Protein 4HQ1 (pdb70)

Nearest PDB structures (foldseek):
  4hq1-assembly1_A  TM=1.002E+00  e=1.030E-74  Arabidopsis thaliana
  7brc-assembly1_A  TM=9.918E-01  e=3.367E-45  Arabidopsis thaliana
  5xjo-assembly2_B  TM=4.000E-01  e=1.508E-17  Arabidopsis thaliana
  5xjx-assembly1_A  TM=3.908E-01  e=1.729E-17  Arabidopsis thaliana
  5xkn-assembly1_B  TM=4.326E-01  e=3.144E-15  Arabidopsis thaliana

Secondary structure (DSSP, 8-state):
-HHHHHHHHHHHHHHH---TTSS--SSSGGGSTTEEE-TT--EEEEE-TTS---SB--GGGGG-TT--EEE--SS--EEEPPP-TT-TT--EEE--SSEEEE--TTTTTT-TT--EEE--S--PPSBPPPGGGGG-TT--EEE-TTS-BEEE--GGGSTTT-TT--EEE-TTSEEEEEPPGGGTT---SEEE--SSEEEE--GGGGG-TT-SEEE--SSEEEEE----TT-TT--EEE--SSEEEEPPPHHHHT-TT--EEE--SSEE-SSPP---TTSEEE--TTSS--SSSSSSPPPHHHHHHHHHHHHTT--HHHHHHS-SS-TTSS-TTEEEETTEEEEEE-TTS---S---GGGGG-TT--EEE--SS---S---GGGGG-TT--EEE--SS--EEPPP---TT-EEE-TT-TEET---

Radius of gyration: 29.3 Å; Cα contacts (8 Å, |Δi|>4): 1156; chains: 1; bounding box: 50×78×82 Å

Organism: Arabidopsis thaliana (NCBI:txid3702)

Solvent-accessible surface area: 18082 Å² total; per-residue (Å²): 112,43,104,29,2,66,64,3,0,87,34,1,74,176,26,1,117,19,73,123,105,24,21,7,92,53,116,26,5,31,138,8,56,93,15,60,30,54,82,104,102,27,1,10,99,0,64,1,18,129,29,52,2,115,15,59,10,5,89,46,2,110,78,1,56,68,0,66,81,0,23,0,17,140,18,66,0,35,12,77,2,13,26,1,5,46,0,50,43,0,73,18,0,33,1,8,31,14,65,0,72,21,9,46,88,56,0,2,94,27,0,71,37,0,56,16,0,57,0,15,67,7,76,3,139,69,22,114,10,10,107,22,0,102,86,2,64,50,0,80,40,2,12,0,22,44,0,56,0,19,15,63,3,24,25,30,1,2,37,133,38,0,82,32,2,22,57,1,19,0,2,128,7,79,0,101,26,113,13,25,113,60,1,33,37,1,93,0,65,16,1,57,0,5,22,19,126,0,53,12,66,0,51,2,0,72,76,2,65,5,0,67,46,0,71,0,40,47,9,106,0,44,18,52,16,7,74,1,58,30,0,151,84,0,60,20,0,6,0,64,46,12,38,0,4,0,53,14,26,78,25,0,46,73,14,139,28,5,119,56,0,27,0,1,64,5,40,0,2,3,66,23,14,101,22,73,125,92,15,70,66,35,38,68,160,142,19,10,3,25,4,66,111,62,76,34,127,7,28,102,68,2,97,13,0,23,97,0,0,42,29,2,79,31,10,94,141,1,0,93,24,4,106,28,48,59,0,41,75,149,16,54,22,20,45,3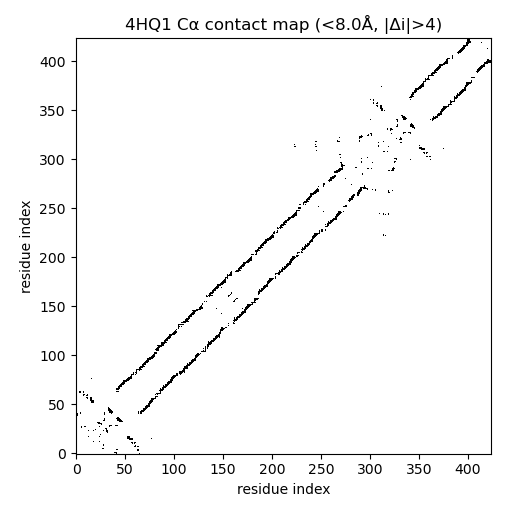8,61,154,31,79,2,14,28,0,43,1,81,138,30,147,2,62,18,57,5,10,72,43,0,5,57,13,98,30,0,84,104,0,12,0,0,82,12,78,0,60,13,86,5,19,105,78,1,26,74,1,80,80,5,118,20,0,29,0,12,44,4,119,0,32,0,133,52,6,67,34,88,130,101,18,75,53,62,30,102,45,7,89,38,47,53,113,124,165

Foldseek 3Di:
DQVLQLVQVVQQCVQQVADPPQFCPDSQNCRGPQWHADPVRQTAERACAPPQTAGEGDLSQLSSQNHAEYHHHHYAHEEADHANANNCRHAYEAQDDYAYAAYDQNNLANNQNYAEYAHEDYNYDEDENHPNVLNPQNHAYDAYEHPQYEEEDDLSCACVRHVRHAYDAHEQHAHEEEDDLSNQQHLHAAYHHAHYEYEEEDQSVCRHQNYAEAHHAHYAYEFEDYQCLSNLNHAYEEHEHYAYEEADDVNVQPRPNYQEYEHFAYLYEFFDHDHPPNHHYHYDFPRYQYQDRHGDGADPVRVLVSLQCVQQRNQSVQSVQNHYRQCCPRGPQFHDDPSQTATRACEPSQTEGEGDLSVLVRLNYAYYHHAHYAYEEEDDLSVQNNPNHAEDEHEQYQYAAEHHDHDPRHHYHHHNHVHHNHDD

InterPro domains:
  IPR000719 Protein kinase domain [PS50011] (588-869)
  IPR000719 Protein kinase domain [SM00220] (588-869)
  IPR001245 Serine-threonine/tyrosine-protein kinase, catalytic domain [PF07714] (591-817)
  IPR001611 Leucine-rich repeat [PF00560] (257-278)
  IPR001611 Leucine-rich repeat [PF13855] (107-146)
  IPR001611 Leucine-rich repeat [PS51450] (112-133)
  IPR003591 Leucine-rich repeat, typical subtype [SM00369] (87-109)
  IPR003591 Leucine-rich repeat, typical subtype [SM00369] (110-133)
  IPR003591 Leucine-rich repeat, typical subtype [SM00369] (134-158)
  IPR003591 Leucine-rich repeat, typical subtype [SM00369] (254-278)
  IPR003591 Leucine-rich re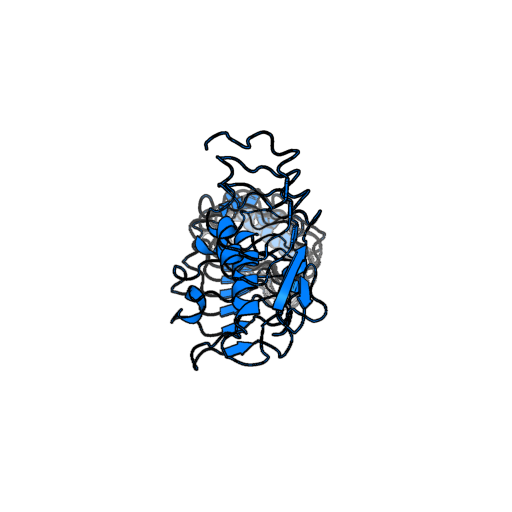peat, typical subtype [SM00369] (409-431)
  IPR008271 Serine/threonine-protein kinase, active site [PS00108] (713-725)
  IPR011009 Protein kinase-like domain superfamily [SSF56112] (576-878)
  IPR013210 Leucine-rich repeat-containing N-terminal, plant-type [PF08263] (26-61)
  IPR013210 Leucine-rich repeat-containing N-terminal, plant-type [PF08263] (325-360)
  IPR017441 Protein kinase, ATP binding site [PS00107] (594-626)
  IPR032675 Leucine-rich repeat domain superfamily [G3DSA:3.80.10.10] (24-321)
  IPR032675 Leucine-rich repeat domain superfamily [G3DSA:3.80.10.10] (323-447)
  IPR052422 Auxin Signal Transduction Ser/Thr Kinase [PTHR47986] (5-942)

B-factor: mean 20.67, std 10.14, range [7.05, 71.08]

Sequence (424 aa):
DSDGDLSAMLSLKKSLNPPSSFGWSDPDPCKWTHIVCTGTKRVTRIQIGHSGLQGTLSPDLRNLSELERLELQWNNISGPVPSLSGLASLQVLMLSNNNFDSIPSDVFQGLTSLQSVEIDNNPFKSWEIPESLRNASALQNFSANSANVSGSLPGFLGPDEFPGLSILHLAFNNLEGELPMSLAGSQVQSLWLNGQKLTGDITVLQNMTGLKEVWLHSNKFSGPLPDFSGLKELESLSLRDNSFTGPVPASLLSLESLKVVNLTNNHLQGPVPVFKSSVSVDLDKDSNSFCLSSPGECDPRVKSLLLIASSFDYPPRLAESWKGNDPCTNWIGIACSNGNITVISLEKMELTGTISPEFGAIKSLQRIILGINNLTGMIPQELTTLPNLKTLDVSSNKLFGKVPGFRSNVVVNTNGNPDIGKDK

GO terms:
  GO:0005886 plasma membrane (C, EXP)
  GO:0106310 protein serine kinase activity (F, EXP)
  GO:0010928 regulation of auxin mediated signaling pathway (P, IMP)
  GO:0007165 signal transduction (P, IMP)
  GO:0004674 protein serine/threonine kinase activity (F, IDA)
  GO:0004675 transmembrane receptor protein serine/threonine kinase activity (F, IDA)
  GO:0005886 plasma membrane (C, IDA)
  GO:0007165 signal transduction (P, IDA)
  GO:0005634 nucleus (C, HDA)
  GO:0005886 plasma membrane (C, HDA)
  GO:0009734 auxin-activated signaling pathway (P, IMP)
  GO:0005515 protein binding (F, IPI)

CATH classification: 3.80.10.10 (+1 more: 3.80.10.10)

Structure (mmCIF, N/CA/C/O backbone):
data_4HQ1
#
_entry.id   4HQ1
#
_cell.length_a   43.192
_cell.length_b   50.511
_cell.length_c   61.842
_cell.angle_alpha   98.85
_cell.angle_beta   108.74
_cell.angle_gamma   108.10
#
_symmetry.space_group_name_H-M   'P 1'
#
loop_
_entity.id
_entity.type
_entity.pdbx_description
1 polymer 'Probable receptor protein kinase TMK1'
2 branched alpha-D-mannopyranose-(1-3)-beta-D-mannopyranose-(1-4)-2-acetamido-2-deoxy-beta-D-glucopyranose-(1-4)-[alpha-L-fucopyranose-(1-6)]2-acetamido-2-deoxy-beta-D-glucopyranose
3 branched 2-acetamido-2-deoxy-beta-D-glucopyranose-(1-4)-2-acetamido-2-deoxy-beta-D-glucopyranose
4 water water
#
loop_
_atom_site.group_PDB
_atom_site.id
_atom_site.type_symbol
_atom_site.label_atom_id
_atom_site.label_alt_id
_atom_site.label_comp_id
_atom_site.label_asym_id
_atom_site.label_entity_id
_atom_site.label_seq_id
_atom_site.pdbx_PDB_ins_code
_atom_site.Cartn_x
_atom_site.Cartn_y
_atom_site.Cartn_z
_atom_site.occupancy
_atom_site.B_iso_or_equiv
_atom_site.auth_seq_id
_atom_site.auth_comp_id
_atom_site.auth_asym_id
_atom_site.auth_atom_id
_atom_site.pdbx_PDB_model_num
ATOM 1 N N . ASP A 1 24 ? 15.829 -10.484 21.009 1.00 20.80 24 ASP A N 1
ATOM 2 C CA . ASP A 1 24 ? 16.999 -10.880 21.782 1.00 20.60 24 ASP A CA 1
ATOM 3 C C . ASP A 1 24 ? 17.667 -12.115 21.182 1.00 17.60 24 ASP A C 1
ATOM 4 O O . ASP A 1 24 ? 17.263 -12.596 20.120 1.00 16.62 24 ASP A O 1
ATOM 9 N N . SER A 1 25 ? 18.697 -12.623 21.851 1.00 18.19 25 SER A N 1
ATOM 10 C CA . SER A 1 25 ? 19.454 -13.745 21.304 1.00 17.39 25 SER A CA 1
ATOM 11 C C . SER A 1 25 ? 18.618 -15.022 21.146 1.00 15.57 25 SER A C 1
ATOM 12 O O . SER A 1 25 ? 18.797 -15.777 20.194 1.00 16.14 25 SER A O 1
ATOM 15 N N . ASP A 1 26 ? 17.706 -15.266 22.079 1.00 17.67 26 ASP A N 1
ATOM 16 C CA . ASP A 1 26 ? 16.803 -16.403 21.954 1.00 18.59 26 ASP A CA 1
ATOM 17 C C . ASP A 1 26 ? 15.887 -16.250 20.740 1.00 17.72 26 ASP A C 1
ATOM 18 O O . ASP A 1 26 ? 15.605 -17.217 20.034 1.00 16.84 26 ASP A O 1
ATOM 23 N N . GLY A 1 27 ? 15.416 -15.029 20.511 1.00 17.52 27 GLY A N 1
ATOM 24 C CA . GLY A 1 27 ? 14.578 -14.734 19.367 1.00 15.49 27 GLY A CA 1
ATOM 25 C C . GLY A 1 27 ? 15.317 -14.939 18.060 1.00 14.82 27 GLY A C 1
ATOM 26 O O . GLY A 1 27 ? 14.760 -15.471 17.104 1.00 16.90 27 GLY A O 1
ATOM 27 N N . ASP A 1 28 ? 16.578 -14.522 18.022 1.00 15.92 28 ASP A N 1
ATOM 28 C CA . ASP A 1 28 ? 17.413 -14.725 16.838 1.00 15.29 28 ASP A CA 1
ATOM 29 C C . ASP A 1 28 ? 17.659 -16.215 16.592 1.00 15.16 28 ASP A C 1
ATOM 30 O O . ASP A 1 28 ? 17.609 -16.690 15.450 1.00 13.53 28 ASP A O 1
ATOM 35 N N . LEU A 1 29 ? 17.938 -16.953 17.663 1.00 12.91 29 LEU A N 1
ATOM 36 C CA . LEU A 1 29 ? 18.122 -18.393 17.551 1.00 16.04 29 LEU A CA 1
ATOM 37 C C . LEU A 1 29 ? 16.904 -19.037 16.890 1.00 14.06 29 LEU A C 1
ATOM 38 O O . LEU A 1 29 ? 17.034 -19.799 15.935 1.00 14.19 29 LEU A O 1
ATOM 43 N N . SER A 1 30 ? 15.717 -18.715 17.393 1.00 13.28 30 SER A N 1
ATOM 44 C CA . SER A 1 30 ? 14.492 -19.283 16.855 1.00 13.28 30 SER A CA 1
ATOM 45 C C . SER A 1 30 ? 14.308 -18.914 15.387 1.00 15.04 30 SER A C 1
ATOM 46 O O . SER A 1 30 ? 13.944 -19.758 14.567 1.00 13.95 30 SER A O 1
ATOM 49 N N . ALA A 1 31 ? 14.574 -17.654 15.054 1.00 14.29 31 ALA A N 1
ATOM 50 C CA . ALA A 1 31 ? 14.412 -17.204 13.674 1.00 13.00 31 ALA A CA 1
ATOM 51 C C . ALA A 1 31 ? 15.389 -17.898 12.728 1.00 12.03 31 ALA A C 1
ATOM 52 O O . ALA A 1 31 ? 15.015 -18.279 11.618 1.00 13.44 31 ALA A O 1
ATOM 54 N N . MET A 1 32 ? 16.630 -18.085 13.174 1.00 12.39 32 MET A N 1
ATOM 55 C CA . MET A 1 32 ? 17.610 -18.781 12.351 1.00 12.57 32 MET A CA 1
ATOM 56 C C . MET A 1 32 ? 17.220 -20.241 12.109 1.00 10.93 32 MET A C 1
ATOM 57 O O . MET A 1 32 ? 17.414 -20.761 11.016 1.00 11.12 32 MET A O 1
ATOM 62 N N . LEU A 1 33 ? 16.670 -20.896 13.128 1.00 12.82 33 LEU A N 1
ATOM 63 C CA . LEU A 1 33 ? 16.192 -22.265 12.957 1.00 15.35 33 LEU A CA 1
ATOM 64 C C . LEU A 1 33 ? 15.052 -22.321 11.949 1.00 14.15 33 LEU A C 1
ATOM 65 O O . LEU A 1 33 ? 14.960 -23.256 11.161 1.00 15.32 33 LEU A O 1
ATOM 70 N N . SER A 1 34 ? 14.183 -21.314 11.970 1.00 13.59 34 SER A N 1
ATOM 71 C CA . SER A 1 34 ? 13.082 -21.256 11.024 1.00 15.51 34 SER A CA 1
ATOM 72 C C . SER A 1 34 ? 13.600 -21.038 9.604 1.00 14.96 34 SER A C 1
ATOM 73 O O . SER A 1 34 ? 13.095 -21.623 8.647 1.00 14.01 34 SER A O 1
ATOM 76 N N . LEU A 1 35 ? 14.622 -20.201 9.475 1.00 13.47 35 LEU A N 1
ATOM 77 C CA . LEU A 1 35 ? 15.227 -19.953 8.170 1.00 13.96 35 LEU A CA 1
ATOM 78 C C . LEU A 1 35 ? 15.943 -21.197 7.641 1.00 14.34 35 LEU A C 1
ATOM 79 O O . LEU A 1 35 ? 15.902 -21.489 6.447 1.00 14.08 35 LEU A O 1
ATOM 84 N N . LYS A 1 36 ? 16.610 -21.933 8.523 1.00 13.72 36 LYS A N 1
ATOM 85 C CA . LYS A 1 36 ? 17.247 -23.171 8.094 1.00 12.77 36 LYS A CA 1
ATOM 86 C C . LYS A 1 36 ? 16.189 -24.136 7.564 1.00 13.03 36 LYS A C 1
ATOM 87 O O . LYS A 1 36 ? 16.367 -24.765 6.523 1.00 14.57 36 LYS A O 1
ATOM 93 N N . LYS A 1 37 ? 15.069 -24.236 8.272 1.00 13.11 37 LYS A N 1
ATOM 94 C CA . LYS A 1 37 ? 14.007 -25.141 7.853 1.00 13.92 37 LYS A CA 1
ATOM 95 C C . LYS A 1 37 ? 13.417 -24.747 6.496 1.00 16.44 37 LYS A C 1
ATOM 96 O O . LYS A 1 37 ? 13.195 -25.601 5.634 1.00 17.23 37 LYS A O 1
ATOM 102 N N . SER A 1 38 ? 13.179 -23.455 6.299 1.00 14.57 38 SER A N 1
ATOM 103 C CA . SER A 1 38 ? 12.556 -22.995 5.058 1.00 15.11 38 SER A CA 1
ATOM 104 C C . SER A 1 38 ? 13.501 -23.101 3.857 1.00 13.90 38 SER A C 1
ATOM 105 O O . SER A 1 38 ? 13.102 -23.542 2.785 1.00 15.65 38 SER A O 1
ATOM 108 N N . LEU A 1 39 ? 14.753 -22.701 4.044 1.00 13.86 39 LEU A N 1
ATOM 109 C CA . LEU A 1 39 ? 15.739 -22.763 2.965 1.00 18.22 39 LEU A CA 1
ATOM 110 C C . LEU A 1 39 ? 16.202 -24.193 2.685 1.00 20.78 39 LEU A C 1
ATOM 111 O O . LEU A 1 39 ? 16.514 -24.539 1.545 1.00 20.31 39 LEU A O 1
ATOM 116 N N . ASN A 1 40 ? 16.243 -25.015 3.731 1.00 17.10 40 ASN A N 1
ATOM 117 C CA . ASN A 1 40 ? 16.650 -26.415 3.617 1.00 21.23 40 ASN A CA 1
ATOM 118 C C . ASN A 1 40 ? 18.002 -26.592 2.926 1.00 22.50 40 ASN A C 1
ATOM 119 O O . ASN A 1 40 ? 18.098 -27.272 1.904 1.00 22.31 40 ASN A O 1
ATOM 124 N N . PRO A 1 41 ? 19.053 -25.978 3.484 1.00 19.50 41 PRO A N 1
ATOM 125 C CA . PRO A 1 41 ? 20.379 -26.046 2.857 1.00 19.91 41 PRO A CA 1
ATOM 126 C C . PRO A 1 41 ? 20.945 -27.459 2.890 1.00 23.38 41 PRO A C 1
ATOM 127 O O . PRO A 1 41 ? 20.533 -28.254 3.731 1.00 23.76 41 PRO A O 1
ATOM 131 N N . PRO A 1 42 ? 21.885 -27.759 1.982 1.00 20.77 42 PRO A N 1
ATOM 132 C CA . PRO A 1 42 ? 22.579 -29.049 1.921 1.00 25.83 42 PRO A CA 1
ATOM 133 C C . PRO A 1 42 ? 23.192 -29.417 3.270 1.00 27.11 42 PRO A C 1
ATOM 134 O O . PRO A 1 42 ? 23.499 -28.538 4.075 1.00 23.65 42 PRO A O 1
ATOM 138 N N . SER A 1 43 ? 23.376 -30.711 3.509 1.00 31.22 43 SER A N 1
ATOM 139 C CA . SER A 1 43 ? 23.921 -31.182 4.778 1.00 27.73 43 SER A CA 1
ATOM 140 C C . SER A 1 43 ? 25.334 -30.663 5.045 1.00 28.60 43 SER A C 1
ATOM 141 O O . SER A 1 43 ? 25.752 -30.557 6.194 1.00 36.03 43 SER A O 1
ATOM 144 N N . SER A 1 44 ? 26.067 -30.340 3.985 1.00 25.09 44 SER A N 1
ATOM 145 C CA . SER A 1 44 ? 27.439 -29.865 4.131 1.00 24.64 44 SER A CA 1
ATOM 146 C C . SER A 1 44 ? 27.527 -28.347 4.118 1.00 23.45 44 SER A C 1
ATOM 147 O O . SER A 1 44 ? 28.626 -27.784 4.088 1.00 19.50 44 SER A O 1
ATOM 150 N N . PHE A 1 45 ? 26.377 -27.679 4.134 1.00 19.83 45 PHE A N 1
ATOM 151 C CA . PHE A 1 45 ? 26.373 -26.226 4.038 1.00 19.38 45 PHE A CA 1
ATOM 152 C C . PHE A 1 45 ? 26.976 -25.577 5.278 1.00 14.15 45 PHE A C 1
ATOM 153 O O . PHE A 1 45 ? 27.617 -24.530 5.182 1.00 17.79 45 PHE A O 1
ATOM 161 N N . GLY A 1 46 ? 26.770 -26.198 6.437 1.00 15.71 46 GLY A N 1
ATOM 162 C CA . GLY A 1 46 ? 27.348 -25.692 7.669 1.00 12.20 46 GLY A CA 1
ATOM 163 C C . GLY A 1 46 ? 26.393 -25.068 8.676 1.00 14.10 46 GLY A C 1
ATOM 164 O O . GLY A 1 46 ? 26.829 -24.331 9.560 1.00 13.60 46 GLY A O 1
ATOM 165 N N . TRP A 1 47 ? 25.099 -25.354 8.550 1.00 14.36 47 TRP A N 1
ATOM 166 C CA . TRP A 1 47 ? 24.122 -24.841 9.507 1.00 13.60 47 TRP A CA 1
ATOM 167 C C . TRP A 1 47 ? 23.712 -25.935 10.482 1.00 15.57 47 TRP A C 1
ATOM 168 O O . TRP A 1 47 ? 22.530 -26.199 10.687 1.00 18.16 47 TRP A O 1
ATOM 179 N N . SER A 1 48 ? 24.708 -26.572 11.089 1.00 15.75 48 SER A N 1
ATOM 180 C CA . SER A 1 48 ? 24.453 -27.740 11.924 1.00 15.96 48 SER A CA 1
ATOM 181 C C . SER A 1 48 ? 24.580 -27.529 13.437 1.00 14.35 48 SER A C 1
ATOM 182 O O . SER A 1 48 ? 23.944 -28.242 14.207 1.00 17.49 48 SER A O 1
ATOM 185 N N . ASP A 1 49 ? 25.400 -26.573 13.868 1.00 13.17 49 ASP A N 1
ATOM 186 C CA . ASP A 1 49 ? 25.586 -26.322 15.303 1.00 11.33 49 ASP A CA 1
ATOM 187 C C . ASP A 1 49 ? 24.287 -25.884 15.987 1.00 12.38 49 ASP A C 1
ATOM 188 O O . ASP A 1 49 ? 23.428 -25.277 15.349 1.00 15.10 49 ASP A O 1
ATOM 193 N N . PRO A 1 50 ? 24.130 -26.191 17.287 1.00 13.20 50 PRO A N 1
ATOM 194 C CA . PRO A 1 50 ? 22.924 -25.745 17.999 1.00 18.29 50 PRO A CA 1
ATOM 195 C C . PRO A 1 50 ? 22.874 -24.222 18.135 1.00 17.12 50 PRO A C 1
ATOM 196 O O . PRO A 1 50 ? 21.806 -23.659 18.377 1.00 19.04 50 PRO A O 1
ATOM 200 N N . ASP A 1 51 ? 24.022 -23.574 17.984 1.00 14.82 51 ASP A N 1
ATOM 201 C CA . ASP A 1 51 ? 24.130 -22.118 18.074 1.00 15.28 51 ASP A CA 1
ATOM 202 C C . ASP A 1 51 ? 24.345 -21.550 16.677 1.00 14.52 51 ASP A C 1
ATOM 203 O O . ASP A 1 51 ? 25.421 -21.692 16.109 1.00 14.17 51 ASP A O 1
ATOM 208 N N . PRO A 1 52 ? 23.313 -20.903 16.110 1.00 12.01 52 PRO A N 1
ATOM 209 C CA . PRO A 1 52 ? 23.423 -20.412 14.735 1.00 13.23 52 PRO A CA 1
ATOM 210 C C . PRO A 1 52 ? 24.508 -19.357 14.560 1.00 10.90 52 PRO A C 1
ATOM 211 O O . PRO A 1 52 ? 24.915 -19.097 13.427 1.00 13.83 52 PRO A O 1
ATOM 215 N N . CYS A 1 53 ? 24.971 -18.754 15.649 1.00 12.62 53 CYS A N 1
ATOM 216 C CA . CYS A 1 53 ? 26.077 -17.808 15.552 1.00 13.98 53 CYS A CA 1
ATOM 217 C C . CYS A 1 53 ? 27.389 -18.510 15.219 1.00 17.64 53 CYS A C 1
ATOM 218 O O . CYS A 1 53 ? 28.382 -17.858 14.897 1.00 21.29 53 CYS A O 1
ATOM 221 N N . LYS A 1 54 ? 27.378 -19.840 15.287 1.00 14.16 54 LYS A N 1
ATOM 222 C CA . LYS A 1 54 ? 28.540 -20.633 14.908 1.00 14.82 54 LYS A CA 1
ATOM 223 C C . LYS A 1 54 ? 28.413 -21.198 13.488 1.00 12.42 54 LYS A C 1
ATOM 224 O O . LYS A 1 54 ? 29.331 -21.859 13.001 1.00 12.51 54 LYS A O 1
ATOM 230 N N . TRP A 1 55 ? 27.284 -20.935 12.829 1.00 10.05 55 TRP A N 1
ATOM 231 C CA . TRP A 1 55 ? 27.026 -21.445 11.475 1.00 9.39 55 TRP A CA 1
ATOM 232 C C . TRP A 1 55 ? 27.891 -20.756 10.433 1.00 9.66 55 TRP A C 1
ATOM 233 O O . TRP A 1 55 ? 28.308 -19.616 10.610 1.00 13.06 55 TRP A O 1
ATOM 244 N N . THR A 1 56 ? 28.145 -21.455 9.336 1.00 11.16 56 THR A N 1
ATOM 245 C CA . THR A 1 56 ? 28.822 -20.844 8.208 1.00 9.54 56 THR A CA 1
ATOM 246 C C . THR A 1 56 ? 28.040 -19.628 7.702 1.00 11.79 56 THR A C 1
ATOM 247 O O . THR A 1 56 ? 26.816 -19.632 7.698 1.00 12.93 56 THR A O 1
ATOM 251 N N . HIS A 1 57 ? 28.777 -18.596 7.299 1.00 10.77 57 HIS A N 1
ATOM 252 C CA . HIS A 1 57 ? 28.230 -17.444 6.580 1.00 11.33 57 HIS A CA 1
ATOM 253 C C . HIS A 1 57 ? 27.330 -16.550 7.426 1.00 12.84 57 HIS A C 1
ATOM 254 O O . HIS A 1 57 ? 26.633 -15.687 6.899 1.00 12.95 57 HIS A O 1
ATOM 261 N N . ILE A 1 58 ? 27.364 -16.754 8.737 1.00 10.49 58 ILE A N 1
ATOM 262 C CA . ILE A 1 58 ? 26.619 -15.929 9.684 1.00 11.48 58 ILE A CA 1
ATOM 263 C C . ILE A 1 58 ? 27.590 -15.115 10.526 1.00 15.53 58 ILE A C 1
ATOM 264 O O . ILE A 1 58 ? 28.627 -15.626 10.966 1.00 13.81 58 ILE A O 1
ATOM 269 N N . VAL A 1 59 ? 27.264 -13.846 10.747 1.00 12.16 59 VAL A N 1
ATOM 270 C CA . VAL A 1 59 ? 28.035 -13.025 11.669 1.00 11.68 59 VAL A CA 1
ATOM 271 C C . VAL A 1 59 ? 27.115 -12.590 12.791 1.00 15.42 59 VAL A C 1
ATOM 272 O O . VAL A 1 59 ? 25.996 -12.135 12.534 1.00 12.55 59 VAL A O 1
ATOM 276 N N . CYS A 1 60 ? 27.582 -12.766 14.025 1.00 13.99 60 CYS A N 1
ATOM 277 C CA . CYS A 1 60 ? 26.860 -12.310 15.210 1.00 11.62 60 CYS A CA 1
ATOM 278 C C . CYS A 1 60 ? 27.732 -11.394 16.051 1.00 11.22 60 CYS A C 1
ATOM 279 O O . CYS A 1 60 ? 28.959 -11.430 15.959 1.00 13.76 60 CYS A O 1
ATOM 282 N N . THR A 1 61 ? 27.090 -10.590 16.893 1.00 11.60 61 THR A N 1
ATOM 283 C CA . THR A 1 61 ? 27.798 -9.828 17.906 1.00 10.80 61 THR A CA 1
ATOM 284 C C . THR A 1 61 ? 28.217 -10.769 19.027 1.00 13.87 61 THR A C 1
ATOM 285 O O . THR A 1 61 ? 27.836 -11.945 19.042 1.00 15.30 61 THR A O 1
ATOM 289 N N . GLY A 1 62 ? 28.978 -10.238 19.976 1.00 14.40 62 GLY A N 1
ATOM 290 C CA . GLY A 1 62 ? 29.456 -11.024 21.099 1.00 16.97 62 GLY A CA 1
ATOM 291 C C . GLY A 1 62 ? 28.343 -11.422 22.048 1.00 22.62 62 GLY A C 1
ATOM 292 O O . GLY A 1 62 ? 28.536 -12.280 22.908 1.00 24.52 62 GLY A O 1
ATOM 293 N N . THR A 1 63 ? 27.178 -10.803 21.895 1.00 16.61 63 THR A N 1
ATOM 294 C CA . THR A 1 63 ? 26.015 -11.160 22.703 1.00 21.35 63 THR A CA 1
ATOM 295 C C . THR A 1 63 ? 25.005 -11.958 21.887 1.00 14.69 63 THR A C 1
ATOM 296 O O . THR A 1 63 ? 23.826 -12.034 22.232 1.00 18.58 63 THR A O 1
ATOM 300 N N . LYS A 1 64 ? 25.497 -12.543 20.799 1.00 14.02 64 LYS A N 1
ATOM 301 C CA . LYS A 1 64 ? 24.751 -13.517 20.008 1.00 14.95 64 LYS A CA 1
ATOM 302 C C . LYS A 1 64 ? 23.539 -12.939 19.283 1.00 14.01 64 LYS A C 1
ATOM 303 O O . LYS A 1 64 ? 22.505 -13.587 19.160 1.00 15.90 64 LYS A O 1
ATOM 309 N N . ARG A 1 65 ? 23.686 -11.716 18.786 1.00 13.32 65 ARG A N 1
ATOM 310 C CA . ARG A 1 65 ? 22.689 -11.148 17.889 1.00 11.36 65 ARG A CA 1
ATOM 311 C C . ARG A 1 65 ? 23.186 -11.246 16.454 1.00 11.76 65 ARG A C 1
ATOM 312 O O . ARG A 1 65 ? 24.328 -10.896 16.159 1.00 12.09 65 ARG A O 1
ATOM 320 N N . VAL A 1 66 ? 22.329 -11.725 15.563 1.00 10.33 66 VAL A N 1
ATOM 321 C CA . VAL A 1 66 ? 22.715 -11.894 14.166 1.00 8.96 66 VAL A CA 1
ATOM 322 C C . VAL A 1 66 ? 22.803 -10.549 13.442 1.00 12.54 66 VAL A C 1
ATOM 323 O O . VAL A 1 66 ? 21.844 -9.780 13.428 1.00 13.46 66 VAL A O 1
ATOM 327 N N . THR A 1 67 ? 23.951 -10.271 12.833 1.00 9.47 67 THR A N 1
ATOM 328 C CA . THR A 1 67 ? 24.110 -9.008 12.112 1.00 9.84 67 THR A CA 1
ATOM 329 C C . THR A 1 67 ? 24.301 -9.192 10.605 1.00 10.13 67 THR A C 1
ATOM 330 O O . THR A 1 67 ? 24.016 -8.279 9.832 1.00 11.46 67 THR A O 1
ATOM 334 N N . ARG A 1 68 ? 24.801 -10.348 10.174 1.00 9.65 68 ARG A N 1
ATOM 335 C CA . ARG A 1 68 ? 24.937 -10.600 8.743 1.00 10.03 68 ARG A CA 1
ATOM 336 C C . ARG A 1 68 ? 24.578 -12.033 8.378 1.00 10.45 68 ARG A C 1
ATOM 337 O O . ARG A 1 68 ? 24.929 -12.981 9.087 1.00 11.03 68 ARG A O 1
ATOM 345 N N . ILE A 1 69 ? 23.881 -12.178 7.261 1.00 9.90 69 ILE A N 1
ATOM 346 C CA . ILE A 1 69 ? 23.628 -13.473 6.649 1.00 9.05 69 ILE A CA 1
ATOM 347 C C . ILE A 1 69 ? 24.068 -13.336 5.202 1.00 11.76 69 ILE A C 1
ATOM 348 O O . ILE A 1 69 ? 23.476 -12.568 4.452 1.00 11.82 69 ILE A O 1
ATOM 353 N N . GLN A 1 70 ? 25.135 -14.036 4.826 1.00 11.36 70 GLN A N 1
ATOM 354 C CA . GLN A 1 70 ? 25.756 -13.830 3.520 1.00 11.70 70 GLN A CA 1
ATOM 355 C C . GLN A 1 70 ? 25.909 -15.151 2.780 1.00 12.05 70 GLN A C 1
ATOM 356 O O . GLN A 1 70 ? 26.957 -15.804 2.838 1.00 14.11 70 GLN A O 1
ATOM 362 N N . ILE A 1 71 ? 24.832 -15.536 2.104 1.00 12.49 71 ILE A N 1
ATOM 363 C CA . ILE A 1 71 ? 24.734 -16.828 1.439 1.00 10.70 71 ILE A CA 1
ATOM 364 C C . ILE A 1 71 ? 24.330 -16.698 -0.030 1.00 12.98 71 ILE A C 1
ATOM 365 O O . ILE A 1 71 ? 23.618 -17.542 -0.566 1.00 14.90 71 ILE A O 1
ATOM 370 N N . GLY A 1 72 ? 24.805 -15.643 -0.678 1.00 14.04 72 GLY A N 1
ATOM 371 C CA . GLY A 1 72 ? 24.667 -15.543 -2.120 1.00 14.69 72 GLY A CA 1
ATOM 372 C C . GLY A 1 72 ? 25.413 -16.675 -2.812 1.00 20.50 72 GLY A C 1
ATOM 373 O O . GLY A 1 72 ? 26.355 -17.243 -2.245 1.00 17.46 72 GLY A O 1
ATOM 374 N N . HIS A 1 73 ? 24.992 -17.011 -4.030 1.00 16.57 73 HIS A N 1
ATOM 375 C CA . HIS A 1 73 ? 25.712 -17.990 -4.848 1.00 18.64 73 HIS A CA 1
ATOM 376 C C . HIS A 1 73 ? 25.927 -19.313 -4.118 1.00 23.77 73 HIS A C 1
ATOM 377 O O . HIS A 1 73 ? 27.018 -19.893 -4.173 1.00 24.85 73 HIS A O 1
ATOM 384 N N . SER A 1 74 ? 24.887 -19.800 -3.451 1.00 14.97 74 SER A N 1
ATOM 385 C CA . SER A 1 74 ? 25.025 -20.978 -2.594 1.00 17.51 74 SER A CA 1
ATOM 386 C C . SER A 1 74 ? 24.146 -22.158 -3.021 1.00 20.65 74 SER A C 1
ATOM 387 O O . SER A 1 74 ? 24.065 -23.163 -2.314 1.00 24.79 74 SER A O 1
ATOM 390 N N . GLY A 1 75 ? 23.493 -22.037 -4.173 1.00 21.29 75 GLY A N 1
ATOM 391 C CA . GLY A 1 75 ? 22.660 -23.107 -4.698 1.00 23.40 75 GLY A CA 1
ATOM 392 C C . GLY A 1 75 ? 21.435 -23.455 -3.868 1.00 23.04 75 GLY A C 1
ATOM 393 O O . GLY A 1 75 ? 20.967 -24.589 -3.893 1.00 24.45 75 GLY A O 1
ATOM 394 N N . LEU A 1 76 ? 20.902 -22.476 -3.143 1.00 19.14 76 LEU A N 1
ATOM 395 C CA . LEU A 1 76 ? 19.765 -22.712 -2.254 1.00 18.25 76 LEU A CA 1
ATOM 396 C C . LEU A 1 76 ? 18.427 -22.796 -2.988 1.00 21.59 76 LEU A C 1
ATOM 397 O O . LEU A 1 76 ? 18.196 -22.054 -3.946 1.00 22.62 76 LEU A O 1
ATOM 402 N N . GLN A 1 77 ? 17.540 -23.672 -2.511 1.00 21.98 77 GLN A N 1
ATOM 403 C CA . GLN A 1 77 ? 16.332 -24.052 -3.257 1.00 25.23 77 GLN A CA 1
ATOM 404 C C . GLN A 1 77 ? 14.993 -23.928 -2.521 1.00 30.29 77 GLN A C 1
ATOM 405 O O . GLN A 1 77 ? 13.944 -24.207 -3.099 1.00 37.30 77 GLN A O 1
ATOM 411 N N . GLY A 1 78 ? 15.016 -23.545 -1.254 1.00 26.05 78 GLY A N 1
ATOM 412 C CA . GLY A 1 78 ? 13.799 -23.564 -0.460 1.00 19.55 78 GLY A CA 1
ATOM 413 C C . GLY A 1 78 ? 12.976 -22.297 -0.588 1.00 20.33 78 GLY A C 1
ATOM 414 O O . GLY A 1 78 ? 12.828 -21.749 -1.680 1.00 21.32 78 GLY A O 1
ATOM 415 N N . THR A 1 79 ? 12.426 -21.849 0.537 1.00 17.19 79 THR A N 1
ATOM 416 C CA . THR A 1 79 ? 11.707 -20.580 0.614 1.00 15.84 79 THR A CA 1
ATOM 417 C C . THR A 1 79 ? 12.263 -19.773 1.783 1.00 15.07 79 THR A C 1
ATOM 418 O O . THR A 1 79 ? 13.119 -20.263 2.517 1.00 13.85 79 THR A O 1
ATOM 422 N N . LEU A 1 80 ? 11.769 -18.548 1.962 1.00 16.57 80 LEU A N 1
ATOM 423 C CA . LEU A 1 80 ? 12.230 -17.665 3.039 1.00 14.95 80 LEU A CA 1
ATOM 424 C C . LEU A 1 80 ? 11.215 -17.532 4.169 1.00 19.61 80 LEU A C 1
ATOM 425 O O . LEU A 1 80 ? 10.104 -17.049 3.961 1.00 26.67 80 LEU A O 1
ATOM 430 N N . SER A 1 81 ? 11.617 -17.918 5.373 1.00 15.58 81 SER A N 1
ATOM 431 C CA . SER A 1 81 ? 10.739 -17.815 6.536 1.00 15.84 81 SER A CA 1
ATOM 432 C C . SER A 1 81 ? 10.377 -16.368 6.865 1.00 13.62 81 SER A C 1
ATOM 433 O O . SER A 1 81 ? 11.225 -15.479 6.812 1.00 15.70 81 SER A O 1
ATOM 436 N N . PRO A 1 82 ? 9.109 -16.127 7.222 1.00 15.32 82 PRO A N 1
ATOM 437 C CA . PRO A 1 82 ? 8.709 -14.783 7.647 1.00 16.71 82 PRO A CA 1
ATOM 438 C C . PRO A 1 82 ? 9.401 -14.346 8.940 1.00 16.67 82 PRO A C 1
ATOM 439 O O . PRO A 1 82 ? 9.396 -13.155 9.254 1.00 16.87 82 PRO A O 1
ATOM 443 N N . ASP A 1 83 ? 9.996 -15.285 9.674 1.00 15.61 83 ASP A N 1
ATOM 444 C CA . ASP A 1 83 ? 10.658 -14.956 10.938 1.00 18.64 83 ASP A CA 1
ATOM 445 C C . ASP A 1 83 ? 11.925 -14.124 10.742 1.00 13.91 83 ASP A C 1
ATOM 446 O O . ASP A 1 83 ? 12.511 -13.637 11.704 1.00 13.59 83 ASP A O 1
ATOM 451 N N . LEU A 1 84 ? 12.348 -13.973 9.491 1.00 15.39 84 LEU A N 1
ATOM 452 C CA . LEU A 1 84 ? 13.462 -13.099 9.155 1.00 17.83 84 LEU A CA 1
ATOM 453 C C . LEU A 1 84 ? 13.318 -11.715 9.809 1.00 14.77 84 LEU A C 1
ATOM 454 O O . LEU A 1 84 ? 14.293 -11.128 10.277 1.00 14.14 84 LEU A O 1
ATOM 459 N N . ARG A 1 85 ? 12.093 -11.197 9.851 1.00 13.55 85 ARG A N 1
ATOM 460 C CA . ARG A 1 85 ? 11.863 -9.850 10.379 1.00 11.64 85 ARG A CA 1
ATOM 461 C C . ARG A 1 85 ? 12.091 -9.731 11.893 1.00 12.30 85 ARG A C 1
ATOM 462 O O . ARG A 1 85 ? 12.076 -8.626 12.441 1.00 14.74 85 ARG A O 1
ATOM 470 N N . ASN A 1 86 ? 12.336 -10.861 12.558 1.00 13.63 86 ASN A N 1
ATOM 471 C CA . ASN A 1 86 ? 12.606 -10.859 13.996 1.00 14.29 86 ASN A CA 1
ATOM 472 C C . ASN A 1 86 ? 14.075 -10.602 14.345 1.00 12.88 86 ASN A C 1
ATOM 473 O O . ASN A 1 86 ? 14.416 -10.410 15.514 1.00 16.16 86 ASN A O 1
ATOM 478 N N . LEU A 1 87 ? 14.946 -10.614 13.339 1.00 14.63 87 LEU A N 1
ATOM 479 C CA . LEU A 1 87 ? 16.376 -10.408 13.572 1.00 12.46 87 LEU A CA 1
ATOM 480 C C . LEU A 1 87 ? 16.676 -8.910 13.675 1.00 13.30 87 LEU A C 1
ATOM 481 O O . LEU A 1 87 ? 17.180 -8.299 12.732 1.00 13.33 87 LEU A O 1
ATOM 486 N N . SER A 1 88 ? 16.385 -8.322 14.832 1.00 12.21 88 SER A N 1
ATOM 487 C CA . SER A 1 88 ? 16.333 -6.867 14.937 1.00 13.03 88 SER A CA 1
ATOM 488 C C . SER A 1 88 ? 17.656 -6.149 14.669 1.00 12.58 88 SER A C 1
ATOM 489 O O . SER A 1 88 ? 17.655 -4.968 14.320 1.00 15.50 88 SER A O 1
ATOM 492 N N . GLU A 1 89 ? 18.775 -6.855 14.820 1.00 11.47 89 GLU A N 1
ATOM 493 C CA . GLU A 1 89 ? 20.086 -6.235 14.618 1.00 12.01 89 GLU A CA 1
ATOM 494 C C . GLU A 1 89 ? 20.690 -6.592 13.259 1.00 10.84 89 GLU A C 1
ATOM 495 O O . GLU A 1 89 ? 21.851 -6.281 12.985 1.00 12.73 89 GLU A O 1
ATOM 501 N N . LEU A 1 90 ? 19.909 -7.240 12.405 1.00 8.92 90 LEU A N 1
ATOM 502 C CA . LEU A 1 90 ? 20.420 -7.640 11.093 1.00 8.65 90 LEU A CA 1
ATOM 503 C C . LEU A 1 90 ? 20.794 -6.419 10.266 1.00 12.88 90 LEU A C 1
ATOM 504 O O . LEU A 1 90 ? 19.984 -5.505 10.111 1.00 13.58 90 LEU A O 1
ATOM 509 N N . GLU A 1 91 ? 22.013 -6.420 9.728 1.00 11.74 91 GLU A N 1
ATOM 510 C CA . GLU A 1 91 ? 22.541 -5.282 8.968 1.00 11.91 91 GLU A CA 1
ATOM 511 C C . GLU A 1 91 ? 22.655 -5.590 7.489 1.00 9.84 91 GLU A C 1
ATOM 512 O O . GLU A 1 91 ? 22.458 -4.720 6.648 1.00 10.21 91 GLU A O 1
ATOM 518 N N . ARG A 1 92 ? 23.029 -6.822 7.173 1.00 8.80 92 ARG A N 1
ATOM 519 C CA . ARG A 1 92 ? 23.313 -7.186 5.796 1.00 9.90 92 ARG A CA 1
ATOM 520 C C . ARG A 1 92 ? 22.728 -8.551 5.482 1.00 11.46 92 ARG A C 1
ATOM 521 O O . ARG A 1 92 ? 23.021 -9.534 6.160 1.00 11.10 92 ARG A O 1
ATOM 529 N N . LEU A 1 93 ? 21.890 -8.601 4.451 1.00 10.37 93 LEU A N 1
ATOM 530 C CA . LEU A 1 93 ? 21.230 -9.826 4.053 1.00 9.23 93 LEU A CA 1
ATOM 531 C C . LEU A 1 93 ? 21.545 -10.075 2.590 1.00 11.33 93 LEU A C 1
ATOM 532 O O . LEU A 1 93 ? 21.109 -9.324 1.725 1.00 13.98 93 LEU A O 1
ATOM 537 N N . GLU A 1 94 ? 22.339 -11.105 2.326 1.00 10.64 94 GLU A N 1
ATOM 538 C CA . GLU A 1 94 ? 22.703 -11.452 0.957 1.00 12.05 94 GLU A CA 1
ATOM 539 C C . GLU A 1 94 ? 22.172 -12.832 0.610 1.00 12.73 94 GLU A C 1
ATOM 540 O O . GLU A 1 94 ? 22.640 -13.827 1.153 1.00 12.00 94 GLU A O 1
ATOM 546 N N . LEU A 1 95 ? 21.204 -12.879 -0.299 1.00 12.34 95 LEU A N 1
ATOM 547 C CA . LEU A 1 95 ? 20.613 -14.129 -0.759 1.00 12.24 95 LEU A CA 1
ATOM 548 C C . LEU A 1 95 ? 20.660 -14.235 -2.280 1.00 11.92 95 LEU A C 1
ATOM 549 O O . LEU A 1 95 ? 20.034 -15.119 -2.862 1.00 13.50 95 LEU A O 1
ATOM 554 N N . GLN A 1 96 ? 21.393 -13.321 -2.913 1.00 12.52 96 GLN A N 1
ATOM 555 C CA . GLN A 1 96 ? 21.410 -13.213 -4.374 1.00 13.55 96 GLN A CA 1
ATOM 556 C C . GLN A 1 96 ? 21.982 -14.449 -5.068 1.00 14.01 96 GLN A C 1
ATOM 557 O O . GLN A 1 96 ? 22.821 -15.163 -4.509 1.00 14.61 96 GLN A O 1
ATOM 563 N N . TRP A 1 97 ? 21.523 -14.690 -6.294 1.00 13.01 97 TRP A N 1
ATOM 564 C CA . TRP A 1 97 ? 22.040 -15.785 -7.111 1.00 15.01 97 TRP A CA 1
ATOM 565 C C . TRP A 1 97 ? 21.901 -17.135 -6.420 1.00 17.75 97 TRP A C 1
ATOM 566 O O . TRP A 1 97 ? 22.871 -17.882 -6.244 1.00 17.71 97 TRP A O 1
ATOM 577 N N . ASN A 1 98 ? 20.675 -17.411 -5.998 1.00 15.76 98 ASN A N 1
ATOM 578 C CA . ASN A 1 98 ? 20.252 -18.735 -5.591 1.00 15.18 98 ASN A CA 1
ATOM 579 C C . ASN A 1 98 ? 19.007 -19.105 -6.390 1.00 17.04 98 ASN A C 1
ATOM 580 O O . ASN A 1 98 ? 18.757 -18.544 -7.462 1.00 17.62 98 ASN A O 1
ATOM 585 N N . ASN A 1 99 ? 18.220 -20.039 -5.877 1.00 16.08 99 ASN A N 1
ATOM 586 C CA . ASN A 1 99 ? 16.981 -20.412 -6.540 1.00 16.98 99 ASN A CA 1
ATOM 587 C C . ASN A 1 99 ? 15.853 -20.459 -5.526 1.00 17.36 99 ASN A C 1
ATOM 588 O O . ASN A 1 99 ? 15.043 -21.383 -5.514 1.00 18.80 99 ASN A O 1
ATOM 593 N N . ILE A 1 100 ? 15.820 -19.454 -4.663 1.00 15.36 100 ILE A N 1
ATOM 594 C CA . ILE A 1 100 ? 14.823 -19.406 -3.613 1.00 14.80 100 ILE A CA 1
ATOM 595 C C . ILE A 1 100 ? 13.483 -19.012 -4.212 1.00 17.11 100 ILE A C 1
ATOM 596 O O . ILE A 1 100 ? 13.408 -18.100 -5.034 1.00 18.12 100 ILE A O 1
ATOM 601 N N . SER A 1 101 ? 12.429 -19.709 -3.806 1.00 16.23 101 SER A N 1
ATOM 602 C CA . SER A 1 101 ? 11.103 -19.462 -4.366 1.00 15.56 101 SER A CA 1
ATOM 603 C C . SER A 1 101 ? 10.131 -18.948 -3.310 1.00 17.16 101 SER A C 1
ATOM 604 O O . SER A 1 101 ? 10.513 -18.728 -2.162 1.00 18.19 101 SER A O 1
ATOM 607 N N . GLY A 1 102 ? 8.878 -18.755 -3.708 1.00 17.22 102 GLY A N 1
ATOM 608 C CA . GLY A 1 102 ? 7.869 -18.250 -2.798 1.00 20.31 102 GLY A CA 1
ATOM 609 C C . GLY A 1 102 ? 7.925 -16.740 -2.683 1.00 21.40 102 GLY A C 1
ATOM 610 O O . GLY A 1 102 ? 8.665 -16.080 -3.409 1.00 18.05 102 GLY A O 1
ATOM 611 N N . PRO A 1 103 ? 7.122 -16.176 -1.776 1.00 16.71 103 PRO A N 1
ATOM 612 C CA . PRO A 1 103 ? 7.098 -14.724 -1.584 1.00 16.17 103 PRO A CA 1
ATOM 613 C C . PRO A 1 103 ? 8.272 -14.224 -0.754 1.00 16.03 103 PRO A C 1
ATOM 614 O O . PRO A 1 103 ? 8.754 -14.926 0.140 1.00 16.49 103 PRO A O 1
ATOM 618 N N . VAL A 1 104 ? 8.747 -13.023 -1.061 1.00 13.92 104 VAL A N 1
ATOM 619 C CA . VAL A 1 104 ? 9.647 -12.337 -0.154 1.00 12.31 104 VAL A CA 1
ATOM 620 C C . VAL A 1 104 ? 8.797 -11.984 1.055 1.00 13.67 104 VAL A C 1
ATOM 621 O O . VAL A 1 104 ? 7.752 -11.351 0.907 1.00 14.77 104 VAL A O 1
ATOM 625 N N . PRO A 1 105 ? 9.216 -12.416 2.254 1.00 13.17 105 PRO A N 1
ATOM 626 C CA . PRO A 1 105 ? 8.421 -12.089 3.441 1.00 14.47 105 PRO A CA 1
ATOM 627 C C . PRO A 1 105 ? 8.527 -10.602 3.742 1.00 16.70 105 PRO A C 1
ATOM 628 O O . PRO A 1 105 ? 9.506 -9.967 3.357 1.00 15.19 105 PRO A O 1
ATOM 632 N N . SER A 1 106 ? 7.531 -10.035 4.413 1.00 15.73 106 SER A N 1
ATOM 633 C CA . SER A 1 106 ? 7.695 -8.662 4.868 1.00 15.48 106 SER A CA 1
ATOM 634 C C . SER A 1 106 ? 8.933 -8.548 5.744 1.00 16.13 106 SER A C 1
ATOM 635 O O . SER A 1 106 ? 9.142 -9.356 6.652 1.00 17.47 106 SER A O 1
ATOM 638 N N . LEU A 1 107 ? 9.755 -7.540 5.475 1.00 14.78 107 LEU A N 1
ATOM 639 C CA . LEU A 1 107 ? 10.922 -7.276 6.302 1.00 14.43 107 LEU A CA 1
ATOM 640 C C . LEU A 1 107 ? 10.638 -6.151 7.280 1.00 15.28 107 LEU A C 1
ATOM 641 O O . LEU A 1 107 ? 11.547 -5.629 7.919 1.00 15.73 107 LEU A O 1
ATOM 646 N N . SER A 1 108 ? 9.363 -5.785 7.401 1.00 13.32 108 SER A N 1
ATOM 647 C CA . SER A 1 108 ? 8.976 -4.657 8.234 1.00 15.09 108 SER A CA 1
ATOM 648 C C . SER A 1 108 ? 9.597 -4.720 9.623 1.00 13.62 108 SER A C 1
ATOM 649 O O . SER A 1 108 ? 9.596 -5.768 10.277 1.00 15.86 108 SER A O 1
ATOM 652 N N . GLY A 1 109 ? 10.146 -3.591 10.060 1.00 13.35 109 GLY A N 1
ATOM 653 C CA . GLY A 1 109 ? 10.692 -3.483 11.396 1.00 14.61 109 GLY A CA 1
ATOM 654 C C . GLY A 1 109 ? 12.178 -3.769 11.539 1.00 14.80 109 GLY A C 1
ATOM 655 O O . GLY A 1 109 ? 12.722 -3.631 12.635 1.00 18.69 109 GLY A O 1
ATOM 656 N N . LEU A 1 110 ? 12.837 -4.171 10.457 1.00 13.83 110 LEU A N 1
ATOM 657 C CA . LEU A 1 110 ? 14.287 -4.390 10.514 1.00 15.00 110 LEU A CA 1
ATOM 658 C C . LEU A 1 110 ? 15.007 -3.045 10.417 1.00 12.72 110 LEU A C 1
ATOM 659 O O . LEU A 1 110 ? 15.488 -2.663 9.346 1.00 13.00 110 LEU A O 1
ATOM 664 N N . ALA A 1 111 ? 15.074 -2.321 11.545 1.00 12.79 111 ALA A N 1
ATOM 665 C CA . ALA A 1 111 ? 15.518 -0.924 11.544 1.00 13.21 111 ALA A CA 1
ATOM 666 C C . ALA A 1 111 ? 17.018 -0.764 11.345 1.00 10.16 111 ALA A C 1
ATOM 667 O O . ALA A 1 111 ? 17.474 0.359 11.153 1.00 14.69 111 ALA A O 1
ATOM 669 N N . SER A 1 112 ? 17.770 -1.857 11.410 1.00 13.04 112 SER A N 1
ATOM 670 C CA . SER A 1 112 ? 19.214 -1.784 11.193 1.00 12.36 112 SER A CA 1
ATOM 671 C C . SER A 1 112 ? 19.650 -2.350 9.847 1.00 12.84 112 SER A C 1
ATOM 672 O O . SER A 1 112 ? 20.839 -2.318 9.524 1.00 12.17 112 SER A O 1
ATOM 675 N N . LEU A 1 113 ? 18.709 -2.875 9.065 1.00 10.92 113 LEU A N 1
ATOM 676 C CA . LEU A 1 113 ? 19.060 -3.466 7.781 1.00 9.44 113 LEU A CA 1
ATOM 677 C C . LEU A 1 113 ? 19.580 -2.405 6.823 1.00 11.09 113 LEU A C 1
ATOM 678 O O . LEU A 1 113 ? 18.874 -1.457 6.491 1.00 12.45 113 LEU A O 1
ATOM 683 N N . GLN A 1 114 ? 20.812 -2.591 6.363 1.00 9.83 114 GLN A N 1
ATOM 684 C CA . GLN A 1 114 ? 21.516 -1.563 5.607 1.00 11.08 114 GLN A CA 1
ATOM 685 C C . GLN A 1 114 ? 21.694 -1.992 4.157 1.00 10.98 114 GLN A C 1
ATOM 686 O O . GLN A 1 114 ? 21.629 -1.169 3.237 1.00 11.43 114 GLN A O 1
ATOM 692 N N . VAL A 1 115 ? 21.913 -3.288 3.958 1.00 11.06 115 VAL A N 1
ATOM 693 C CA . VAL A 1 115 ? 22.127 -3.856 2.631 1.00 9.30 115 VAL A CA 1
ATOM 694 C C . VAL A 1 115 ? 21.229 -5.067 2.425 1.00 13.27 115 VAL A C 1
ATOM 695 O O . VAL A 1 115 ? 21.247 -6.007 3.219 1.00 12.26 115 VAL A O 1
ATOM 699 N N . LEU A 1 116 ? 20.443 -5.043 1.356 1.00 10.55 116 LEU A N 1
ATOM 700 C CA . LEU A 1 116 ? 19.513 -6.123 1.043 1.00 9.83 116 LEU A CA 1
ATOM 701 C C . LEU A 1 116 ? 19.726 -6.560 -0.392 1.00 12.19 116 LEU A C 1
ATOM 702 O O . LEU A 1 116 ? 19.520 -5.778 -1.323 1.00 12.71 116 LEU A O 1
ATOM 707 N N . MET A 1 117 ? 20.149 -7.805 -0.580 1.00 10.01 117 MET A N 1
ATOM 708 C CA . MET A 1 117 ? 20.417 -8.313 -1.918 1.00 8.98 117 MET A CA 1
ATOM 709 C C . MET A 1 117 ? 19.645 -9.598 -2.162 1.00 11.05 117 MET A C 1
ATOM 710 O O . MET A 1 117 ? 19.922 -10.630 -1.540 1.00 12.94 117 MET A O 1
ATOM 715 N N . LEU A 1 118 ? 18.670 -9.531 -3.068 1.00 11.29 118 LEU A N 1
ATOM 716 C CA . LEU A 1 118 ? 17.802 -10.659 -3.373 1.00 12.00 118 LEU A CA 1
ATOM 717 C C . LEU A 1 118 ? 17.788 -10.991 -4.863 1.00 10.50 118 LEU A C 1
ATOM 718 O O . LEU A 1 118 ? 17.007 -11.832 -5.305 1.00 13.62 118 LEU A O 1
ATOM 723 N N . SER A 1 119 ? 18.641 -10.325 -5.635 1.00 12.36 119 SER A N 1
ATOM 724 C CA . SER A 1 119 ? 18.627 -10.481 -7.094 1.00 14.04 119 SER A CA 1
ATOM 725 C C . SER A 1 119 ? 18.815 -11.927 -7.555 1.00 16.74 119 SER A C 1
ATOM 726 O O . SER A 1 119 ? 19.454 -12.732 -6.876 1.00 14.29 119 SER A O 1
ATOM 729 N N . ASN A 1 120 ? 18.261 -12.247 -8.722 1.00 12.87 120 ASN A N 1
ATOM 730 C CA . ASN A 1 120 ? 18.494 -13.543 -9.352 1.00 12.91 120 ASN A CA 1
ATOM 731 C C . ASN A 1 120 ? 18.092 -14.726 -8.476 1.00 13.52 120 ASN A C 1
ATOM 732 O O . ASN A 1 120 ? 18.919 -15.567 -8.102 1.00 16.49 120 ASN A O 1
ATOM 737 N N . ASN A 1 121 ? 16.807 -14.763 -8.150 1.00 13.10 121 ASN A N 1
ATOM 738 C CA . ASN A 1 121 ? 16.189 -15.882 -7.465 1.00 13.40 121 ASN A CA 1
ATOM 739 C C . ASN A 1 121 ? 14.881 -16.257 -8.156 1.00 17.16 121 ASN A C 1
ATOM 740 O O . ASN A 1 121 ? 14.671 -15.935 -9.328 1.00 17.31 121 ASN A O 1
ATOM 745 N N . ASN A 1 122 ? 14.006 -16.945 -7.433 1.00 15.44 122 ASN A N 1
ATOM 746 C CA . ASN A 1 122 ? 12.751 -17.393 -8.005 1.00 18.02 122 ASN A CA 1
ATOM 747 C C . ASN A 1 122 ? 11.563 -16.883 -7.192 1.00 16.07 122 ASN A C 1
ATOM 748 O O . ASN A 1 122 ? 10.528 -17.541 -7.115 1.00 18.17 122 ASN A O 1
ATOM 753 N N . PHE A 1 123 ? 11.721 -15.709 -6.585 1.00 16.36 123 PHE A N 1
ATOM 754 C CA . PHE A 1 123 ? 10.659 -15.138 -5.754 1.00 15.14 123 PHE A CA 1
ATOM 755 C C . PHE A 1 123 ? 9.454 -14.782 -6.608 1.00 16.68 123 PHE A C 1
ATOM 756 O O . PHE A 1 123 ? 9.604 -14.208 -7.682 1.00 16.42 123 PHE A O 1
ATOM 764 N N . ASP A 1 124 ? 8.256 -15.126 -6.143 1.00 16.43 124 ASP A N 1
ATOM 765 C CA . ASP A 1 124 ? 7.074 -14.904 -6.969 1.00 18.26 124 ASP A CA 1
ATOM 766 C C . ASP A 1 124 ? 6.259 -13.678 -6.565 1.00 15.83 124 ASP A C 1
ATOM 767 O O . ASP A 1 124 ? 5.278 -13.339 -7.229 1.00 16.76 124 ASP A O 1
ATOM 772 N N . SER A 1 125 ? 6.674 -13.006 -5.493 1.00 16.70 125 SER A N 1
ATOM 773 C CA . SER A 1 125 ? 6.012 -11.770 -5.086 1.00 17.34 125 SER A CA 1
ATOM 774 C C . SER A 1 125 ? 6.789 -11.032 -4.010 1.00 15.06 125 SER A C 1
ATOM 775 O O . SER A 1 125 ? 7.630 -11.614 -3.325 1.00 15.46 125 SER A O 1
ATOM 778 N N . ILE A 1 126 ? 6.495 -9.743 -3.880 1.00 15.55 126 ILE A N 1
ATOM 779 C CA . ILE A 1 126 ? 7.092 -8.894 -2.855 1.00 15.52 126 ILE A CA 1
ATOM 780 C C . ILE A 1 126 ? 5.999 -7.950 -2.330 1.00 15.28 126 ILE A C 1
ATOM 781 O O . ILE A 1 126 ? 5.306 -7.300 -3.118 1.00 18.81 126 ILE A O 1
ATOM 786 N N . PRO A 1 127 ? 5.790 -7.917 -1.000 1.00 14.45 127 PRO A N 1
ATOM 787 C CA . PRO A 1 127 ? 4.628 -7.201 -0.450 1.00 18.71 127 PRO A CA 1
ATOM 788 C C . PRO A 1 127 ? 4.827 -5.691 -0.305 1.00 17.90 127 PRO A C 1
ATOM 789 O O . PRO A 1 127 ? 5.956 -5.212 -0.195 1.00 17.79 127 PRO A O 1
ATOM 793 N N . SER A 1 128 ? 3.726 -4.948 -0.283 1.00 17.29 128 SER A N 1
ATOM 794 C CA . SER A 1 128 ? 3.813 -3.492 -0.245 1.00 14.01 128 SER A CA 1
ATOM 795 C C . SER A 1 128 ? 4.435 -2.955 1.044 1.00 14.64 128 SER A C 1
ATOM 796 O O . SER A 1 128 ? 4.989 -1.862 1.048 1.00 17.56 128 SER A O 1
ATOM 799 N N . ASP A 1 129 ? 4.363 -3.726 2.129 1.00 13.77 129 ASP A N 1
ATOM 800 C CA . ASP A 1 129 ? 4.945 -3.295 3.400 1.00 13.14 129 ASP A CA 1
ATOM 801 C C . ASP A 1 129 ? 6.381 -3.780 3.601 1.00 13.61 129 ASP A C 1
ATOM 802 O O . ASP A 1 129 ? 6.937 -3.656 4.693 1.00 15.12 129 ASP A O 1
ATOM 807 N N . VAL A 1 130 ? 6.994 -4.297 2.540 1.00 13.27 130 VAL A N 1
ATOM 808 C CA . VAL A 1 130 ? 8.310 -4.925 2.668 1.00 13.17 130 VAL A CA 1
ATOM 809 C C . VAL A 1 130 ? 9.382 -3.992 3.250 1.00 14.73 130 VAL A C 1
ATOM 810 O O . VAL A 1 130 ? 10.290 -4.442 3.954 1.00 15.13 130 VAL A O 1
ATOM 814 N N . PHE A 1 131 ? 9.274 -2.697 2.969 1.00 11.78 131 PHE A N 1
ATOM 815 C CA . PHE A 1 131 ? 10.274 -1.723 3.416 1.00 14.96 131 PHE A CA 1
ATOM 816 C C . PHE A 1 131 ? 9.851 -0.925 4.651 1.00 14.54 131 PHE A C 1
ATOM 817 O O . PHE A 1 131 ? 10.512 0.040 5.046 1.00 12.75 131 PHE A O 1
ATOM 825 N N . GLN A 1 132 ? 8.742 -1.315 5.258 1.00 12.34 132 GLN A N 1
ATOM 826 C CA . GLN A 1 132 ? 8.181 -0.537 6.349 1.00 12.36 132 GLN A CA 1
ATOM 827 C C . GLN A 1 132 ? 9.133 -0.435 7.541 1.00 13.71 132 GLN A C 1
ATOM 828 O O . GLN A 1 132 ? 9.513 -1.448 8.118 1.00 14.12 132 GLN A O 1
ATOM 834 N N . GLY A 1 133 ? 9.522 0.787 7.898 1.00 14.67 133 GLY A N 1
ATOM 835 C CA . GLY A 1 133 ? 10.392 1.008 9.041 1.00 11.03 133 GLY A CA 1
ATOM 836 C C . GLY A 1 133 ? 11.849 0.633 8.814 1.00 13.10 133 GLY A C 1
ATOM 837 O O . GLY A 1 133 ? 12.620 0.533 9.771 1.00 13.61 133 GLY A O 1
ATOM 838 N N . LEU A 1 134 ? 12.230 0.426 7.557 1.00 13.87 134 LEU A N 1
ATOM 839 C CA . LEU A 1 134 ? 13.627 0.112 7.243 1.00 13.03 134 LEU A CA 1
ATOM 840 C C . LEU A 1 134 ? 14.426 1.406 7.127 1.00 12.23 134 LEU A C 1
ATOM 841 O O . LEU A 1 134 ? 14.816 1.825 6.039 1.00 14.50 134 LEU A O 1
ATOM 846 N N . THR A 1 135 ? 14.659 2.038 8.272 1.00 11.68 135 THR A N 1
ATOM 847 C CA . THR A 1 135 ? 15.275 3.359 8.324 1.00 10.97 135 THR A CA 1
ATOM 848 C C . THR A 1 135 ? 16.773 3.366 8.022 1.00 13.57 135 THR A C 1
ATOM 849 O O . THR A 1 135 ? 17.340 4.410 7.729 1.00 15.27 135 THR A O 1
ATOM 853 N N . SER A 1 136 ? 17.419 2.206 8.099 1.00 12.71 136 SER A N 1
ATOM 854 C CA . SER A 1 136 ? 18.860 2.142 7.862 1.00 15.30 136 SER A CA 1
ATOM 855 C C . SER A 1 136 ? 19.213 1.744 6.438 1.00 13.94 136 SER A C 1
ATOM 856 O O . SER A 1 136 ? 20.388 1.688 6.071 1.00 13.02 136 SER A O 1
ATOM 859 N N . LEU A 1 137 ? 18.200 1.454 5.633 1.00 13.60 137 LEU A N 1
ATOM 860 C CA . LEU A 1 137 ? 18.425 0.871 4.319 1.00 12.03 137 LEU A CA 1
ATOM 861 C C . LEU A 1 137 ? 19.217 1.800 3.406 1.00 12.79 137 LEU A C 1
ATOM 862 O O . LEU A 1 137 ? 18.810 2.938 3.170 1.00 14.72 137 LEU A O 1
ATOM 867 N N . GLN A 1 138 ? 20.338 1.303 2.886 1.00 8.62 138 GLN A N 1
ATOM 868 C CA . GLN A 1 138 ? 21.169 2.084 1.966 1.00 11.54 138 GLN A CA 1
ATOM 869 C C . GLN A 1 138 ? 21.232 1.489 0.563 1.00 14.00 138 GLN A C 1
ATOM 870 O O . GLN A 1 138 ? 21.327 2.220 -0.424 1.00 13.47 138 GLN A O 1
ATOM 876 N N . SER A 1 139 ? 21.190 0.166 0.471 1.00 10.08 139 SER A N 1
ATOM 877 C CA . SER A 1 139 ? 21.318 -0.498 -0.815 1.00 10.90 139 SER A CA 1
ATOM 878 C C . SER A 1 139 ? 20.326 -1.646 -0.933 1.00 14.28 139 SER A C 1
ATOM 879 O O . SER A 1 139 ? 20.264 -2.517 -0.063 1.00 12.12 139 SER A O 1
ATOM 882 N N . VAL A 1 140 ? 19.538 -1.626 -2.007 1.00 11.16 140 VAL A N 1
ATOM 883 C CA . VAL A 1 140 ? 18.556 -2.661 -2.295 1.00 11.39 140 VAL A CA 1
ATOM 884 C C . VAL A 1 140 ? 18.778 -3.146 -3.708 1.00 13.88 140 VAL A C 1
ATOM 885 O O . VAL A 1 140 ? 18.799 -2.344 -4.644 1.00 14.58 140 VAL A O 1
ATOM 889 N N . GLU A 1 141 ? 18.952 -4.452 -3.860 1.00 12.25 141 GLU A N 1
ATOM 890 C CA . GLU A 1 141 ? 19.085 -5.054 -5.179 1.00 10.59 141 GLU A CA 1
ATOM 891 C C . GLU A 1 141 ? 18.163 -6.257 -5.236 1.00 14.30 141 GLU A C 1
ATOM 892 O O . GLU A 1 141 ? 18.361 -7.224 -4.505 1.00 13.88 141 GLU A O 1
ATOM 898 N N . ILE A 1 142 ? 17.149 -6.200 -6.093 1.00 14.12 142 ILE A N 1
ATOM 899 C CA . ILE A 1 142 ? 16.170 -7.279 -6.183 1.00 13.75 142 ILE A CA 1
ATOM 900 C C . ILE A 1 142 ? 15.888 -7.661 -7.640 1.00 13.66 142 ILE A C 1
ATOM 901 O O . ILE A 1 142 ? 14.819 -8.183 -7.972 1.00 13.77 142 ILE A O 1
ATOM 906 N N . ASP A 1 143 ? 16.869 -7.401 -8.497 1.00 13.54 143 ASP A N 1
ATOM 907 C CA . ASP A 1 143 ? 16.742 -7.636 -9.934 1.00 13.97 143 ASP A CA 1
ATOM 908 C C . ASP A 1 143 ? 16.427 -9.079 -10.281 1.00 14.39 143 ASP A C 1
ATOM 909 O O . ASP A 1 143 ? 16.745 -9.998 -9.525 1.00 13.92 143 ASP A O 1
ATOM 914 N N . ASN A 1 144 ? 15.827 -9.276 -11.451 1.00 13.43 144 ASN A N 1
ATOM 915 C CA . ASN A 1 144 ? 15.730 -10.603 -12.045 1.00 15.16 144 ASN A CA 1
ATOM 916 C C . ASN A 1 144 ? 15.042 -11.612 -11.135 1.00 14.11 144 ASN A C 1
ATOM 917 O O . ASN A 1 144 ? 15.611 -12.658 -10.805 1.00 15.44 144 ASN A O 1
ATOM 922 N N . ASN A 1 145 ? 13.826 -11.275 -10.717 1.00 13.55 145 ASN A N 1
ATOM 923 C CA . ASN A 1 145 ? 12.943 -12.206 -10.034 1.00 13.60 145 ASN A CA 1
ATOM 924 C C . ASN A 1 145 ? 11.598 -12.208 -10.735 1.00 12.56 145 ASN A C 1
ATOM 925 O O . ASN A 1 145 ? 11.152 -11.163 -11.214 1.00 14.90 145 ASN A O 1
ATOM 930 N N . PRO A 1 146 ? 10.945 -13.374 -10.790 1.00 13.79 146 PRO A N 1
ATOM 931 C CA . PRO A 1 146 ? 9.632 -13.497 -11.433 1.00 19.20 146 PRO A CA 1
ATOM 932 C C . PRO A 1 146 ? 8.497 -13.028 -10.528 1.00 17.11 146 PRO A C 1
ATOM 933 O O . PRO A 1 146 ? 7.523 -13.761 -10.327 1.00 17.10 146 PRO A O 1
ATOM 937 N N . PHE A 1 147 ? 8.630 -11.821 -9.990 1.00 16.58 147 PHE A N 1
ATOM 938 C CA . PHE A 1 147 ? 7.608 -11.239 -9.125 1.00 14.56 147 PHE A CA 1
ATOM 939 C C . PHE A 1 147 ? 6.305 -11.052 -9.887 1.00 19.17 147 PHE A C 1
ATOM 940 O O . PHE A 1 147 ? 6.312 -10.727 -11.079 1.00 19.48 147 PHE A O 1
ATOM 948 N N . LYS A 1 148 ? 5.182 -11.218 -9.198 1.00 18.48 148 LYS A N 1
ATOM 949 C CA . LYS A 1 148 ? 3.922 -10.763 -9.767 1.00 17.15 148 LYS A CA 1
ATOM 950 C C . LYS A 1 148 ? 3.963 -9.239 -9.857 1.00 19.02 148 LYS A C 1
ATOM 951 O O . LYS A 1 148 ? 4.684 -8.580 -9.109 1.00 17.65 148 LYS A O 1
ATOM 957 N N . SER A 1 149 ? 3.199 -8.682 -10.787 1.00 18.91 149 SER A N 1
ATOM 958 C CA . SER A 1 149 ? 3.186 -7.242 -10.992 1.00 16.09 149 SER A CA 1
ATOM 959 C C . SER A 1 149 ? 3.041 -6.472 -9.678 1.00 18.21 149 SER A C 1
ATOM 960 O O . SER A 1 149 ? 2.177 -6.787 -8.855 1.00 20.42 149 SER A O 1
ATOM 963 N N . TRP A 1 150 ? 3.884 -5.459 -9.487 1.00 14.56 150 TRP A N 1
ATOM 964 C CA . TRP A 1 150 ? 3.843 -4.658 -8.268 1.00 17.36 150 TRP A CA 1
ATOM 965 C C . TRP A 1 150 ? 4.330 -3.232 -8.517 1.00 17.36 150 TRP A C 1
ATOM 966 O O . TRP A 1 150 ? 5.106 -2.986 -9.436 1.00 16.04 150 TRP A O 1
ATOM 977 N N . GLU A 1 151 ? 3.865 -2.294 -7.698 1.00 18.10 151 GLU A N 1
ATOM 978 C CA . GLU A 1 151 ? 4.327 -0.910 -7.775 1.00 14.31 151 GLU A CA 1
ATOM 979 C C . GLU A 1 151 ? 5.344 -0.597 -6.681 1.00 17.67 151 GLU A C 1
ATOM 980 O O . GLU A 1 151 ? 5.291 -1.177 -5.595 1.00 18.59 151 GLU A O 1
ATOM 986 N N . ILE A 1 152 ? 6.273 0.316 -6.957 1.00 15.81 152 ILE A N 1
ATOM 987 C CA . ILE A 1 152 ? 7.220 0.738 -5.929 1.00 16.54 152 ILE A CA 1
ATOM 988 C C . ILE A 1 152 ? 6.420 1.309 -4.764 1.00 18.21 152 ILE A C 1
ATOM 989 O O . ILE A 1 152 ? 5.674 2.271 -4.931 1.00 18.13 152 ILE A O 1
ATOM 994 N N . PRO A 1 153 ? 6.561 0.705 -3.576 1.00 16.10 153 PRO A N 1
ATOM 995 C CA . PRO A 1 153 ? 5.656 1.016 -2.463 1.00 18.09 153 PRO A CA 1
ATOM 996 C C . PRO A 1 153 ? 6.044 2.218 -1.609 1.00 15.64 153 PRO A C 1
ATOM 997 O O . PRO A 1 153 ? 7.225 2.542 -1.436 1.00 16.91 153 PRO A O 1
ATOM 1001 N N . GLU A 1 154 ? 5.020 2.860 -1.053 1.00 17.09 154 GLU A N 1
ATOM 1002 C CA . GLU A 1 154 ? 5.194 3.996 -0.159 1.00 14.78 154 GLU A CA 1
ATOM 1003 C C . GLU A 1 154 ? 6.061 3.665 1.050 1.00 13.66 154 GLU A C 1
ATOM 1004 O O . GLU A 1 154 ? 6.677 4.556 1.637 1.00 17.22 154 GLU A O 1
ATOM 1010 N N . SER A 1 155 ? 6.104 2.389 1.426 1.00 16.20 155 SER A N 1
ATOM 1011 C CA . SER A 1 155 ? 6.857 1.980 2.610 1.00 18.00 155 SER A CA 1
ATOM 1012 C C . SER A 1 155 ? 8.348 2.294 2.478 1.00 15.31 155 SER A C 1
ATOM 1013 O O . SER A 1 155 ? 9.062 2.383 3.472 1.00 16.72 155 SER A O 1
ATOM 1016 N N . LEU A 1 156 ? 8.808 2.483 1.246 1.00 16.76 156 LEU A N 1
ATOM 1017 C CA . LEU A 1 156 ? 10.215 2.786 1.006 1.00 16.04 156 LEU A CA 1
ATOM 1018 C C . LEU A 1 156 ? 10.603 4.165 1.532 1.00 14.41 156 LEU A C 1
ATOM 1019 O O . LEU A 1 156 ? 11.782 4.443 1.751 1.00 15.06 156 LEU A O 1
ATOM 1024 N N . ARG A 1 157 ? 9.606 5.018 1.768 1.00 14.07 157 ARG A N 1
ATOM 1025 C CA . ARG A 1 157 ? 9.853 6.420 2.102 1.00 14.36 157 ARG A CA 1
ATOM 1026 C C . ARG A 1 157 ? 10.563 6.673 3.441 1.00 15.65 157 ARG A C 1
ATOM 1027 O O . ARG A 1 157 ? 11.010 7.792 3.707 1.00 18.24 157 ARG A O 1
ATOM 1035 N N . ASN A 1 158 ? 10.675 5.652 4.288 1.00 14.93 158 ASN A N 1
ATOM 1036 C CA . ASN A 1 158 ? 11.403 5.826 5.544 1.00 14.76 158 ASN A CA 1
ATOM 1037 C C . ASN A 1 158 ? 12.905 5.579 5.419 1.00 15.91 158 ASN A C 1
ATOM 1038 O O . ASN A 1 158 ? 13.655 5.784 6.374 1.00 16.13 158 ASN A O 1
ATOM 1043 N N . ALA A 1 159 ? 13.342 5.153 4.238 1.00 15.56 159 ALA A N 1
ATOM 1044 C CA . ALA A 1 159 ? 14.761 4.903 4.003 1.00 15.26 159 ALA A CA 1
ATOM 1045 C C . ALA A 1 159 ? 15.451 6.173 3.529 1.00 16.13 159 ALA A C 1
ATOM 1046 O O . ALA A 1 159 ? 15.847 6.282 2.364 1.00 14.03 159 ALA A O 1
ATOM 1048 N N . SER A 1 160 ? 15.594 7.131 4.440 1.00 13.15 160 SER A N 1
ATOM 1049 C CA . SER A 1 160 ? 16.096 8.454 4.090 1.00 14.71 160 SER A CA 1
ATOM 1050 C C . SER A 1 160 ? 17.558 8.449 3.656 1.00 14.49 160 SER A C 1
ATOM 1051 O O . SER A 1 160 ? 18.014 9.388 3.008 1.00 16.77 160 SER A O 1
ATOM 1054 N N . ALA A 1 161 ? 18.292 7.400 4.019 1.00 14.05 161 ALA A N 1
ATOM 1055 C CA . ALA A 1 161 ? 19.690 7.284 3.603 1.00 14.92 161 ALA A CA 1
ATOM 1056 C C . ALA A 1 161 ? 19.860 6.374 2.391 1.00 13.18 161 ALA A C 1
ATOM 1057 O O . ALA A 1 161 ? 20.985 6.019 2.031 1.00 13.48 161 ALA A O 1
ATOM 1059 N N . LEU A 1 162 ? 18.752 5.995 1.756 1.00 13.62 162 LEU A N 1
ATOM 1060 C CA . LEU A 1 162 ? 18.817 5.147 0.568 1.00 12.02 162 LEU A CA 1
ATOM 1061 C C . LEU A 1 162 ? 19.760 5.729 -0.478 1.00 13.23 162 LEU A C 1
ATOM 1062 O O . LEU A 1 162 ? 19.668 6.908 -0.823 1.00 15.40 162 LEU A O 1
ATOM 1067 N N . GLN A 1 163 ? 20.662 4.893 -0.979 1.00 11.55 163 GLN A N 1
ATOM 1068 C CA . GLN A 1 163 ? 21.645 5.322 -1.971 1.00 14.46 163 GLN A CA 1
ATOM 1069 C C . GLN A 1 163 ? 21.488 4.564 -3.280 1.00 16.51 163 GLN A C 1
ATOM 1070 O O . GLN A 1 163 ? 21.617 5.143 -4.355 1.00 15.71 163 GLN A O 1
ATOM 1076 N N . ASN A 1 164 ? 21.211 3.267 -3.185 1.00 10.74 164 ASN A N 1
ATOM 1077 C CA . ASN A 1 164 ? 21.154 2.401 -4.354 1.00 11.09 164 ASN A CA 1
ATOM 1078 C C . ASN A 1 164 ? 19.876 1.590 -4.354 1.00 15.70 164 ASN A C 1
ATOM 1079 O O . ASN A 1 164 ? 19.597 0.849 -3.409 1.00 12.70 164 ASN A O 1
ATOM 1084 N N . PHE A 1 165 ? 19.084 1.742 -5.406 1.00 11.62 165 PHE A N 1
ATOM 1085 C CA . PHE A 1 165 ? 17.889 0.929 -5.550 1.00 12.02 165 PHE A CA 1
ATOM 1086 C C . PHE A 1 165 ? 17.879 0.326 -6.942 1.00 12.71 165 PHE A C 1
ATOM 1087 O O . PHE A 1 165 ? 17.757 1.045 -7.939 1.00 13.63 165 PHE A O 1
ATOM 1095 N N . SER A 1 166 ? 18.019 -0.993 -7.004 1.00 11.03 166 SER A N 1
ATOM 1096 C CA . SER A 1 166 ? 18.076 -1.698 -8.270 1.00 12.54 166 SER A CA 1
ATOM 1097 C C . SER A 1 166 ? 17.002 -2.770 -8.312 1.00 13.75 166 SER A C 1
ATOM 1098 O O . SER A 1 166 ? 16.936 -3.634 -7.434 1.00 13.68 166 SER A O 1
ATOM 1101 N N . ALA A 1 167 ? 16.150 -2.696 -9.327 1.00 12.86 167 ALA A N 1
ATOM 1102 C CA . ALA A 1 167 ? 15.091 -3.674 -9.528 1.00 14.05 167 ALA A CA 1
ATOM 1103 C C . ALA A 1 167 ? 14.825 -3.831 -11.021 1.00 14.42 167 ALA A C 1
ATOM 1104 O O . ALA A 1 167 ? 13.692 -3.695 -11.484 1.00 15.66 167 ALA A O 1
ATOM 1106 N N . ASN A 1 168 ? 15.889 -4.105 -11.770 1.00 14.47 168 ASN A N 1
ATOM 1107 C CA . ASN A 1 168 ? 15.773 -4.384 -13.192 1.00 12.66 168 ASN A CA 1
ATOM 1108 C C . ASN A 1 168 ? 15.071 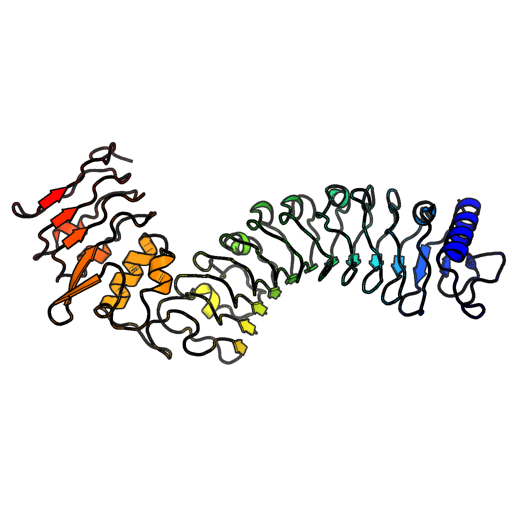-5.721 -13.395 1.00 14.79 168 ASN A C 1
ATOM 1109 O O . ASN A 1 168 ? 15.291 -6.666 -12.636 1.00 13.51 168 ASN A O 1
ATOM 1114 N N . SER A 1 169 ? 14.233 -5.805 -14.425 1.00 13.46 169 SER A N 1
ATOM 1115 C CA . SER A 1 169 ? 13.585 -7.066 -14.795 1.00 13.29 169 SER A CA 1
ATOM 1116 C C . SER A 1 169 ? 12.905 -7.706 -13.592 1.00 13.52 169 SER A C 1
ATOM 1117 O O . SER A 1 169 ? 13.144 -8.877 -13.283 1.00 14.94 169 SER A O 1
ATOM 1120 N N . ALA A 1 170 ? 12.059 -6.933 -12.922 1.00 13.63 170 ALA A N 1
ATOM 1121 C CA . ALA A 1 170 ? 11.414 -7.392 -11.700 1.00 14.59 170 ALA A CA 1
ATOM 1122 C C . ALA A 1 170 ? 9.907 -7.173 -11.742 1.00 16.33 170 ALA A C 1
ATOM 1123 O O . ALA A 1 170 ? 9.239 -7.204 -10.709 1.00 14.95 170 ALA A O 1
ATOM 1125 N N . ASN A 1 171 ? 9.381 -6.942 -12.943 1.00 14.91 171 ASN A N 1
ATOM 1126 C CA . ASN A 1 171 ? 7.945 -6.791 -13.154 1.00 16.35 171 ASN A CA 1
ATOM 1127 C C . ASN A 1 171 ? 7.341 -5.591 -12.414 1.00 17.82 171 ASN A C 1
ATOM 1128 O O . ASN A 1 171 ? 6.174 -5.617 -12.010 1.00 19.11 171 ASN A O 1
ATOM 1133 N N . VAL A 1 172 ? 8.138 -4.541 -12.239 1.00 16.22 172 VAL A N 1
ATOM 1134 C CA . VAL A 1 172 ? 7.647 -3.318 -11.622 1.00 12.71 172 VAL A CA 1
ATOM 1135 C C . VAL A 1 172 ? 6.644 -2.663 -12.564 1.00 15.45 172 VAL A C 1
ATOM 1136 O O . VAL A 1 172 ? 6.895 -2.527 -13.763 1.00 17.89 172 VAL A O 1
ATOM 1140 N N . SER A 1 173 ? 5.505 -2.260 -12.016 1.00 14.64 173 SER A N 1
ATOM 1141 C CA . SER A 1 173 ? 4.431 -1.701 -12.831 1.00 17.43 173 SER A CA 1
ATOM 1142 C C . SER A 1 173 ? 3.948 -0.355 -12.311 1.00 17.41 173 SER A C 1
ATOM 1143 O O . SER A 1 173 ? 4.409 0.138 -11.282 1.00 17.35 173 SER A O 1
ATOM 1146 N N . GLY A 1 174 ? 3.053 0.259 -13.064 1.00 18.25 174 GLY A N 1
ATOM 1147 C CA . GLY A 1 174 ? 2.568 1.544 -12.686 1.00 18.39 174 GLY A CA 1
ATOM 1148 C C . GLY A 1 174 ? 3.449 2.635 -13.202 1.00 19.45 174 GLY A C 1
ATOM 1149 O O . GLY A 1 174 ? 4.171 2.464 -14.114 1.00 19.80 174 GLY A O 1
ATOM 1150 N N . SER A 1 175 ? 3.364 3.760 -12.538 1.00 19.96 175 SER A N 1
ATOM 1151 C CA . SER A 1 175 ? 4.183 4.922 -12.794 1.00 18.76 175 SER A CA 1
ATOM 1152 C C . SER A 1 175 ? 5.391 4.986 -11.891 1.00 21.13 175 SER A C 1
ATOM 1153 O O . SER A 1 175 ? 5.423 4.382 -10.843 1.00 22.41 175 SER A O 1
ATOM 1156 N N . LEU A 1 176 ? 6.356 5.780 -12.294 1.00 17.33 176 LEU A N 1
ATOM 1157 C CA . LEU A 1 176 ? 7.527 6.058 -11.495 1.00 18.69 176 LEU A CA 1
ATOM 1158 C C . LEU A 1 176 ? 7.087 7.034 -10.418 1.00 22.76 176 LEU A C 1
ATOM 1159 O O . LEU A 1 176 ? 6.703 8.134 -10.729 1.00 23.25 176 LEU A O 1
ATOM 1164 N N . PRO A 1 177 ? 7.095 6.621 -9.164 1.00 18.62 177 PRO A N 1
ATOM 1165 C CA . PRO A 1 177 ? 6.506 7.494 -8.173 1.00 22.36 177 PRO A CA 1
ATOM 1166 C C . PRO A 1 177 ? 7.365 8.733 -7.909 1.00 19.08 177 PRO A C 1
ATOM 1167 O O . PRO A 1 177 ? 8.547 8.653 -7.852 1.00 22.48 177 PRO A O 1
ATOM 1171 N N . GLY A 1 178 ? 6.712 9.851 -7.731 1.00 23.06 178 GLY A N 1
ATOM 1172 C CA . GLY A 1 178 ? 7.381 11.092 -7.438 1.00 24.80 178 GLY A CA 1
ATOM 1173 C C . GLY A 1 178 ? 8.087 11.133 -6.092 1.00 25.39 178 GLY A C 1
ATOM 1174 O O . GLY A 1 178 ? 8.974 11.905 -5.915 1.00 22.24 178 GLY A O 1
ATOM 1175 N N . PHE A 1 179 ? 7.672 10.276 -5.174 1.00 21.47 179 PHE A N 1
ATOM 1176 C CA . PHE A 1 179 ? 8.348 10.300 -3.881 1.00 18.23 179 PHE A CA 1
ATOM 1177 C C . PHE A 1 179 ? 9.828 9.923 -3.976 1.00 17.35 179 PHE A C 1
ATOM 1178 O O . PHE A 1 179 ? 10.564 10.034 -3.001 1.00 22.23 179 PHE A O 1
ATOM 1186 N N . LEU A 1 180 ? 10.275 9.530 -5.164 1.00 16.65 180 LEU A N 1
ATOM 1187 C CA . LEU A 1 180 ? 11.677 9.155 -5.341 1.00 20.09 180 LEU A CA 1
ATOM 1188 C C . LEU A 1 180 ? 12.603 10.373 -5.424 1.00 22.28 180 LEU A C 1
ATOM 1189 O O . LEU A 1 180 ? 13.825 10.231 -5.538 1.00 22.58 180 LEU A O 1
ATOM 1194 N N . GLY A 1 181 ? 12.011 11.561 -5.357 1.00 17.83 181 GLY A N 1
ATOM 1195 C CA . GLY A 1 181 ? 12.762 12.804 -5.425 1.00 19.94 181 GLY A CA 1
ATOM 1196 C C . GLY A 1 181 ? 13.598 13.079 -4.188 1.00 21.43 181 GLY A C 1
ATOM 1197 O O . GLY A 1 181 ? 13.596 12.289 -3.239 1.00 19.15 181 GLY A O 1
ATOM 1198 N N . PRO A 1 182 ? 14.325 14.206 -4.189 1.00 17.78 182 PRO A N 1
ATOM 1199 C CA . PRO A 1 182 ? 15.250 14.544 -3.102 1.00 17.73 182 PRO A CA 1
ATOM 1200 C C . PRO A 1 182 ? 14.551 14.888 -1.787 1.00 18.35 182 PRO A C 1
ATOM 1201 O O . PRO A 1 182 ? 15.194 14.850 -0.738 1.00 19.22 182 PRO A O 1
ATOM 1205 N N . ASP A 1 183 ? 13.295 15.188 -1.826 1.00 20.39 183 ASP A N 1
ATOM 1206 C CA . ASP A 1 183 ? 12.597 15.545 -0.637 1.00 20.69 183 ASP A CA 1
ATOM 1207 C C . ASP A 1 183 ? 12.567 14.372 0.325 1.00 19.46 183 ASP A C 1
ATOM 1208 O O . ASP A 1 183 ? 12.629 14.534 1.479 1.00 21.66 183 ASP A O 1
ATOM 1213 N N . GLU A 1 184 ? 12.521 13.169 -0.184 1.00 17.98 184 GLU A N 1
ATOM 1214 C CA . GLU A 1 184 ? 12.529 11.996 0.674 1.00 16.72 184 GLU A CA 1
ATOM 1215 C C . GLU A 1 184 ? 13.781 11.139 0.514 1.00 17.24 184 GLU A C 1
ATOM 1216 O O . GLU A 1 184 ? 14.149 10.397 1.428 1.00 16.21 184 GLU A O 1
ATOM 1222 N N . PHE A 1 185 ? 14.451 11.267 -0.629 1.00 14.36 185 PHE A N 1
ATOM 1223 C CA . PHE A 1 185 ? 15.694 10.523 -0.866 1.00 14.83 185 PHE A CA 1
ATOM 1224 C C . PHE A 1 185 ? 16.854 11.422 -1.287 1.00 14.88 185 PHE A C 1
ATOM 1225 O O . PHE A 1 185 ? 17.327 11.350 -2.428 1.00 15.51 185 PHE A O 1
ATOM 1233 N N . PRO A 1 186 ? 17.331 12.254 -0.352 1.00 13.65 186 PRO A N 1
ATOM 1234 C CA . PRO A 1 186 ? 18.410 13.213 -0.613 1.00 15.42 186 PRO A CA 1
ATOM 1235 C C . PRO A 1 186 ? 19.750 12.541 -0.906 1.00 17.59 186 PRO A C 1
ATOM 1236 O O . PRO A 1 186 ? 20.663 13.207 -1.392 1.00 23.77 186 PRO A O 1
ATOM 1240 N N . GLY A 1 187 ? 19.870 11.250 -0.617 1.00 15.09 187 GLY A N 1
ATOM 1241 C CA . GLY A 1 187 ? 21.119 10.540 -0.850 1.00 15.94 187 GLY A CA 1
ATOM 1242 C C . GLY A 1 187 ? 21.083 9.565 -2.019 1.00 14.60 187 GLY A C 1
ATOM 1243 O O . GLY A 1 187 ? 22.069 8.871 -2.285 1.00 13.51 187 GLY A O 1
ATOM 1244 N N . LEU A 1 188 ? 19.957 9.510 -2.725 1.00 14.96 188 LEU A N 1
ATOM 1245 C CA . LEU A 1 188 ? 19.788 8.551 -3.814 1.00 11.88 188 LEU A CA 1
ATOM 1246 C C . LEU A 1 188 ? 20.845 8.779 -4.888 1.00 14.50 188 LEU A C 1
ATOM 1247 O O . LEU A 1 188 ? 21.032 9.900 -5.360 1.00 17.27 188 LEU A O 1
ATOM 1252 N N . SER A 1 189 ? 21.539 7.711 -5.259 1.00 12.60 189 SER A N 1
ATOM 1253 C CA . SER A 1 189 ? 22.666 7.808 -6.180 1.00 14.17 189 SER A CA 1
ATOM 1254 C C . SER A 1 189 ? 22.473 6.903 -7.399 1.00 15.31 189 SER A C 1
ATOM 1255 O O . SER A 1 189 ? 22.797 7.280 -8.521 1.00 15.66 189 SER A O 1
ATOM 1258 N N . ILE A 1 190 ? 21.955 5.703 -7.168 1.00 11.59 190 ILE A N 1
ATOM 1259 C CA . ILE A 1 190 ? 21.702 4.734 -8.227 1.00 11.09 190 ILE A CA 1
ATOM 1260 C C . ILE A 1 190 ? 20.239 4.326 -8.197 1.00 13.05 190 ILE A C 1
ATOM 1261 O O . ILE A 1 190 ? 19.734 3.868 -7.169 1.00 13.02 190 ILE A O 1
ATOM 1266 N N . LEU A 1 191 ? 19.546 4.522 -9.314 1.00 11.02 191 LEU A N 1
ATOM 1267 C CA . LEU A 1 191 ? 18.164 4.083 -9.462 1.00 10.41 191 LEU A CA 1
ATOM 1268 C C . LEU A 1 191 ? 18.051 3.322 -10.774 1.00 12.51 191 LEU A C 1
ATOM 1269 O O . LEU A 1 191 ? 18.037 3.920 -11.854 1.00 12.33 191 LEU A O 1
ATOM 1274 N N . HIS A 1 192 ? 18.009 1.999 -10.681 1.00 12.10 192 HIS A N 1
ATOM 1275 C CA . HIS A 1 192 ? 17.977 1.147 -11.860 1.00 10.08 192 HIS A CA 1
ATOM 1276 C C . HIS A 1 192 ? 16.653 0.397 -11.887 1.00 15.07 192 HIS A C 1
ATOM 1277 O O . HIS A 1 192 ? 16.379 -0.411 -10.998 1.00 13.17 192 HIS A O 1
ATOM 1284 N N . LEU A 1 193 ? 15.835 0.672 -12.898 1.00 14.00 193 LEU A N 1
ATOM 1285 C CA . LEU A 1 193 ? 14.525 0.041 -13.044 1.00 13.60 193 LEU A CA 1
ATOM 1286 C C . LEU A 1 193 ? 14.275 -0.342 -14.496 1.00 12.64 193 LEU A C 1
ATOM 1287 O O . LEU A 1 193 ? 13.185 -0.132 -15.032 1.00 14.62 193 LEU A O 1
ATOM 1292 N N . ALA A 1 194 ? 15.295 -0.897 -15.135 1.00 12.92 194 ALA A N 1
ATOM 1293 C CA . ALA A 1 194 ? 15.205 -1.246 -16.544 1.00 11.05 194 ALA A CA 1
ATOM 1294 C C . ALA A 1 194 ? 14.353 -2.499 -16.761 1.00 11.77 194 ALA A C 1
ATOM 1295 O O . ALA A 1 194 ? 14.243 -3.358 -15.884 1.00 15.06 194 ALA A O 1
ATOM 1297 N N . PHE A 1 195 ? 13.750 -2.590 -17.943 1.00 11.42 195 PHE A N 1
ATOM 1298 C CA . PHE A 1 195 ? 13.036 -3.785 -18.374 1.00 11.62 195 PHE A CA 1
ATOM 1299 C C . PHE A 1 195 ? 11.886 -4.175 -17.453 1.00 12.51 195 PHE A C 1
ATOM 1300 O O . PHE A 1 195 ? 11.623 -5.362 -17.230 1.00 16.02 195 PHE A O 1
ATOM 1308 N N . ASN A 1 196 ? 11.196 -3.171 -16.934 1.00 12.21 196 ASN A N 1
ATOM 1309 C CA . ASN A 1 196 ? 9.980 -3.400 -16.171 1.00 12.09 196 ASN A CA 1
ATOM 1310 C C . ASN A 1 196 ? 8.759 -3.055 -17.018 1.00 13.48 196 ASN A C 1
ATOM 1311 O O . ASN A 1 196 ? 8.815 -3.122 -18.248 1.00 17.24 196 ASN A O 1
ATOM 1316 N N . ASN A 1 197 ? 7.654 -2.717 -16.370 1.00 15.33 197 ASN A N 1
ATOM 1317 C CA . ASN A 1 197 ? 6.434 -2.377 -17.089 1.00 20.72 197 ASN A CA 1
ATOM 1318 C C . ASN A 1 197 ? 5.981 -0.963 -16.779 1.00 18.24 197 ASN A C 1
ATOM 1319 O O . ASN A 1 197 ? 4.782 -0.681 -16.780 1.00 20.59 197 ASN A O 1
ATOM 1324 N N . LEU A 1 198 ? 6.932 -0.078 -16.497 1.00 14.90 198 LEU A N 1
ATOM 1325 C CA . LEU A 1 198 ? 6.586 1.277 -16.108 1.00 14.89 198 LEU A CA 1
ATOM 1326 C C . LEU A 1 198 ? 5.952 2.044 -17.260 1.00 16.06 198 LEU A C 1
ATOM 1327 O O . LEU A 1 198 ? 6.317 1.865 -18.425 1.00 14.32 198 LEU A O 1
ATOM 1332 N N . GLU A 1 199 ? 4.981 2.882 -16.922 1.00 14.83 199 GLU A N 1
ATOM 1333 C CA . GLU A 1 199 ? 4.336 3.741 -17.901 1.00 15.13 199 GLU A CA 1
ATOM 1334 C C . GLU A 1 199 ? 4.152 5.130 -17.321 1.00 16.37 199 GLU A C 1
ATOM 1335 O O . GLU A 1 199 ? 4.580 5.406 -16.203 1.00 17.28 199 GLU A O 1
ATOM 1341 N N . GLY A 1 200 ? 3.522 6.012 -18.087 1.00 16.75 200 GLY A N 1
ATOM 1342 C CA . GLY A 1 200 ? 3.312 7.369 -17.633 1.00 20.17 200 GLY A CA 1
ATOM 1343 C C . GLY A 1 200 ? 4.569 8.208 -17.752 1.00 20.90 200 GLY A C 1
ATOM 1344 O O . GLY A 1 200 ? 5.588 7.760 -18.286 1.00 16.93 200 GLY A O 1
ATOM 1345 N N . GLU A 1 201 ? 4.499 9.430 -17.238 1.00 19.38 201 GLU A N 1
ATOM 1346 C CA . GLU A 1 201 ? 5.573 10.396 -17.412 1.00 18.32 201 GLU A CA 1
ATOM 1347 C C . GLU A 1 201 ? 6.517 10.439 -16.221 1.00 18.31 201 GLU A C 1
ATOM 1348 O O . GLU A 1 201 ? 6.182 9.973 -15.132 1.00 23.11 201 GLU A O 1
ATOM 1354 N N . LEU A 1 202 ? 7.697 11.008 -16.431 1.00 16.61 202 LEU A N 1
ATOM 1355 C CA . LEU A 1 202 ? 8.629 11.225 -15.335 1.00 18.54 202 LEU A CA 1
ATOM 1356 C C . LEU A 1 202 ? 8.028 12.254 -14.389 1.00 20.06 202 LEU A C 1
ATOM 1357 O O . LEU A 1 202 ? 7.574 13.312 -14.824 1.00 20.11 202 LEU A O 1
ATOM 1362 N N . PRO A 1 203 ? 8.011 11.946 -13.087 1.00 18.35 203 PRO A N 1
ATOM 1363 C CA . PRO A 1 203 ? 7.458 12.907 -12.130 1.00 20.49 203 PRO A CA 1
ATOM 1364 C C . PRO A 1 203 ? 8.382 14.113 -11.951 1.00 18.09 203 PRO A C 1
ATOM 1365 O O . PRO A 1 203 ? 9.594 13.957 -11.809 1.00 18.43 203 PRO A O 1
ATOM 1369 N N . MET A 1 204 ? 7.812 15.314 -11.972 1.00 19.55 204 MET A N 1
ATOM 1370 C CA . MET A 1 204 ? 8.617 16.524 -11.841 1.00 19.74 204 MET A CA 1
ATOM 1371 C C . MET A 1 204 ? 9.277 16.628 -10.469 1.00 21.46 204 MET A C 1
ATOM 1372 O O . MET A 1 204 ? 10.213 17.401 -10.281 1.00 21.35 204 MET A O 1
ATOM 1377 N N . SER A 1 205 ? 8.801 15.833 -9.517 1.00 21.93 205 SER A N 1
ATOM 1378 C CA . SER A 1 205 ? 9.366 15.844 -8.177 1.00 23.44 205 SER A CA 1
ATOM 1379 C C . SER A 1 205 ? 10.771 15.239 -8.128 1.00 24.92 205 SER A C 1
ATOM 1380 O O . SER A 1 205 ? 11.413 15.242 -7.079 1.00 24.62 205 SER A O 1
ATOM 1383 N N . LEU A 1 206 ? 11.245 14.726 -9.262 1.00 21.85 206 LEU A N 1
ATOM 1384 C CA . LEU A 1 206 ? 12.635 14.286 -9.375 1.00 17.93 206 LEU A CA 1
ATOM 1385 C C . LEU A 1 206 ? 13.579 15.474 -9.496 1.00 19.93 206 LEU A C 1
ATOM 1386 O O . LEU A 1 206 ? 14.790 15.327 -9.354 1.00 19.76 206 LEU A O 1
ATOM 1391 N N . ALA A 1 207 ? 13.027 16.653 -9.769 1.00 22.46 207 ALA A N 1
ATOM 1392 C CA . ALA A 1 207 ? 13.844 17.852 -9.857 1.00 22.93 207 ALA A CA 1
ATOM 1393 C C . ALA A 1 207 ? 14.660 18.013 -8.578 1.00 20.80 207 ALA A C 1
ATOM 1394 O O . ALA A 1 207 ? 14.122 17.928 -7.475 1.00 23.25 207 ALA A O 1
ATOM 1396 N N . GLY A 1 208 ? 15.960 18.236 -8.733 1.00 21.27 208 GLY A N 1
ATOM 1397 C CA . GLY A 1 208 ? 16.840 18.425 -7.596 1.00 24.33 208 GLY A CA 1
ATOM 1398 C C . GLY A 1 208 ? 17.487 17.141 -7.117 1.00 23.54 208 GLY A C 1
ATOM 1399 O O . GLY A 1 208 ? 18.399 17.176 -6.292 1.00 23.99 208 GLY A O 1
ATOM 1400 N N . SER A 1 209 ? 17.025 16.005 -7.630 1.00 18.43 209 SER A N 1
ATOM 1401 C CA . SER A 1 209 ? 17.604 14.727 -7.230 1.00 15.92 209 SER A CA 1
ATOM 1402 C C . SER A 1 209 ? 19.098 14.717 -7.513 1.00 18.93 209 SER A C 1
ATOM 1403 O O . SER A 1 209 ? 19.550 15.279 -8.510 1.00 22.83 209 SER A O 1
ATOM 1406 N N . GLN A 1 210 ? 19.864 14.062 -6.647 1.00 19.37 210 GLN A N 1
ATOM 1407 C CA . GLN A 1 210 ? 21.298 13.933 -6.865 1.00 23.98 21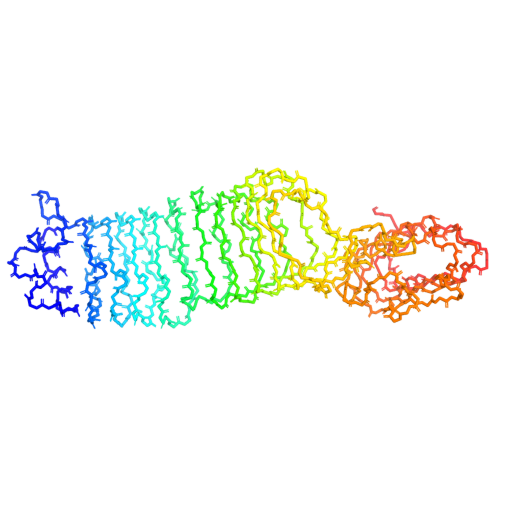0 GLN A CA 1
ATOM 1408 C C . GLN A 1 210 ? 21.670 12.575 -7.457 1.00 18.68 210 GLN A C 1
ATOM 1409 O O . GLN A 1 210 ? 22.837 12.174 -7.427 1.00 19.94 210 GLN A O 1
ATOM 1415 N N . VAL A 1 211 ? 20.682 11.867 -8.001 1.00 16.53 211 VAL A N 1
ATOM 1416 C CA . VAL A 1 211 ? 20.945 10.586 -8.638 1.00 14.77 211 VAL A CA 1
ATOM 1417 C C . VAL A 1 211 ? 22.050 10.723 -9.678 1.00 15.82 211 VAL A C 1
ATOM 1418 O O . VAL A 1 211 ? 22.087 11.696 -10.437 1.00 15.32 211 VAL A O 1
ATOM 1422 N N . GLN A 1 212 ? 22.952 9.746 -9.695 1.00 14.55 212 GLN A N 1
ATOM 1423 C CA . GLN A 1 212 ? 24.098 9.749 -10.599 1.00 15.98 212 GLN A CA 1
ATOM 1424 C C . GLN A 1 212 ? 23.943 8.751 -11.748 1.00 13.36 212 GLN A C 1
ATOM 1425 O O . GLN A 1 212 ? 24.404 9.011 -12.856 1.00 14.41 212 GLN A O 1
ATOM 1431 N N . SER A 1 213 ? 23.305 7.611 -11.487 1.00 11.87 213 SER A N 1
ATOM 1432 C CA . SER A 1 213 ? 23.063 6.606 -12.524 1.00 11.40 213 SER A CA 1
ATOM 1433 C C . SER A 1 213 ? 21.590 6.228 -12.553 1.00 15.96 213 SER A C 1
ATOM 1434 O O . SER A 1 213 ? 21.052 5.677 -11.594 1.00 13.73 213 SER A O 1
ATOM 1437 N N . LEU A 1 214 ? 20.940 6.541 -13.662 1.00 11.79 214 LEU A N 1
ATOM 1438 C CA . LEU A 1 214 ? 19.514 6.334 -13.800 1.00 11.60 214 LEU A CA 1
ATOM 1439 C C . LEU A 1 214 ? 19.261 5.415 -14.986 1.00 13.17 214 LEU A C 1
ATOM 1440 O O . LEU A 1 214 ? 19.600 5.760 -16.119 1.00 12.51 214 LEU A O 1
ATOM 1445 N N . TRP A 1 215 ? 18.709 4.231 -14.727 1.00 11.67 215 TRP A N 1
ATOM 1446 C CA . TRP A 1 215 ? 18.319 3.311 -15.804 1.00 10.25 215 TRP A CA 1
ATOM 1447 C C . TRP A 1 215 ? 16.809 3.144 -15.839 1.00 13.13 215 TRP A C 1
ATOM 1448 O O . TRP A 1 215 ? 16.214 2.637 -14.888 1.00 11.84 215 TRP A O 1
ATOM 1459 N N . LEU A 1 216 ? 16.189 3.557 -16.941 1.00 13.01 216 LEU A N 1
ATOM 1460 C CA . LEU A 1 216 ? 14.749 3.403 -17.108 1.00 13.82 216 LEU A CA 1
ATOM 1461 C C . LEU A 1 216 ? 14.413 2.784 -18.465 1.00 12.98 216 LEU A C 1
ATOM 1462 O O . LEU A 1 216 ? 13.261 2.803 -18.910 1.00 13.11 216 LEU A O 1
ATOM 1467 N N . ASN A 1 217 ? 15.426 2.232 -19.121 1.00 11.59 217 ASN A N 1
ATOM 1468 C CA . ASN A 1 217 ? 15.249 1.694 -20.463 1.00 11.83 217 ASN A CA 1
ATOM 1469 C C . ASN A 1 217 ? 14.322 0.492 -20.528 1.00 13.69 217 ASN A C 1
ATOM 1470 O O . ASN A 1 217 ? 14.211 -0.280 -19.572 1.00 12.54 217 ASN A O 1
ATOM 1475 N N . GLY A 1 218 ? 13.654 0.341 -21.669 1.00 12.18 218 GLY A N 1
ATOM 1476 C CA . GLY A 1 218 ? 12.973 -0.898 -21.992 1.00 10.98 218 GLY A CA 1
ATOM 1477 C C . GLY A 1 218 ? 11.555 -1.062 -21.478 1.00 14.66 218 GLY A C 1
ATOM 1478 O O . GLY A 1 218 ? 11.183 -2.148 -21.042 1.00 16.58 218 GLY A O 1
ATOM 1479 N N . GLN A 1 219 ? 10.760 0.000 -21.543 1.00 13.48 219 GLN A N 1
ATOM 1480 C CA . GLN A 1 219 ? 9.347 -0.097 -21.183 1.00 13.44 219 GLN A CA 1
ATOM 1481 C C . GLN A 1 219 ? 8.511 0.924 -21.945 1.00 14.30 219 GLN A C 1
ATOM 1482 O O . GLN A 1 219 ? 8.767 1.158 -23.120 1.00 14.41 219 GLN A O 1
ATOM 1488 N N . LYS A 1 220 ? 7.517 1.516 -21.293 1.00 13.48 220 LYS A N 1
ATOM 1489 C CA . LYS A 1 220 ? 6.578 2.388 -21.998 1.00 16.58 220 LYS A CA 1
ATOM 1490 C C . LYS A 1 220 ? 6.393 3.746 -21.332 1.00 15.09 220 LYS A C 1
ATOM 1491 O O . LYS A 1 220 ? 5.284 4.280 -21.273 1.00 14.29 220 LYS A O 1
ATOM 1497 N N . LEU A 1 221 ? 7.487 4.313 -20.833 1.00 14.46 221 LEU A N 1
ATOM 1498 C CA . LEU A 1 221 ? 7.441 5.656 -20.285 1.00 14.19 221 LEU A CA 1
ATOM 1499 C C . LEU A 1 221 ? 7.154 6.663 -21.398 1.00 16.48 221 LEU A C 1
ATOM 1500 O O . LEU A 1 221 ? 7.589 6.489 -22.534 1.00 14.79 221 LEU A O 1
ATOM 1505 N N . THR A 1 222 ? 6.392 7.695 -21.066 1.00 15.88 222 THR A N 1
ATOM 1506 C CA . THR A 1 222 ? 5.996 8.700 -22.047 1.00 15.63 222 THR A CA 1
ATOM 1507 C C . THR A 1 222 ? 6.322 10.108 -21.579 1.00 18.06 222 THR A C 1
ATOM 1508 O O . THR A 1 222 ? 6.858 10.310 -20.492 1.00 15.57 222 THR A O 1
ATOM 1512 N N . GLY A 1 223 ? 5.975 11.091 -22.405 1.00 15.84 223 GLY A N 1
ATOM 1513 C CA . GLY A 1 223 ? 6.192 12.480 -22.057 1.00 17.20 223 GLY A CA 1
ATOM 1514 C C . GLY A 1 223 ? 7.584 12.970 -22.389 1.00 15.21 223 GLY A C 1
ATOM 1515 O O . GLY A 1 223 ? 8.381 12.250 -23.010 1.00 15.88 223 GLY A O 1
ATOM 1516 N N . ASP A 1 224 ? 7.885 14.195 -21.964 1.00 15.38 224 ASP A N 1
ATOM 1517 C CA . ASP A 1 224 ? 9.179 14.798 -22.255 1.00 15.12 224 ASP A CA 1
ATOM 1518 C C . ASP A 1 224 ? 10.172 14.539 -21.133 1.00 18.94 224 ASP A C 1
ATOM 1519 O O . ASP A 1 224 ? 9.798 14.069 -20.051 1.00 18.99 224 ASP A O 1
ATOM 1524 N N . ILE A 1 225 ? 11.437 14.841 -21.392 1.00 16.34 225 ILE A N 1
ATOM 1525 C CA . ILE A 1 225 ? 12.476 14.585 -20.408 1.00 15.17 225 ILE A CA 1
ATOM 1526 C C . ILE A 1 225 ? 13.073 15.872 -19.832 1.00 16.79 225 ILE A C 1
ATOM 1527 O O . ILE A 1 225 ? 14.217 15.899 -19.395 1.00 16.28 225 ILE A O 1
ATOM 1532 N N . THR A 1 226 ? 12.274 16.936 -19.811 1.00 17.00 226 THR A N 1
ATOM 1533 C CA . THR A 1 226 ? 12.730 18.221 -19.292 1.00 18.77 226 THR A CA 1
ATOM 1534 C C . THR A 1 226 ? 13.202 18.164 -17.837 1.00 18.40 226 THR A C 1
ATOM 1535 O O . THR A 1 226 ? 14.072 18.930 -17.440 1.00 19.74 226 THR A O 1
ATOM 1539 N N . VAL A 1 227 ? 12.634 17.258 -17.045 1.00 17.42 227 VAL A N 1
ATOM 1540 C CA . VAL A 1 227 ? 13.036 17.156 -15.643 1.00 18.21 227 VAL A CA 1
ATOM 1541 C C . VAL A 1 227 ? 14.532 16.844 -15.492 1.00 18.83 227 VAL A C 1
ATOM 1542 O O . VAL A 1 227 ? 15.128 17.143 -14.455 1.00 19.46 227 VAL A O 1
ATOM 1546 N N . LEU A 1 228 ? 15.142 16.270 -16.528 1.00 16.59 228 LEU A N 1
ATOM 1547 C CA . LEU A 1 228 ? 16.579 15.995 -16.497 1.00 17.52 228 LEU A CA 1
ATOM 1548 C C . LEU A 1 228 ? 17.413 17.252 -16.260 1.00 17.90 228 LEU A C 1
ATOM 1549 O O . LEU A 1 228 ? 18.522 17.177 -15.735 1.00 19.42 228 LEU A O 1
ATOM 1554 N N . GLN A 1 229 ? 16.887 18.401 -16.677 1.00 17.24 229 GLN A N 1
ATOM 1555 C CA . GLN A 1 229 ? 17.590 19.671 -16.516 1.00 21.02 229 GLN A CA 1
ATOM 1556 C C . GLN A 1 229 ? 17.891 19.956 -15.058 1.00 21.94 229 GLN A C 1
ATOM 1557 O O . GLN A 1 229 ? 18.889 20.595 -14.736 1.00 29.04 229 GLN A O 1
ATOM 1563 N N . ASN A 1 230 ? 17.000 19.489 -14.189 1.00 23.29 230 ASN A N 1
ATOM 1564 C CA . ASN A 1 230 ? 17.097 19.719 -12.754 1.00 24.73 230 ASN A CA 1
ATOM 1565 C C . ASN A 1 230 ? 17.755 18.563 -12.012 1.00 23.96 230 ASN A C 1
ATOM 1566 O O . ASN A 1 230 ? 17.630 18.454 -10.792 1.00 25.93 230 ASN A O 1
ATOM 1571 N N . MET A 1 231 ? 18.442 17.697 -12.750 1.00 20.09 231 MET A N 1
ATOM 1572 C CA . MET A 1 231 ? 19.139 16.567 -12.152 1.00 22.95 231 MET A CA 1
ATOM 1573 C C . MET A 1 231 ? 20.605 16.660 -12.534 1.00 20.01 231 MET A C 1
ATOM 1574 O O . MET A 1 231 ? 21.074 15.955 -13.430 1.00 20.77 231 MET A O 1
ATOM 1579 N N . THR A 1 232 ? 21.324 17.537 -11.840 1.00 20.34 232 THR A N 1
ATOM 1580 C CA . THR A 1 232 ? 22.654 17.954 -12.268 1.00 19.32 232 THR A CA 1
ATOM 1581 C C . THR A 1 232 ? 23.777 17.017 -11.837 1.00 19.97 232 THR A C 1
ATOM 1582 O O . THR A 1 232 ? 24.935 17.228 -12.191 1.00 23.90 232 THR A O 1
ATOM 1586 N N . GLY A 1 233 ? 23.436 15.982 -11.079 1.00 18.63 233 GLY A N 1
ATOM 1587 C CA . GLY A 1 233 ? 24.428 15.015 -10.646 1.00 21.72 233 GLY A CA 1
ATOM 1588 C C . GLY A 1 233 ? 24.543 13.826 -11.588 1.00 19.08 233 GLY A C 1
ATOM 1589 O O . GLY A 1 233 ? 25.378 12.945 -11.392 1.00 19.40 233 GLY A O 1
ATOM 1590 N N . LEU A 1 234 ? 23.706 13.803 -12.620 1.00 17.40 234 LEU A N 1
ATOM 1591 C CA . LEU A 1 234 ? 23.668 12.664 -13.536 1.00 12.99 234 LEU A CA 1
ATOM 1592 C C . LEU A 1 234 ? 24.997 12.413 -14.243 1.00 17.01 234 LEU A C 1
ATOM 1593 O O . LEU A 1 234 ? 25.586 13.317 -14.834 1.00 18.91 234 LEU A O 1
ATOM 1598 N N . LYS A 1 235 ? 25.459 11.169 -14.169 1.00 16.58 235 LYS A N 1
ATOM 1599 C CA . LYS A 1 235 ? 26.626 10.714 -14.919 1.00 17.33 235 LYS A CA 1
ATOM 1600 C C . LYS A 1 235 ? 26.225 9.750 -16.033 1.00 15.42 235 LYS A C 1
ATOM 1601 O O . LYS A 1 235 ? 26.819 9.740 -17.106 1.00 16.32 235 LYS A O 1
ATOM 1607 N N . GLU A 1 236 ? 25.231 8.916 -15.754 1.00 13.17 236 GLU A N 1
ATOM 1608 C CA . GLU A 1 236 ? 24.781 7.900 -16.691 1.00 13.29 236 GLU A CA 1
ATOM 1609 C C . GLU A 1 236 ? 23.265 7.915 -16.722 1.00 16.43 236 GLU A C 1
ATOM 1610 O O . GLU A 1 236 ? 22.625 7.776 -15.685 1.00 15.12 236 GLU A O 1
ATOM 1616 N N . VAL A 1 237 ? 22.704 8.105 -17.914 1.00 12.99 237 VAL A N 1
ATOM 1617 C CA . VAL A 1 237 ? 21.264 8.228 -18.104 1.00 13.12 237 VAL A CA 1
ATOM 1618 C C . VAL A 1 237 ? 20.853 7.288 -19.231 1.00 13.82 237 VAL A C 1
ATOM 1619 O O . VAL A 1 237 ? 21.207 7.524 -20.381 1.00 14.64 237 VAL A O 1
ATOM 1623 N N . TRP A 1 238 ? 20.145 6.208 -18.903 1.00 10.63 238 TRP A N 1
ATOM 1624 C CA . TRP A 1 238 ? 19.665 5.265 -19.914 1.00 10.55 238 TRP A CA 1
ATOM 1625 C C . TRP A 1 238 ? 18.150 5.319 -20.012 1.00 13.04 238 TRP A C 1
ATOM 1626 O O . TRP A 1 238 ? 17.443 4.832 -19.126 1.00 15.42 238 TRP A O 1
ATOM 1637 N N . LEU A 1 239 ? 17.655 5.931 -21.086 1.00 11.43 239 LEU A N 1
ATOM 1638 C CA . LEU A 1 239 ? 16.218 6.099 -21.283 1.00 10.89 239 LEU A CA 1
ATOM 1639 C C . LEU A 1 239 ? 15.756 5.428 -22.568 1.00 11.61 239 LEU A C 1
ATOM 1640 O O . LEU A 1 239 ? 14.617 5.615 -22.998 1.00 11.97 239 LEU A O 1
ATOM 1645 N N . HIS A 1 240 ? 16.642 4.659 -23.194 1.00 12.00 240 HIS A N 1
ATOM 1646 C CA . HIS A 1 240 ? 16.324 4.061 -24.488 1.00 13.34 240 HIS A CA 1
ATOM 1647 C C . HIS A 1 240 ? 15.165 3.073 -24.437 1.00 11.88 240 HIS A C 1
ATOM 1648 O O . HIS A 1 240 ? 14.855 2.493 -23.384 1.00 11.45 240 HIS A O 1
ATOM 1655 N N . SER A 1 241 ? 14.530 2.878 -25.589 1.00 11.64 241 SER A N 1
ATOM 1656 C CA . SER A 1 241 ? 13.455 1.905 -25.720 1.00 11.37 241 SER A CA 1
ATOM 1657 C C . SER A 1 241 ? 12.293 2.240 -24.795 1.00 11.99 241 SER A C 1
ATOM 1658 O O . SER A 1 241 ? 11.929 1.454 -23.921 1.00 14.53 241 SER A O 1
ATOM 1661 N N . ASN A 1 242 ? 11.726 3.422 -24.998 1.00 11.92 242 ASN A N 1
ATOM 1662 C CA . ASN A 1 242 ? 10.525 3.852 -24.299 1.00 10.73 242 ASN A CA 1
ATOM 1663 C C . ASN A 1 242 ? 9.653 4.571 -25.306 1.00 13.66 242 ASN A C 1
ATOM 1664 O O . ASN A 1 242 ? 9.796 4.348 -26.511 1.00 14.04 242 ASN A O 1
ATOM 1669 N N . LYS A 1 243 ? 8.743 5.409 -24.821 1.00 13.62 243 LYS A N 1
ATOM 1670 C CA . LYS A 1 243 ? 7.878 6.180 -25.701 1.00 14.85 243 LYS A CA 1
ATOM 1671 C C . LYS A 1 243 ? 7.990 7.668 -25.391 1.00 15.80 243 LYS A C 1
ATOM 1672 O O . LYS A 1 243 ? 7.011 8.411 -25.503 1.00 15.23 243 LYS A O 1
ATOM 1678 N N . PHE A 1 244 ? 9.183 8.101 -24.987 1.00 12.62 244 PHE A N 1
ATOM 1679 C CA . PHE A 1 244 ? 9.432 9.505 -24.705 1.00 11.44 244 PHE A CA 1
ATOM 1680 C C . PHE A 1 244 ? 9.283 10.329 -25.977 1.00 16.43 244 PHE A C 1
ATOM 1681 O O . PHE A 1 244 ? 9.522 9.838 -27.080 1.00 15.13 244 PHE A O 1
ATOM 1689 N N . SER A 1 245 ? 8.873 11.578 -25.812 1.00 15.84 245 SER A N 1
ATOM 1690 C CA . SER A 1 245 ? 8.639 12.461 -26.946 1.00 17.11 245 SER A CA 1
ATOM 1691 C C . SER A 1 245 ? 9.057 13.875 -26.581 1.00 16.09 245 SER A C 1
ATOM 1692 O O . SER A 1 245 ? 9.638 14.106 -25.523 1.00 13.92 245 SER A O 1
ATOM 1695 N N . GLY A 1 246 ? 8.756 14.828 -27.457 1.00 14.05 246 GLY A N 1
ATOM 1696 C CA . GLY A 1 246 ? 9.142 16.205 -27.221 1.00 13.69 246 GLY A CA 1
ATOM 1697 C C . GLY A 1 246 ? 10.594 16.485 -27.556 1.00 15.08 246 GLY A C 1
ATOM 1698 O O . GLY A 1 246 ? 11.363 15.562 -27.846 1.00 14.42 246 GLY A O 1
ATOM 1699 N N . PRO A 1 247 ? 10.984 17.765 -27.512 1.00 15.68 247 PRO A N 1
ATOM 1700 C CA . PRO A 1 247 ? 12.355 18.162 -27.834 1.00 14.17 247 PRO A CA 1
ATOM 1701 C C . PRO A 1 247 ? 13.328 17.861 -26.697 1.00 17.93 247 PRO A C 1
ATOM 1702 O O . PRO A 1 247 ? 12.922 17.651 -25.550 1.00 18.97 247 PRO A O 1
ATOM 1706 N N . LEU A 1 248 ? 14.612 17.841 -27.029 1.00 17.47 248 LEU A N 1
ATOM 1707 C CA . LEU A 1 248 ? 15.654 17.592 -26.049 1.00 16.79 248 LEU A CA 1
ATOM 1708 C C . LEU A 1 248 ? 15.872 18.820 -25.172 1.00 17.35 248 LEU A C 1
ATOM 1709 O O . LEU A 1 248 ? 15.857 19.955 -25.656 1.00 17.89 248 LEU A O 1
ATOM 1714 N N . PRO A 1 249 ? 16.079 18.597 -23.871 1.00 18.77 249 PRO A N 1
ATOM 1715 C CA . PRO A 1 249 ? 16.225 19.706 -22.922 1.00 20.63 249 PRO A CA 1
ATOM 1716 C C . PRO A 1 249 ? 17.606 20.365 -22.951 1.00 17.40 249 PRO A C 1
ATOM 1717 O O . PRO A 1 249 ? 18.475 19.976 -23.738 1.00 17.70 249 PRO A O 1
ATOM 1721 N N . ASP A 1 250 ? 17.791 21.369 -22.095 1.00 18.43 250 ASP A N 1
ATOM 1722 C CA . ASP A 1 250 ? 19.067 22.061 -21.949 1.00 20.10 250 ASP A CA 1
ATOM 1723 C C . ASP A 1 250 ? 19.983 21.250 -21.043 1.00 21.21 250 ASP A C 1
ATOM 1724 O O . ASP A 1 250 ? 19.667 21.027 -19.873 1.00 21.67 250 ASP A O 1
ATOM 1729 N N . PHE A 1 251 ? 21.115 20.814 -21.587 1.00 18.80 251 PHE A N 1
ATOM 1730 C CA . PHE A 1 251 ? 22.044 19.947 -20.866 1.00 19.14 251 PHE A CA 1
ATOM 1731 C C . PHE A 1 251 ? 23.206 20.688 -20.200 1.00 20.07 251 PHE A C 1
ATOM 1732 O O . PHE A 1 251 ? 24.048 20.065 -19.548 1.00 22.28 251 PHE A O 1
ATOM 1740 N N . SER A 1 252 ? 23.264 22.006 -20.364 1.00 24.19 252 SER A N 1
ATOM 1741 C CA . SER A 1 252 ? 24.440 22.759 -19.924 1.00 24.09 252 SER A CA 1
ATOM 1742 C C . SER A 1 252 ? 24.735 22.618 -18.427 1.00 20.77 252 SER A C 1
ATOM 1743 O O . SER A 1 252 ? 25.880 22.758 -18.001 1.00 27.59 252 SER A O 1
ATOM 1746 N N . GLY A 1 253 ? 23.706 22.318 -17.642 1.00 23.00 253 GLY A N 1
ATOM 1747 C CA . GLY A 1 253 ? 23.869 22.138 -16.209 1.00 26.68 253 GLY A CA 1
ATOM 1748 C C . GLY A 1 253 ? 24.346 20.757 -15.785 1.00 23.61 253 GLY A C 1
ATOM 1749 O O . GLY A 1 253 ? 24.747 20.562 -14.640 1.00 25.81 253 GLY A O 1
ATOM 1750 N N . LEU A 1 254 ? 24.305 19.794 -16.702 1.00 18.76 254 LEU A N 1
ATOM 1751 C CA . LEU A 1 254 ? 24.695 18.421 -16.379 1.00 17.71 254 LEU A CA 1
ATOM 1752 C C . LEU A 1 254 ? 26.182 18.195 -16.651 1.00 21.09 254 LEU A C 1
ATOM 1753 O O . LEU A 1 254 ? 26.562 17.420 -17.531 1.00 20.83 254 LEU A O 1
ATOM 1758 N N . LYS A 1 255 ? 27.018 18.873 -15.869 1.00 21.26 255 LYS A N 1
ATOM 1759 C CA . LYS A 1 255 ? 28.448 18.950 -16.147 1.00 22.60 255 LYS A CA 1
ATOM 1760 C C . LYS A 1 255 ? 29.229 17.676 -15.819 1.00 20.89 255 LYS A C 1
ATOM 1761 O O . LYS A 1 255 ? 30.435 17.606 -16.059 1.00 27.28 255 LYS A O 1
ATOM 1767 N N . GLU A 1 256 ? 28.542 16.672 -15.281 1.00 18.30 256 GLU A N 1
ATOM 1768 C CA . GLU A 1 256 ? 29.168 15.383 -14.996 1.00 18.18 256 GLU A CA 1
ATOM 1769 C C . GLU A 1 256 ? 28.657 14.274 -15.916 1.00 16.48 256 GLU A C 1
ATOM 1770 O O . GLU A 1 256 ? 29.054 13.120 -15.781 1.00 18.81 256 GLU A O 1
ATOM 1776 N N . LEU A 1 257 ? 27.783 14.625 -16.854 1.00 15.16 257 LEU A N 1
ATOM 1777 C CA . LEU A 1 257 ? 27.141 13.622 -17.702 1.00 13.71 257 LEU A CA 1
ATOM 1778 C C . LEU A 1 257 ? 28.143 12.951 -18.640 1.00 17.24 257 LEU A C 1
ATOM 1779 O O . LEU A 1 257 ? 28.805 13.622 -19.433 1.00 17.81 257 LEU A O 1
ATOM 1784 N N . GLU A 1 258 ? 28.260 11.629 -18.538 1.00 16.47 258 GLU A N 1
ATOM 1785 C CA . GLU A 1 258 ? 29.220 10.872 -19.339 1.00 16.59 258 GLU A CA 1
ATOM 1786 C C . GLU A 1 258 ? 28.555 9.982 -20.383 1.00 15.33 258 GLU A C 1
ATOM 1787 O O . GLU A 1 258 ? 29.072 9.823 -21.484 1.00 18.28 258 GLU A O 1
ATOM 1793 N N . SER A 1 259 ? 27.418 9.394 -20.025 1.00 13.38 259 SER A N 1
ATOM 1794 C CA . SER A 1 259 ? 26.757 8.401 -20.870 1.00 12.26 259 SER A CA 1
ATOM 1795 C C . SER A 1 259 ? 25.274 8.726 -20.981 1.00 16.86 259 SER A C 1
ATOM 1796 O O . SER A 1 259 ? 24.555 8.705 -19.986 1.00 15.89 259 SER A O 1
ATOM 1799 N N . LEU A 1 260 ? 24.823 9.036 -22.194 1.00 12.86 260 LEU A N 1
ATOM 1800 C CA . LEU A 1 260 ? 23.448 9.456 -22.414 1.00 12.95 260 LEU A CA 1
ATOM 1801 C C . LEU A 1 260 ? 22.815 8.604 -23.500 1.00 13.37 260 LEU A C 1
ATOM 1802 O O . LEU A 1 260 ? 23.180 8.702 -24.672 1.00 15.55 260 LEU A O 1
ATOM 1807 N N . SER A 1 261 ? 21.878 7.748 -23.115 1.00 10.69 261 SER A N 1
ATOM 1808 C CA . SER A 1 261 ? 21.244 6.867 -24.081 1.00 11.56 261 SER A CA 1
ATOM 1809 C C . SER A 1 261 ? 19.776 7.215 -24.244 1.00 13.10 261 SER A C 1
ATOM 1810 O O . SER A 1 261 ? 18.974 7.030 -23.325 1.00 13.59 261 SER A O 1
ATOM 1813 N N . LEU A 1 262 ? 19.437 7.722 -25.427 1.00 11.47 262 LEU A N 1
ATOM 1814 C CA . LEU A 1 262 ? 18.087 8.179 -25.724 1.00 11.35 262 LEU A CA 1
ATOM 1815 C C . LEU A 1 262 ? 17.486 7.455 -26.928 1.00 10.76 262 LEU A C 1
ATOM 1816 O O . LEU A 1 262 ? 16.397 7.817 -27.392 1.00 11.22 262 LEU A O 1
ATOM 1821 N N . ARG A 1 263 ? 18.190 6.453 -27.446 1.00 10.68 263 ARG A N 1
ATOM 1822 C CA . ARG A 1 263 ? 17.782 5.790 -28.684 1.00 10.49 263 ARG A CA 1
ATOM 1823 C C . ARG A 1 263 ? 16.443 5.073 -28.547 1.00 11.57 263 ARG A C 1
ATOM 1824 O O . ARG A 1 263 ? 16.001 4.759 -27.441 1.00 11.08 263 ARG A O 1
ATOM 1832 N N . ASP A 1 264 ? 15.792 4.839 -29.682 1.00 11.72 264 ASP A N 1
ATOM 1833 C CA . ASP A 1 264 ? 14.515 4.142 -29.706 1.00 11.52 264 ASP A CA 1
ATOM 1834 C C . ASP A 1 264 ? 13.449 4.846 -28.857 1.00 12.39 264 ASP A C 1
ATOM 1835 O O . ASP A 1 264 ? 12.853 4.263 -27.948 1.00 14.11 264 ASP A O 1
ATOM 1840 N N . ASN A 1 265 ? 13.217 6.115 -29.181 1.00 11.16 265 ASN A N 1
ATOM 1841 C CA . ASN A 1 265 ? 12.146 6.902 -28.585 1.00 9.89 265 ASN A CA 1
ATOM 1842 C C . ASN A 1 265 ? 11.511 7.744 -29.682 1.00 12.03 265 ASN A C 1
ATOM 1843 O O . ASN A 1 265 ? 11.680 7.438 -30.866 1.00 13.87 265 ASN A O 1
ATOM 1848 N N . SER A 1 266 ? 10.776 8.783 -29.300 1.00 13.26 266 SER A N 1
ATOM 1849 C CA . SER A 1 266 ? 10.104 9.644 -30.279 1.00 14.78 266 SER A CA 1
ATOM 1850 C C . SER A 1 266 ? 10.499 11.110 -30.115 1.00 12.88 266 SER A C 1
ATOM 1851 O O . SER A 1 266 ? 9.674 12.014 -30.306 1.00 12.11 266 SER A O 1
ATOM 1854 N N . PHE A 1 267 ? 11.756 11.357 -29.760 1.00 10.31 267 PHE A N 1
ATOM 1855 C CA . PHE A 1 267 ? 12.231 12.723 -29.551 1.00 10.94 267 PHE A CA 1
ATOM 1856 C C . PHE A 1 267 ? 12.209 13.532 -30.843 1.00 12.84 267 PHE A C 1
ATOM 1857 O O . PHE A 1 267 ? 12.431 12.991 -31.920 1.00 12.75 267 PHE A O 1
ATOM 1865 N N . THR A 1 268 ? 11.938 14.826 -30.705 1.00 13.92 268 THR A N 1
ATOM 1866 C CA . THR A 1 268 ? 11.805 15.738 -31.843 1.00 12.03 268 THR A CA 1
ATOM 1867 C C . THR A 1 268 ? 12.757 16.916 -31.687 1.00 12.85 268 THR A C 1
ATOM 1868 O O . THR A 1 268 ? 13.443 17.041 -30.681 1.00 12.22 268 THR A O 1
ATOM 1872 N N . GLY A 1 269 ? 12.779 17.808 -32.674 1.00 12.80 269 GLY A N 1
ATOM 1873 C CA . GLY A 1 269 ? 13.633 18.979 -32.579 1.00 14.06 269 GLY A CA 1
ATOM 1874 C C . GLY A 1 269 ? 15.112 18.684 -32.797 1.00 11.05 269 GLY A C 1
ATOM 1875 O O . GLY A 1 269 ? 15.500 17.540 -33.009 1.00 13.23 269 GLY A O 1
ATOM 1876 N N . PRO A 1 270 ? 15.940 19.732 -32.760 1.00 14.98 270 PRO A N 1
ATOM 1877 C CA . PRO A 1 270 ? 17.366 19.590 -33.067 1.00 12.80 270 PRO A CA 1
ATOM 1878 C C . PRO A 1 270 ? 18.166 19.062 -31.883 1.00 18.37 270 PRO A C 1
ATOM 1879 O O . PRO A 1 270 ? 17.681 19.014 -30.749 1.00 17.31 270 PRO A O 1
ATOM 1883 N N . VAL A 1 271 ? 19.393 18.644 -32.152 1.00 13.72 271 VAL A N 1
ATOM 1884 C CA . VAL A 1 271 ? 20.303 18.302 -31.073 1.00 14.22 271 VAL A CA 1
ATOM 1885 C C . VAL A 1 271 ? 20.851 19.613 -30.519 1.00 15.02 271 VAL A C 1
ATOM 1886 O O . VAL A 1 271 ? 21.465 20.388 -31.252 1.00 17.99 271 VAL A O 1
ATOM 1890 N N . PRO A 1 272 ? 20.610 19.880 -29.225 1.00 17.65 272 PRO A N 1
ATOM 1891 C CA . PRO A 1 272 ? 20.960 21.178 -28.628 1.00 21.96 272 PRO A CA 1
ATOM 1892 C C . PRO A 1 272 ? 22.461 21.410 -28.548 1.00 21.70 272 PRO A C 1
ATOM 1893 O O . PRO A 1 272 ? 23.227 20.480 -28.285 1.00 19.08 272 PRO A O 1
ATOM 1897 N N . ALA A 1 273 ? 22.875 22.652 -28.761 1.00 21.35 273 ALA A N 1
ATOM 1898 C CA . ALA A 1 273 ? 24.283 23.010 -28.651 1.00 22.47 273 ALA A CA 1
ATOM 1899 C C . ALA A 1 273 ? 24.788 22.735 -27.240 1.00 17.13 273 ALA A C 1
ATOM 1900 O O . ALA A 1 273 ? 25.963 22.434 -27.042 1.00 23.50 273 ALA A O 1
ATOM 1902 N N . SER A 1 274 ? 23.895 22.829 -26.259 1.00 21.27 274 SER A N 1
ATOM 1903 C CA . SER A 1 274 ? 24.280 22.587 -24.871 1.00 22.18 274 SER A CA 1
ATOM 1904 C C . SER A 1 274 ? 24.775 21.156 -24.659 1.00 25.22 274 SER A C 1
ATOM 1905 O O . SER A 1 274 ? 25.592 20.898 -23.779 1.00 25.53 274 SER A O 1
ATOM 1908 N N . LEU A 1 275 ? 24.275 20.225 -25.463 1.00 19.15 275 LEU A N 1
ATOM 1909 C CA . LEU A 1 275 ? 24.730 18.841 -25.388 1.00 17.46 275 LEU A CA 1
ATOM 1910 C C . LEU A 1 275 ? 26.021 18.661 -26.177 1.00 18.15 275 LEU A C 1
ATOM 1911 O O . LEU A 1 275 ? 26.938 17.967 -25.741 1.00 20.75 275 LEU A O 1
ATOM 1916 N N . LEU A 1 276 ? 26.083 19.306 -27.337 1.00 21.61 276 LEU A N 1
ATOM 1917 C CA . LEU A 1 276 ? 27.208 19.144 -28.247 1.00 21.71 276 LEU A CA 1
ATOM 1918 C C . LEU A 1 276 ? 28.524 19.672 -27.672 1.00 24.94 276 LEU A C 1
ATOM 1919 O O . LEU A 1 276 ? 29.599 19.228 -28.070 1.00 30.27 276 LEU A O 1
ATOM 1924 N N . SER A 1 277 ? 28.441 20.607 -26.730 1.00 24.00 277 SER A N 1
ATOM 1925 C CA . SER A 1 277 ? 29.646 21.210 -26.160 1.00 26.91 277 SER A CA 1
ATOM 1926 C C . SER A 1 277 ? 29.948 20.701 -24.748 1.00 25.33 277 SER A C 1
ATOM 1927 O O . SER A 1 277 ? 30.883 21.167 -24.098 1.00 29.14 277 SER A O 1
ATOM 1930 N N . LEU A 1 278 ? 29.156 19.739 -24.285 1.00 22.02 278 LEU A N 1
ATOM 1931 C CA . LEU A 1 278 ? 29.332 19.165 -22.955 1.00 22.07 278 LEU A CA 1
ATOM 1932 C C . LEU A 1 278 ? 30.642 18.373 -22.877 1.00 21.64 278 LEU A C 1
ATOM 1933 O O . LEU A 1 278 ? 30.759 17.294 -23.455 1.00 24.49 278 LEU A O 1
ATOM 1938 N N . GLU A 1 279 ? 31.622 18.905 -22.150 1.00 21.84 279 GLU A N 1
ATOM 1939 C CA . GLU A 1 279 ? 32.969 18.330 -22.128 1.00 24.94 279 GLU A CA 1
ATOM 1940 C C . GLU A 1 279 ? 33.052 16.940 -21.493 1.00 20.04 279 GLU A C 1
ATOM 1941 O O . GLU A 1 279 ? 33.966 16.168 -21.796 1.00 24.31 279 GLU A O 1
ATOM 1947 N N . SER A 1 280 ? 32.104 16.628 -20.615 1.00 20.54 280 SER A N 1
ATOM 1948 C CA . SER A 1 280 ? 32.130 15.377 -19.859 1.00 19.86 280 SER A CA 1
ATOM 1949 C C . SER A 1 280 ? 31.640 14.176 -20.672 1.00 21.04 280 SER A C 1
ATOM 1950 O O . SER A 1 280 ? 31.886 13.021 -20.309 1.00 19.27 280 SER A O 1
ATOM 1953 N N . LEU A 1 281 ? 30.951 14.453 -21.772 1.00 20.09 281 LEU A N 1
ATOM 1954 C CA . LEU A 1 281 ? 30.278 13.406 -22.538 1.00 18.44 281 LEU A CA 1
ATOM 1955 C C . LEU A 1 281 ? 31.261 12.400 -23.137 1.00 17.92 281 LEU A C 1
ATOM 1956 O O . LEU A 1 281 ? 32.281 12.786 -23.720 1.00 20.99 281 LEU A O 1
ATOM 1961 N N . LYS A 1 282 ? 30.952 11.112 -22.989 1.00 17.81 282 LYS A N 1
ATOM 1962 C CA . LYS A 1 282 ? 31.790 10.039 -23.527 1.00 16.16 282 LYS A CA 1
ATOM 1963 C C . LYS A 1 282 ? 31.034 9.106 -24.475 1.00 16.95 282 LYS A C 1
ATOM 1964 O O . LYS A 1 282 ? 31.628 8.530 -25.386 1.00 19.42 282 LYS A O 1
ATOM 1970 N N . VAL A 1 283 ? 29.734 8.940 -24.239 1.00 17.47 283 VAL A N 1
ATOM 1971 C CA . VAL A 1 283 ? 28.908 8.045 -25.047 1.00 13.93 283 VAL A CA 1
ATOM 1972 C C . VAL A 1 283 ? 27.523 8.643 -25.202 1.00 14.99 283 VAL A C 1
ATOM 1973 O O . VAL A 1 283 ? 26.915 9.065 -24.222 1.00 16.02 283 VAL A O 1
ATOM 1977 N N . VAL A 1 284 ? 27.026 8.675 -26.433 1.00 13.25 284 VAL A N 1
ATOM 1978 C CA . VAL A 1 284 ? 25.689 9.179 -26.692 1.00 13.81 284 VAL A CA 1
ATOM 1979 C C . VAL A 1 284 ? 24.987 8.298 -27.726 1.00 12.01 284 VAL A C 1
ATOM 1980 O O . VAL A 1 284 ? 25.573 7.931 -28.744 1.00 15.23 284 VAL A O 1
ATOM 1984 N N . ASN A 1 285 ? 23.742 7.934 -27.436 1.00 11.38 285 ASN A N 1
ATOM 1985 C CA . ASN A 1 285 ? 22.947 7.091 -28.326 1.00 11.47 285 ASN A CA 1
ATOM 1986 C C . ASN A 1 285 ? 21.690 7.844 -28.741 1.00 12.79 285 ASN A C 1
ATOM 1987 O O . ASN A 1 285 ? 20.836 8.148 -27.902 1.00 12.85 285 ASN A O 1
ATOM 1992 N N . LEU A 1 286 ? 21.577 8.131 -30.036 1.00 11.02 286 LEU A N 1
ATOM 1993 C CA . LEU A 1 286 ? 20.461 8.908 -30.579 1.00 12.50 286 LEU A CA 1
ATOM 1994 C C . LEU A 1 286 ? 19.671 8.182 -31.680 1.00 11.20 286 LEU A C 1
ATOM 1995 O O . LEU A 1 286 ? 18.619 8.665 -32.125 1.00 10.27 286 LEU A O 1
ATOM 2000 N N . THR A 1 287 ? 20.183 7.043 -32.133 1.00 9.55 287 THR A N 1
ATOM 2001 C CA . THR A 1 287 ? 19.521 6.225 -33.154 1.00 8.58 287 THR A CA 1
ATOM 2002 C C . THR A 1 287 ? 18.027 6.059 -32.902 1.00 12.24 287 THR A C 1
ATOM 2003 O O . THR A 1 287 ? 17.601 5.889 -31.762 1.00 12.37 287 THR A O 1
ATOM 2007 N N . ASN A 1 288 ? 17.241 6.128 -33.975 1.00 10.87 288 ASN A N 1
ATOM 2008 C CA . ASN A 1 288 ? 15.806 5.854 -33.919 1.00 13.36 288 ASN A CA 1
ATOM 2009 C C . ASN A 1 288 ? 15.026 6.844 -33.059 1.00 12.63 288 ASN A C 1
ATOM 2010 O O . ASN A 1 288 ? 14.481 6.505 -32.009 1.00 13.35 288 ASN A O 1
ATOM 2015 N N . ASN A 1 289 ? 14.977 8.082 -33.531 1.00 11.64 289 ASN A N 1
ATOM 2016 C CA . ASN A 1 289 ? 14.137 9.110 -32.955 1.00 11.13 289 ASN A CA 1
ATOM 2017 C C . ASN A 1 289 ? 13.636 9.925 -34.132 1.00 9.86 289 ASN A C 1
ATOM 2018 O O . ASN A 1 289 ? 13.727 9.466 -35.270 1.00 10.97 289 ASN A O 1
ATOM 2023 N N . HIS A 1 290 ? 13.088 11.104 -33.867 1.00 9.71 290 HIS A N 1
ATOM 2024 C CA . HIS A 1 290 ? 12.620 11.975 -34.946 1.00 10.72 290 HIS A CA 1
ATOM 2025 C C . HIS A 1 290 ? 13.299 13.331 -34.850 1.00 13.71 290 HIS A C 1
ATOM 2026 O O . HIS A 1 290 ? 12.669 14.383 -35.020 1.00 12.82 290 HIS A O 1
ATOM 2033 N N . LEU A 1 291 ? 14.600 13.300 -34.579 1.00 10.28 291 LEU A N 1
ATOM 2034 C CA . LEU A 1 291 ? 15.373 14.518 -34.405 1.00 10.34 291 LEU A CA 1
ATOM 2035 C C . LEU A 1 291 ? 15.508 15.258 -35.737 1.00 11.32 291 LEU A C 1
ATOM 2036 O O . LEU A 1 291 ? 15.599 14.631 -36.798 1.00 12.72 291 LEU A O 1
ATOM 2041 N N . GLN A 1 292 ? 15.497 16.586 -35.668 1.00 12.41 292 GLN A N 1
ATOM 2042 C CA . GLN A 1 292 ? 15.426 17.431 -36.856 1.00 12.69 292 GLN A CA 1
ATOM 2043 C C . GLN A 1 292 ? 16.620 18.363 -36.939 1.00 11.07 292 GLN A C 1
ATOM 2044 O O . GLN A 1 292 ? 17.404 18.471 -35.996 1.00 12.48 292 GLN A O 1
ATOM 2050 N N . GLY A 1 293 ? 16.756 19.048 -38.074 1.00 9.85 293 GLY A N 1
ATOM 2051 C CA . GLY A 1 293 ? 17.852 19.976 -38.265 1.00 10.52 293 GLY A CA 1
ATOM 2052 C C . GLY A 1 293 ? 19.115 19.287 -38.751 1.00 10.46 293 GLY A C 1
ATOM 2053 O O . GLY A 1 293 ? 19.057 18.190 -39.304 1.00 12.02 293 GLY A O 1
ATOM 2054 N N . PRO A 1 294 ? 20.263 19.939 -38.560 1.00 10.37 294 PRO A N 1
ATOM 2055 C CA . PRO A 1 294 ? 21.511 19.388 -39.094 1.00 13.86 294 PRO A CA 1
ATOM 2056 C C . PRO A 1 294 ? 22.028 18.219 -38.268 1.00 12.93 294 PRO A C 1
ATOM 2057 O O . PRO A 1 294 ? 21.785 18.134 -37.064 1.00 13.83 294 PRO A O 1
ATOM 2061 N N . VAL A 1 295 ? 22.750 17.323 -38.930 1.00 11.76 295 VAL A N 1
ATOM 2062 C CA . VAL A 1 295 ? 23.386 16.200 -38.252 1.00 11.70 295 VAL A CA 1
ATOM 2063 C C . VAL A 1 295 ? 24.369 16.720 -37.212 1.00 13.56 295 VAL A C 1
ATOM 2064 O O . VAL A 1 295 ? 25.182 17.595 -37.499 1.00 15.37 295 VAL A O 1
ATOM 2068 N N . PRO A 1 296 ? 24.285 16.193 -35.983 1.00 13.76 296 PRO A N 1
ATOM 2069 C CA . PRO A 1 296 ? 25.147 16.687 -34.902 1.00 15.21 296 PRO A CA 1
ATOM 2070 C C . PRO A 1 296 ? 26.615 16.304 -35.076 1.00 17.28 296 PRO A C 1
ATOM 2071 O O . PRO A 1 296 ? 26.918 15.192 -35.518 1.00 16.42 296 PRO A O 1
ATOM 2075 N N . VAL A 1 297 ? 27.513 17.224 -34.736 1.00 18.03 297 VAL A N 1
ATOM 2076 C CA . VAL A 1 297 ? 28.935 16.909 -34.659 1.00 16.71 297 VAL A CA 1
ATOM 2077 C C . VAL A 1 297 ? 29.404 16.944 -33.204 1.00 18.32 297 VAL A C 1
ATOM 2078 O O . VAL A 1 297 ? 29.452 18.004 -32.576 1.00 22.25 297 VAL A O 1
ATOM 2082 N N . PHE A 1 298 ? 29.716 15.771 -32.668 1.00 16.20 298 PHE A N 1
ATOM 2083 C CA . PHE A 1 298 ? 30.257 15.656 -31.318 1.00 18.16 298 PHE A CA 1
ATOM 2084 C C . PHE A 1 298 ? 31.780 15.664 -31.335 1.00 18.17 298 PHE A C 1
ATOM 2085 O O . PHE A 1 298 ? 32.404 15.434 -32.371 1.00 20.66 298 PHE A O 1
ATOM 2093 N N . LYS A 1 299 ? 32.380 15.931 -30.181 1.00 17.95 299 LYS A N 1
ATOM 2094 C CA . LYS A 1 299 ? 33.829 15.851 -30.054 1.00 20.10 299 LYS A CA 1
ATOM 2095 C C . LYS A 1 299 ? 34.315 14.444 -30.385 1.00 22.46 299 LYS A C 1
ATOM 2096 O O . LYS A 1 299 ? 33.607 13.461 -30.148 1.00 21.05 299 LYS A O 1
ATOM 2102 N N . SER A 1 300 ? 35.536 14.360 -30.909 1.00 21.88 300 SER A N 1
ATOM 2103 C CA . SER A 1 300 ? 36.128 13.103 -31.364 1.00 28.54 300 SER A CA 1
ATOM 2104 C C . SER A 1 300 ? 36.142 12.015 -30.297 1.00 29.25 300 SER A C 1
ATOM 2105 O O . SER A 1 300 ? 36.065 10.829 -30.611 1.00 36.37 300 SER A O 1
ATOM 2108 N N . SER A 1 301 ? 36.251 12.420 -29.038 1.00 23.30 301 SER A N 1
ATOM 2109 C CA . SER A 1 301 ? 36.343 11.470 -27.941 1.00 32.76 301 SER A CA 1
ATOM 2110 C C . SER A 1 301 ? 35.005 10.788 -27.640 1.00 30.44 301 SER A C 1
ATOM 2111 O O . SER A 1 301 ? 34.971 9.738 -26.999 1.00 33.40 301 SER A O 1
ATOM 2114 N N . VAL A 1 302 ? 33.910 11.380 -28.107 1.00 20.61 302 VAL A N 1
ATOM 2115 C CA . VAL A 1 302 ? 32.582 10.830 -27.850 1.00 15.83 302 VAL A CA 1
ATOM 2116 C C . VAL A 1 302 ? 32.282 9.658 -28.775 1.00 19.48 302 VAL A C 1
ATOM 2117 O O . VAL A 1 302 ? 32.433 9.770 -29.996 1.00 21.01 302 VAL A O 1
ATOM 2121 N N . SER A 1 303 ? 31.881 8.527 -28.195 1.00 14.57 303 SER A N 1
ATOM 2122 C CA . SER A 1 303 ? 31.401 7.405 -28.994 1.00 15.41 303 SER A CA 1
ATOM 2123 C C . SER A 1 303 ? 29.943 7.662 -29.303 1.00 17.33 303 SER A C 1
ATOM 2124 O O . SER A 1 303 ? 29.117 7.765 -28.395 1.00 15.94 303 SER A O 1
ATOM 2127 N N . VAL A 1 304 ? 29.632 7.780 -30.585 1.00 18.86 304 VAL A N 1
ATOM 2128 C CA . VAL A 1 304 ? 28.298 8.163 -31.010 1.00 16.81 304 VAL A CA 1
ATOM 2129 C C . VAL A 1 304 ? 27.566 7.002 -31.672 1.00 18.30 304 VAL A C 1
ATOM 2130 O O . VAL A 1 304 ? 28.073 6.375 -32.608 1.00 20.77 304 VAL A O 1
ATOM 2134 N N . ASP A 1 305 ? 26.378 6.714 -31.155 1.00 14.31 305 ASP A N 1
ATOM 2135 C CA . ASP A 1 305 ? 25.499 5.713 -31.723 1.00 13.01 305 ASP A CA 1
ATOM 2136 C C . ASP A 1 305 ? 24.390 6.466 -32.432 1.00 15.65 305 ASP A C 1
ATOM 2137 O O . ASP A 1 305 ? 23.452 6.951 -31.806 1.00 13.88 305 ASP A O 1
ATOM 2142 N N . LEU A 1 306 ? 24.533 6.600 -33.746 1.00 13.91 306 LEU A N 1
ATOM 2143 C CA . LEU A 1 306 ? 23.575 7.349 -34.546 1.00 13.17 306 LEU A CA 1
ATOM 2144 C C . LEU A 1 306 ? 23.521 6.741 -35.937 1.00 15.41 306 LEU A C 1
ATOM 2145 O O . LEU A 1 306 ? 24.280 7.132 -36.826 1.00 19.04 306 LEU A O 1
ATOM 2150 N N . ASP A 1 307 ? 22.634 5.769 -36.118 1.00 14.98 307 ASP A N 1
ATOM 2151 C CA . ASP A 1 307 ? 22.540 5.058 -37.390 1.00 16.59 307 ASP A CA 1
ATOM 2152 C C . ASP A 1 307 ? 22.062 5.977 -38.504 1.00 17.01 307 ASP A C 1
ATOM 2153 O O . ASP A 1 307 ? 21.211 6.841 -38.295 1.00 16.31 307 ASP A O 1
ATOM 2158 N N . LYS A 1 308 ? 22.610 5.780 -39.697 1.00 17.10 308 LYS A N 1
ATOM 2159 C CA . LYS A 1 308 ? 22.194 6.557 -40.855 1.00 19.16 308 LYS A CA 1
ATOM 2160 C C . LYS A 1 308 ? 20.690 6.446 -41.054 1.00 16.83 308 LYS A C 1
ATOM 2161 O O . LYS A 1 308 ? 20.111 5.369 -40.905 1.00 18.91 308 LYS A O 1
ATOM 2167 N N . ASP A 1 309 ? 20.064 7.574 -41.373 1.00 18.21 309 ASP A N 1
ATOM 2168 C CA . ASP A 1 309 ? 18.663 7.607 -41.765 1.00 20.41 309 ASP A CA 1
ATOM 2169 C C . ASP A 1 309 ? 17.720 7.180 -40.643 1.00 18.47 309 ASP A C 1
ATOM 2170 O O . ASP A 1 309 ? 16.582 6.801 -40.908 1.00 21.51 309 ASP A O 1
ATOM 2175 N N . SER A 1 310 ? 18.177 7.256 -39.394 1.00 11.79 310 SER A N 1
ATOM 2176 C CA . SER A 1 310 ? 17.365 6.796 -38.269 1.00 12.95 310 SER A CA 1
ATOM 2177 C C . SER A 1 310 ? 16.696 7.936 -37.497 1.00 15.05 310 SER A C 1
ATOM 2178 O O . SER A 1 310 ? 16.119 7.717 -36.436 1.00 14.46 310 SER A O 1
ATOM 2181 N N . ASN A 1 311 ? 16.767 9.143 -38.047 1.00 11.23 311 ASN A N 1
ATOM 2182 C CA . ASN A 1 311 ? 16.104 10.305 -37.474 1.00 10.22 311 ASN A CA 1
ATOM 2183 C C . ASN A 1 311 ? 15.420 11.096 -38.585 1.00 11.88 311 ASN A C 1
ATOM 2184 O O . ASN A 1 311 ? 15.023 10.512 -39.589 1.00 12.24 311 ASN A O 1
ATOM 2189 N N . SER A 1 312 ? 15.278 12.408 -38.409 1.00 9.89 312 SER A N 1
ATOM 2190 C CA . SER A 1 312 ? 14.668 13.247 -39.443 1.00 10.20 312 SER A CA 1
ATOM 2191 C C . SER A 1 312 ? 15.574 14.403 -39.836 1.00 10.10 312 SER A C 1
ATOM 2192 O O . SER A 1 312 ? 15.097 15.488 -40.162 1.00 12.17 312 SER A O 1
ATOM 2195 N N . PHE A 1 313 ? 16.887 14.180 -39.821 1.00 10.89 313 PHE A N 1
ATOM 2196 C CA . PHE A 1 313 ? 17.814 15.273 -40.113 1.00 9.56 313 PHE A CA 1
ATOM 2197 C C . PHE A 1 313 ? 17.710 15.712 -41.573 1.00 10.10 313 PHE A C 1
ATOM 2198 O O . PHE A 1 313 ? 17.269 14.951 -42.440 1.00 14.26 313 PHE A O 1
ATOM 2206 N N . CYS A 1 314 ? 18.120 16.943 -41.846 1.00 11.62 314 CYS A N 1
ATOM 2207 C CA . CYS A 1 314 ? 17.923 17.500 -43.177 1.00 12.37 314 CYS A CA 1
ATOM 2208 C C . CYS A 1 314 ? 18.870 16.894 -44.203 1.00 9.74 314 CYS A C 1
ATOM 2209 O O . CYS A 1 314 ? 18.536 16.810 -45.384 1.00 12.33 314 CYS A O 1
ATOM 2212 N N . LEU A 1 315 ? 20.048 16.478 -43.747 1.00 11.32 315 LEU A N 1
ATOM 2213 C CA . LEU A 1 315 ? 21.024 15.813 -44.609 1.00 13.05 315 LEU A CA 1
ATOM 2214 C C . LEU A 1 315 ? 21.470 14.506 -43.972 1.00 14.33 315 LEU A C 1
ATOM 2215 O O . LEU A 1 315 ? 21.218 14.266 -42.790 1.00 12.72 315 LEU A O 1
ATOM 2220 N N . SER A 1 316 ? 22.159 13.677 -44.751 1.00 14.39 316 SER A N 1
ATOM 2221 C CA . SER A 1 316 ? 22.661 12.397 -44.258 1.00 13.55 316 SER A CA 1
ATOM 2222 C C . SER A 1 316 ? 24.016 12.517 -43.554 1.00 16.25 316 SER A C 1
ATOM 2223 O O . SER A 1 316 ? 24.494 11.555 -42.961 1.00 15.70 316 SER A O 1
ATOM 2226 N N . SER A 1 317 ? 24.634 13.692 -43.636 1.00 14.43 317 SER A N 1
ATOM 2227 C CA . SER A 1 317 ? 25.879 13.968 -42.926 1.00 15.33 317 SER A CA 1
ATOM 2228 C C . SER A 1 317 ? 25.892 15.439 -42.512 1.00 12.52 317 SER A C 1
ATOM 2229 O O . SER A 1 317 ? 25.012 16.203 -42.915 1.00 12.01 317 SER A O 1
ATOM 2232 N N . PRO A 1 318 ? 26.872 15.839 -41.690 1.00 12.90 318 PRO A N 1
ATOM 2233 C CA . PRO A 1 318 ? 26.923 17.210 -41.174 1.00 13.87 318 PRO A CA 1
ATOM 2234 C C . PRO A 1 318 ? 26.893 18.276 -42.262 1.00 14.97 318 PRO A C 1
ATOM 2235 O O . PRO A 1 318 ? 27.445 18.104 -43.350 1.00 16.02 318 PRO A O 1
ATOM 2239 N N . GLY A 1 319 ? 26.212 19.377 -41.967 1.00 13.68 319 GLY A N 1
ATOM 2240 C CA . GLY A 1 319 ? 26.124 20.472 -42.904 1.00 12.69 319 GLY A CA 1
ATOM 2241 C C . GLY A 1 319 ? 24.847 21.244 -42.680 1.00 12.65 319 GLY A C 1
ATOM 2242 O O . GLY A 1 319 ? 23.892 20.721 -42.123 1.00 15.04 319 GLY A O 1
ATOM 2243 N N . GLU A 1 320 ? 24.840 22.494 -43.122 1.00 13.23 320 GLU A N 1
ATOM 2244 C CA . GLU A 1 320 ? 23.697 23.380 -42.927 1.00 15.71 320 GLU A CA 1
ATOM 2245 C C . GLU A 1 320 ? 22.519 22.944 -43.789 1.00 14.80 320 GLU A C 1
ATOM 2246 O O . GLU A 1 320 ? 22.700 22.493 -44.920 1.00 15.36 320 GLU A O 1
ATOM 2252 N N . CYS A 1 321 ? 21.309 23.085 -43.259 1.00 13.47 321 CYS A N 1
ATOM 2253 C CA . CYS A 1 321 ? 20.109 22.752 -44.018 1.00 13.39 321 CYS A CA 1
ATOM 2254 C C . CYS A 1 321 ? 19.819 23.813 -45.078 1.00 12.49 321 CYS A C 1
ATOM 2255 O O . CYS A 1 321 ? 20.292 24.944 -44.979 1.00 14.51 321 CYS A O 1
ATOM 2258 N N . ASP A 1 322 ? 19.049 23.419 -46.088 1.00 12.30 322 ASP A N 1
ATOM 2259 C CA . ASP A 1 322 ? 18.526 24.327 -47.102 1.00 12.13 322 ASP A CA 1
ATOM 2260 C C . ASP A 1 322 ? 17.843 25.517 -46.423 1.00 16.13 322 ASP A C 1
ATOM 2261 O O . ASP A 1 322 ? 17.209 25.359 -45.379 1.00 12.63 322 ASP A O 1
ATOM 2266 N N . PRO A 1 323 ? 17.978 26.718 -47.005 1.00 15.44 323 PRO A N 1
ATOM 2267 C CA . PRO A 1 323 ? 17.370 27.930 -46.441 1.00 15.45 323 PRO A CA 1
ATOM 2268 C C . PRO A 1 323 ? 15.874 27.790 -46.174 1.00 13.92 323 PRO A C 1
ATOM 2269 O O . PRO A 1 323 ? 15.384 28.296 -45.160 1.00 14.57 323 PRO A O 1
ATOM 2273 N N . ARG A 1 324 ? 15.153 27.134 -47.077 1.00 15.77 324 ARG A N 1
ATOM 2274 C CA . ARG A 1 324 ? 13.715 26.943 -46.898 1.00 14.12 324 ARG A CA 1
ATOM 2275 C C . ARG A 1 324 ? 13.465 26.048 -45.694 1.00 12.12 324 ARG A C 1
ATOM 2276 O O . ARG A 1 324 ? 12.537 26.278 -44.918 1.00 13.77 324 ARG A O 1
ATOM 2284 N N . VAL A 1 325 ? 14.300 25.023 -45.551 1.00 10.91 325 VAL A N 1
ATOM 2285 C CA . VAL A 1 325 ? 14.185 24.092 -44.440 1.00 12.13 325 VAL A CA 1
ATOM 2286 C C . VAL A 1 325 ? 14.484 24.793 -43.117 1.00 12.56 325 VAL A C 1
ATOM 2287 O O . VAL A 1 325 ? 13.769 24.603 -42.133 1.00 13.27 325 VAL A O 1
ATOM 2291 N N . LYS A 1 326 ? 15.538 25.606 -43.092 1.00 11.74 326 LYS A N 1
ATOM 2292 C CA . LYS A 1 326 ? 15.863 26.362 -41.888 1.00 10.98 326 LYS A CA 1
ATOM 2293 C C . LYS A 1 326 ? 14.669 27.198 -41.431 1.00 14.00 326 LYS A C 1
ATOM 2294 O O . LYS A 1 326 ? 14.336 27.206 -40.248 1.00 13.01 326 LYS A O 1
ATOM 2300 N N . SER A 1 327 ? 14.023 27.886 -42.366 1.00 12.53 327 SER A N 1
ATOM 2301 C CA . SER A 1 327 ? 12.873 28.714 -42.026 1.00 13.59 327 SER A CA 1
ATOM 2302 C C . SER A 1 327 ? 11.727 27.869 -41.475 1.00 11.14 327 SER A C 1
ATOM 2303 O O . SER A 1 327 ? 11.136 28.205 -40.445 1.00 12.01 327 SER A O 1
ATOM 2306 N N . LEU A 1 328 ? 11.422 26.767 -42.154 1.00 11.73 328 LEU A N 1
ATOM 2307 C CA . LEU A 1 328 ? 10.346 25.888 -41.712 1.00 9.99 328 LEU A CA 1
ATOM 2308 C C . LEU A 1 328 ? 10.643 25.278 -40.338 1.00 11.58 328 LEU A C 1
ATOM 2309 O O . LEU A 1 328 ? 9.732 25.091 -39.530 1.00 11.69 328 LEU A O 1
ATOM 2314 N N . LEU A 1 329 ? 11.907 24.987 -40.062 1.00 12.14 329 LEU A N 1
ATOM 2315 C CA . LEU A 1 329 ? 12.241 24.430 -38.754 1.00 11.32 329 LEU A CA 1
ATOM 2316 C C . LEU A 1 329 ? 12.087 25.454 -37.630 1.00 11.76 329 LEU A C 1
ATOM 2317 O O . LEU A 1 329 ? 11.726 25.093 -36.513 1.00 13.79 329 LEU A O 1
ATOM 2322 N N . LEU A 1 330 ? 12.342 26.730 -37.924 1.00 12.55 330 LEU A N 1
ATOM 2323 C CA . LEU A 1 330 ? 12.091 27.789 -36.950 1.00 12.83 330 LEU A CA 1
ATOM 2324 C C . LEU A 1 330 ? 10.595 27.886 -36.685 1.00 14.79 330 LEU A C 1
ATOM 2325 O O . LEU A 1 330 ? 10.160 28.079 -35.552 1.00 14.79 330 LEU A O 1
ATOM 2330 N N . ILE A 1 331 ? 9.814 27.755 -37.747 1.00 13.69 331 ILE A N 1
ATOM 2331 C CA . ILE A 1 331 ? 8.365 27.754 -37.630 1.00 12.59 331 ILE A CA 1
ATOM 2332 C C . ILE A 1 331 ? 7.892 26.562 -36.798 1.00 14.23 331 ILE A C 1
ATOM 2333 O O . ILE A 1 331 ? 7.048 26.717 -35.911 1.00 14.28 331 ILE A O 1
ATOM 2338 N N . ALA A 1 332 ? 8.470 25.389 -37.044 1.00 10.81 332 ALA A N 1
ATOM 2339 C CA . ALA A 1 332 ? 8.115 24.199 -36.272 1.00 10.23 332 ALA A CA 1
ATOM 2340 C C . ALA A 1 332 ? 8.484 24.372 -34.799 1.00 12.77 332 ALA A C 1
ATOM 2341 O O . ALA A 1 332 ? 7.726 23.966 -33.913 1.00 12.42 332 ALA A O 1
ATOM 2343 N N . SER A 1 333 ? 9.643 24.974 -34.540 1.00 12.93 333 SER A N 1
ATOM 2344 C CA . SER A 1 333 ? 10.080 25.230 -33.169 1.00 11.06 333 SER A CA 1
ATOM 2345 C C . SER A 1 333 ? 9.063 26.060 -32.384 1.00 12.96 333 SER A C 1
ATOM 2346 O O . SER A 1 333 ? 8.792 25.783 -31.209 1.00 15.47 333 SER A O 1
ATOM 2349 N N . SER A 1 334 ? 8.501 27.078 -33.030 1.00 12.96 334 SER A N 1
ATOM 2350 C CA . SER A 1 334 ? 7.551 27.962 -32.363 1.00 14.07 334 SER A CA 1
ATOM 2351 C C . SER A 1 334 ? 6.234 27.223 -32.129 1.00 14.17 334 SER A C 1
ATOM 2352 O O . SER A 1 334 ? 5.470 27.558 -31.215 1.00 14.03 334 SER A O 1
ATOM 2355 N N . PHE A 1 335 ? 5.982 26.208 -32.951 1.00 12.06 335 PHE A N 1
ATOM 2356 C CA . PHE A 1 335 ? 4.815 25.341 -32.790 1.00 11.95 335 PHE A CA 1
ATOM 2357 C C . PHE A 1 335 ? 5.133 24.155 -31.879 1.00 14.73 335 PHE A C 1
ATOM 2358 O O . PHE A 1 335 ? 4.449 23.136 -31.919 1.00 14.76 335 PHE A O 1
ATOM 2366 N N . ASP A 1 336 ? 6.191 24.282 -31.083 1.00 14.56 336 ASP A N 1
ATOM 2367 C CA . ASP A 1 336 ? 6.571 23.241 -30.122 1.00 15.50 336 ASP A CA 1
ATOM 2368 C C . ASP A 1 336 ? 6.950 21.909 -30.784 1.00 16.15 336 ASP A C 1
ATOM 2369 O O . ASP A 1 336 ? 6.734 20.839 -30.214 1.00 17.39 336 ASP A O 1
ATOM 2374 N N . TYR A 1 337 ? 7.525 21.986 -31.981 1.00 12.65 337 TYR A N 1
ATOM 2375 C CA . TYR A 1 337 ? 7.944 20.803 -32.740 1.00 12.25 337 TYR A CA 1
ATOM 2376 C C . TYR A 1 337 ? 6.852 19.737 -32.877 1.00 13.22 337 TYR A C 1
ATOM 2377 O O . TYR A 1 337 ? 6.968 18.644 -32.328 1.00 15.38 337 TYR A O 1
ATOM 2386 N N . PRO A 1 338 ? 5.796 20.047 -33.643 1.00 13.24 338 PRO A N 1
ATOM 2387 C CA . PRO A 1 338 ? 4.656 19.139 -33.803 1.00 13.05 338 PRO A CA 1
ATOM 2388 C C . PRO A 1 338 ? 5.133 17.742 -34.185 1.00 15.08 338 PRO A C 1
ATOM 2389 O O . PRO A 1 338 ? 5.915 17.599 -35.119 1.00 12.88 338 PRO A O 1
ATOM 2393 N N . PRO A 1 339 ? 4.678 16.718 -33.455 1.00 13.35 339 PRO A N 1
ATOM 2394 C CA . PRO A 1 339 ? 5.153 15.351 -33.693 1.00 13.22 339 PRO A CA 1
ATOM 2395 C C . PRO A 1 339 ? 4.924 14.863 -35.130 1.00 11.25 339 PRO A C 1
ATOM 2396 O O . PRO A 1 339 ? 5.788 14.204 -35.699 1.00 13.05 339 PRO A O 1
ATOM 2400 N N . ARG A 1 340 ? 3.785 15.194 -35.725 1.00 10.21 340 ARG A N 1
ATOM 2401 C CA . ARG A 1 340 ? 3.537 14.739 -37.089 1.00 9.58 340 ARG A CA 1
ATOM 2402 C C . ARG A 1 340 ? 4.508 15.388 -38.062 1.00 9.73 340 ARG A C 1
ATOM 2403 O O . ARG A 1 340 ? 4.914 14.767 -39.042 1.00 11.67 340 ARG A O 1
ATOM 2411 N N . LEU A 1 341 ? 4.891 16.633 -37.797 1.00 11.23 341 LEU A N 1
ATOM 2412 C CA . LEU A 1 341 ? 5.851 17.294 -38.680 1.00 11.65 341 LEU A CA 1
ATOM 2413 C C . LEU A 1 341 ? 7.260 16.729 -38.514 1.00 10.64 341 LEU A C 1
ATOM 2414 O O . LEU A 1 341 ? 8.001 16.631 -39.485 1.00 13.07 341 LEU A O 1
ATOM 2419 N N . ALA A 1 342 ? 7.615 16.334 -37.298 1.00 13.61 342 ALA A N 1
ATOM 2420 C CA . ALA A 1 342 ? 8.932 15.738 -37.064 1.00 12.04 342 ALA A CA 1
ATOM 2421 C C . ALA A 1 342 ? 9.130 14.466 -37.889 1.00 14.46 342 ALA A C 1
ATOM 2422 O O . ALA A 1 342 ? 10.239 14.168 -38.324 1.00 14.48 342 ALA A O 1
ATOM 2424 N N . GLU A 1 343 ? 8.057 13.712 -38.105 1.00 11.81 343 GLU A N 1
ATOM 2425 C CA . GLU A 1 343 ? 8.147 12.473 -38.877 1.00 14.69 343 GLU A CA 1
ATOM 2426 C C . GLU A 1 343 ? 7.966 12.670 -40.384 1.00 14.56 343 GLU A C 1
ATOM 2427 O O . GLU A 1 343 ? 8.420 11.845 -41.178 1.00 17.35 343 GLU A O 1
ATOM 2433 N N . SER A 1 344 ? 7.322 13.769 -40.774 1.00 10.87 344 SER A N 1
ATOM 2434 C CA . SER A 1 344 ? 7.071 14.063 -42.180 1.00 11.34 344 SER A CA 1
ATOM 2435 C C . SER A 1 344 ? 8.195 14.865 -42.828 1.00 13.31 344 SER A C 1
ATOM 2436 O O . SER A 1 344 ? 8.643 14.539 -43.930 1.00 14.81 344 SER A O 1
ATOM 2439 N N . TRP A 1 345 ? 8.631 15.912 -42.138 1.00 12.22 345 TRP A N 1
ATOM 2440 C CA . TRP A 1 345 ? 9.543 16.904 -42.710 1.00 11.69 345 TRP A CA 1
ATOM 2441 C C . TRP A 1 345 ? 10.993 16.396 -42.724 1.00 12.08 345 TRP A C 1
ATOM 2442 O O . TRP A 1 345 ? 11.870 16.973 -42.088 1.00 18.23 345 TRP A O 1
ATOM 2453 N N . LYS A 1 346 ? 11.210 15.322 -43.469 1.00 14.84 346 LYS A N 1
ATOM 2454 C CA . LYS A 1 346 ? 12.515 14.676 -43.562 1.00 14.91 346 LYS A CA 1
ATOM 2455 C C . LYS A 1 346 ? 13.312 15.205 -44.739 1.00 19.15 346 LYS A C 1
ATOM 2456 O O . LYS A 1 346 ? 12.750 15.605 -45.754 1.00 15.58 346 LYS A O 1
ATOM 2462 N N . GLY A 1 347 ? 14.634 15.194 -44.614 1.00 17.42 347 GLY A N 1
ATOM 2463 C CA . GLY A 1 347 ? 15.467 15.542 -45.747 1.00 15.60 347 GLY A CA 1
ATOM 2464 C C . GLY A 1 347 ? 15.537 17.036 -45.989 1.00 12.17 347 GLY A C 1
ATOM 2465 O O . GLY A 1 347 ? 15.225 17.832 -45.107 1.00 14.13 347 GLY A O 1
ATOM 2466 N N . ASN A 1 348 ? 15.941 17.410 -47.201 1.00 11.59 348 ASN A N 1
ATOM 2467 C CA . ASN A 1 348 ? 16.316 18.792 -47.470 1.00 10.58 348 ASN A CA 1
ATOM 2468 C C . ASN A 1 348 ? 15.464 19.458 -48.544 1.00 13.39 348 ASN A C 1
ATOM 2469 O O . ASN A 1 348 ? 15.824 20.516 -49.052 1.00 15.92 348 ASN A O 1
ATOM 2474 N N . ASP A 1 349 ? 14.344 18.836 -48.892 1.00 12.61 349 ASP A N 1
ATOM 2475 C CA . ASP A 1 349 ? 13.480 19.371 -49.947 1.00 10.85 349 ASP A CA 1
ATOM 2476 C C . ASP A 1 349 ? 12.025 19.425 -49.491 1.00 12.49 349 ASP A C 1
ATOM 2477 O O . ASP A 1 349 ? 11.293 18.441 -49.596 1.00 13.69 349 ASP A O 1
ATOM 2482 N N . PRO A 1 350 ? 11.595 20.591 -49.001 1.00 13.12 350 PRO A N 1
ATOM 2483 C CA . PRO A 1 350 ? 10.231 20.704 -48.473 1.00 13.85 350 PRO A CA 1
ATOM 2484 C C . PRO A 1 350 ? 9.170 20.592 -49.557 1.00 12.63 350 PRO A C 1
ATOM 2485 O O . PRO A 1 350 ? 7.991 20.470 -49.248 1.00 13.36 350 PRO A O 1
ATOM 2489 N N . CYS A 1 351 ? 9.582 20.626 -50.817 1.00 13.74 351 CYS A N 1
ATOM 2490 C CA . CYS A 1 351 ? 8.612 20.649 -51.899 1.00 14.86 351 CYS A CA 1
ATOM 2491 C C . CYS A 1 351 ? 8.160 19.258 -52.323 1.00 14.79 351 CYS A C 1
ATOM 2492 O O . CYS A 1 351 ? 7.316 19.110 -53.205 1.00 18.14 351 CYS A O 1
ATOM 2495 N N . THR A 1 352 ? 8.713 18.240 -51.676 1.00 13.58 352 THR A N 1
ATOM 2496 C CA . THR A 1 352 ? 8.303 16.871 -51.946 1.00 14.71 352 THR A CA 1
ATOM 2497 C C . THR A 1 352 ? 7.782 16.188 -50.687 1.00 16.49 352 THR A C 1
ATOM 2498 O O . THR A 1 352 ? 8.533 15.945 -49.746 1.00 14.41 352 THR A O 1
ATOM 2502 N N . ASN A 1 353 ? 6.482 15.914 -50.671 1.00 14.99 353 ASN A N 1
ATOM 2503 C CA . ASN A 1 353 ? 5.889 15.037 -49.663 1.00 12.88 353 ASN A CA 1
ATOM 2504 C C . ASN A 1 353 ? 6.024 15.522 -48.225 1.00 14.34 353 ASN A C 1
ATOM 2505 O O . ASN A 1 353 ? 6.206 14.712 -47.316 1.00 16.84 353 ASN A O 1
ATOM 2510 N N . TRP A 1 354 ? 5.935 16.833 -48.014 1.00 10.69 354 TRP A N 1
ATOM 2511 C CA . TRP A 1 354 ? 5.914 17.359 -46.653 1.00 8.48 354 TRP A CA 1
ATOM 2512 C C . TRP A 1 354 ? 4.504 17.782 -46.262 1.00 8.70 354 TRP A C 1
ATOM 2513 O O . TRP A 1 354 ? 3.847 18.507 -47.003 1.00 10.30 354 TRP A O 1
ATOM 2524 N N . ILE A 1 355 ? 4.048 17.343 -45.091 1.00 9.49 355 ILE A N 1
ATOM 2525 C CA . ILE A 1 355 ? 2.733 17.741 -44.602 1.00 10.74 355 ILE A CA 1
ATOM 2526 C C . ILE A 1 355 ? 2.578 19.262 -44.626 1.00 9.98 355 ILE A C 1
ATOM 2527 O O . ILE A 1 355 ? 3.425 19.997 -44.112 1.00 11.01 355 ILE A O 1
ATOM 2532 N N . GLY A 1 356 ? 1.490 19.731 -45.231 1.00 11.69 356 GLY A N 1
ATOM 2533 C CA . GLY A 1 356 ? 1.157 21.144 -45.215 1.00 11.99 356 GLY A CA 1
ATOM 2534 C C . GLY A 1 356 ? 1.919 22.066 -46.156 1.00 11.75 356 GLY A C 1
ATOM 2535 O O . GLY A 1 356 ? 1.615 23.249 -46.225 1.00 12.49 356 GLY A O 1
ATOM 2536 N N . ILE A 1 357 ? 2.906 21.549 -46.881 1.00 10.15 357 ILE A N 1
ATOM 2537 C CA . ILE A 1 357 ? 3.740 22.411 -47.711 1.00 11.10 357 ILE A CA 1
ATOM 2538 C C . ILE A 1 357 ? 3.473 22.224 -49.195 1.00 9.35 357 ILE A C 1
ATOM 2539 O O . ILE A 1 357 ? 3.537 21.114 -49.703 1.00 11.53 357 ILE A O 1
ATOM 2544 N N . ALA A 1 358 ? 3.162 23.323 -49.881 1.00 9.60 358 ALA A N 1
ATOM 2545 C CA . ALA A 1 358 ? 3.137 23.317 -51.342 1.00 10.16 358 ALA A CA 1
ATOM 2546 C C . ALA A 1 358 ? 4.161 24.301 -51.896 1.00 9.08 358 ALA A C 1
ATOM 2547 O O . ALA A 1 358 ? 4.458 25.318 -51.271 1.00 12.15 358 ALA A O 1
ATOM 2549 N N . CYS A 1 359 ? 4.698 23.992 -53.076 1.00 11.82 359 CYS A N 1
ATOM 2550 C CA . CYS A 1 359 ? 5.675 24.861 -53.723 1.00 13.93 359 CYS A CA 1
ATOM 2551 C C . CYS A 1 359 ? 5.352 25.099 -55.182 1.00 17.07 359 CYS A C 1
ATOM 2552 O O . CYS A 1 359 ? 4.715 24.268 -55.835 1.00 18.81 359 CYS A O 1
ATOM 2555 N N . SER A 1 360 ? 5.834 26.228 -55.691 1.00 15.94 360 SER A N 1
ATOM 2556 C CA . SER A 1 360 ? 5.854 26.493 -57.118 1.00 16.81 360 SER A CA 1
ATOM 2557 C C . SER A 1 360 ? 7.287 26.808 -57.538 1.00 15.23 360 SER A C 1
ATOM 2558 O O . SER A 1 360 ? 7.909 27.730 -57.007 1.00 16.61 360 SER A O 1
ATOM 2561 N N . ASN A 1 361 ? 7.813 26.026 -58.474 1.00 19.50 361 ASN A N 1
ATOM 2562 C CA . ASN A 1 361 ? 9.198 26.182 -58.918 1.00 24.07 361 ASN A CA 1
ATOM 2563 C C . ASN A 1 361 ? 10.203 26.196 -57.767 1.00 18.25 361 ASN A C 1
ATOM 2564 O O . ASN A 1 361 ? 11.189 26.931 -57.803 1.00 21.65 361 ASN A O 1
ATOM 2569 N N . GLY A 1 362 ? 9.950 25.387 -56.743 1.00 15.15 362 GLY A N 1
ATOM 2570 C CA . GLY A 1 362 ? 10.863 25.287 -55.618 1.00 16.90 362 GLY A CA 1
ATOM 2571 C C . GLY A 1 362 ? 10.629 26.325 -54.531 1.00 16.35 362 GLY A C 1
ATOM 2572 O O . GLY A 1 362 ? 11.248 26.266 -53.470 1.00 18.98 362 GLY A O 1
ATOM 2573 N N . ASN A 1 363 ? 9.740 27.282 -54.783 1.00 13.96 363 ASN A N 1
ATOM 2574 C CA . ASN A 1 363 ? 9.441 28.307 -53.791 1.00 15.64 363 ASN A CA 1
ATOM 2575 C C . ASN A 1 363 ? 8.244 27.885 -52.960 1.00 13.43 363 ASN A C 1
ATOM 2576 O O . ASN A 1 363 ? 7.241 27.457 -53.511 1.00 13.11 363 ASN A O 1
ATOM 2581 N N . ILE A 1 364 ? 8.336 28.019 -51.640 1.00 13.43 364 ILE A N 1
ATOM 2582 C CA . ILE A 1 364 ? 7.206 27.675 -50.786 1.00 12.33 364 ILE A CA 1
ATOM 2583 C C . ILE A 1 364 ? 6.068 28.682 -50.963 1.00 10.55 364 ILE A C 1
ATOM 2584 O O . ILE A 1 364 ? 6.241 29.871 -50.702 1.00 13.29 364 ILE A O 1
ATOM 2589 N N . THR A 1 365 ? 4.908 28.196 -51.394 1.00 10.27 365 THR A N 1
ATOM 2590 C CA . THR A 1 365 ? 3.763 29.069 -51.643 1.00 10.28 365 THR A CA 1
ATOM 2591 C C . THR A 1 365 ? 2.658 28.881 -50.621 1.00 10.51 365 THR A C 1
ATOM 2592 O O . THR A 1 365 ? 1.875 29.795 -50.371 1.00 10.54 365 THR A O 1
ATOM 2596 N N . VAL A 1 366 ? 2.587 27.689 -50.040 1.00 10.82 366 VAL A N 1
ATOM 2597 C CA . VAL A 1 366 ? 1.531 27.371 -49.086 1.00 10.84 366 VAL A CA 1
ATOM 2598 C C . VAL A 1 366 ? 2.105 26.687 -47.862 1.00 10.90 366 VAL A C 1
ATOM 2599 O O . VAL A 1 366 ? 2.915 25.765 -47.978 1.00 10.09 366 VAL A O 1
ATOM 2603 N N . ILE A 1 367 ? 1.705 27.170 -46.691 1.00 10.92 367 ILE A N 1
ATOM 2604 C CA . ILE A 1 367 ? 1.898 26.453 -45.436 1.00 9.58 367 ILE A CA 1
ATOM 2605 C C . ILE A 1 367 ? 0.505 26.300 -44.852 1.00 9.19 367 ILE A C 1
ATOM 2606 O O . ILE A 1 367 ? -0.109 27.290 -44.416 1.00 11.83 367 ILE A O 1
ATOM 2611 N N . SER A 1 368 ? -0.009 25.074 -44.890 1.00 11.04 368 SER A N 1
ATOM 2612 C CA . SER A 1 368 ? -1.398 24.804 -44.531 1.00 12.52 368 SER A CA 1
ATOM 2613 C C . SER A 1 368 ? -1.475 23.694 -43.493 1.00 12.70 368 SER A C 1
ATOM 2614 O O . SER A 1 368 ? -1.317 22.518 -43.815 1.00 12.41 368 SER A O 1
ATOM 2617 N N . LEU A 1 369 ? -1.729 24.090 -42.249 1.00 11.00 369 LEU A N 1
ATOM 2618 C CA . LEU A 1 369 ? -1.686 23.176 -41.113 1.00 10.10 369 LEU A CA 1
ATOM 2619 C C . LEU A 1 369 ? -2.960 23.262 -40.278 1.00 14.75 369 LEU A C 1
ATOM 2620 O O . LEU A 1 369 ? -2.908 23.297 -39.051 1.00 15.22 369 LEU A O 1
ATOM 2625 N N . GLU A 1 370 ? -4.103 23.302 -40.952 1.00 15.50 370 GLU A N 1
ATOM 2626 C CA . GLU A 1 370 ? -5.386 23.341 -40.262 1.00 17.02 370 GLU A CA 1
ATOM 2627 C C . GLU A 1 370 ? -5.613 22.038 -39.504 1.00 14.78 370 GLU A C 1
ATOM 2628 O O . GLU A 1 370 ? -5.203 20.971 -39.958 1.00 18.33 370 GLU A O 1
ATOM 2634 N N . LYS A 1 371 ? -6.265 22.128 -38.346 1.00 13.01 371 LYS A N 1
ATOM 2635 C CA . LYS A 1 371 ? -6.644 20.940 -37.580 1.00 15.54 371 LYS A CA 1
ATOM 2636 C C . LYS A 1 371 ? -5.471 20.001 -37.326 1.00 16.58 371 LYS A C 1
ATOM 2637 O O . LYS A 1 371 ? -5.547 18.802 -37.598 1.00 18.67 371 LYS A O 1
ATOM 2643 N N . MET A 1 372 ? -4.395 20.553 -36.780 1.00 15.22 372 MET A N 1
ATOM 2644 C CA . MET A 1 372 ? -3.207 19.766 -36.472 1.00 14.67 372 MET A CA 1
ATOM 2645 C C . MET A 1 372 ? -2.885 19.790 -34.982 1.00 16.77 372 MET A C 1
ATOM 2646 O O . MET A 1 372 ? -1.800 19.382 -34.567 1.00 17.75 372 MET A O 1
ATOM 2651 N N . GLU A 1 373 ? -3.840 20.255 -34.182 1.00 13.01 373 GLU A N 1
ATOM 2652 C CA . GLU A 1 373 ? -3.642 20.426 -32.743 1.00 16.17 373 GLU A CA 1
ATOM 2653 C C . GLU A 1 373 ? -2.340 21.152 -32.396 1.00 15.48 373 GLU A C 1
ATOM 2654 O O . GLU A 1 373 ? -1.676 20.832 -31.415 1.00 17.47 373 GLU A O 1
ATOM 2660 N N . LEU A 1 374 ? -1.991 22.148 -33.203 1.00 11.01 374 LEU A N 1
ATOM 2661 C CA . LEU A 1 374 ? -0.792 22.940 -32.949 1.00 10.50 374 LEU A CA 1
ATOM 2662 C C . LEU A 1 374 ? -0.890 23.733 -31.657 1.00 14.08 374 LEU A C 1
ATOM 2663 O O . LEU A 1 374 ? -1.913 24.354 -31.374 1.00 14.59 374 LEU A O 1
ATOM 2668 N N . THR A 1 375 ? 0.194 23.738 -30.892 1.00 12.50 375 THR A N 1
ATOM 2669 C CA . THR A 1 375 ? 0.339 24.635 -29.758 1.00 14.83 375 THR A CA 1
ATOM 2670 C C . THR A 1 375 ? 1.505 25.569 -30.036 1.00 16.12 375 THR A C 1
ATOM 2671 O O . THR A 1 375 ? 2.244 25.382 -31.008 1.00 20.79 375 THR A O 1
ATOM 2675 N N . GLY A 1 376 ? 1.673 26.574 -29.187 1.00 14.15 376 GLY A N 1
ATOM 2676 C CA . GLY A 1 376 ? 2.749 27.529 -29.351 1.00 11.80 376 GLY A CA 1
ATOM 2677 C C . GLY A 1 376 ? 2.278 28.810 -30.003 1.00 14.56 376 GLY A C 1
ATOM 2678 O O . GLY A 1 376 ? 1.136 29.223 -29.823 1.00 18.79 376 GLY A O 1
ATOM 2679 N N . THR A 1 377 ? 3.169 29.441 -30.757 1.00 12.74 377 THR A N 1
ATOM 2680 C CA . THR A 1 377 ? 2.891 30.749 -31.333 1.00 12.09 377 THR A CA 1
ATOM 2681 C C . THR A 1 377 ? 3.284 30.772 -32.797 1.00 12.73 377 THR A C 1
ATOM 2682 O O . THR A 1 377 ? 3.971 29.873 -33.274 1.00 15.07 377 THR A O 1
ATOM 2686 N N . ILE A 1 378 ? 2.834 31.798 -33.504 1.00 14.46 378 ILE A N 1
ATOM 2687 C CA . ILE A 1 378 ? 3.200 32.004 -34.896 1.00 12.85 378 ILE A CA 1
ATOM 2688 C C . ILE A 1 378 ? 4.567 32.681 -34.973 1.00 12.77 378 ILE A C 1
ATOM 2689 O O . ILE A 1 378 ? 4.730 33.811 -34.528 1.00 14.57 378 ILE A O 1
ATOM 2694 N N . SER A 1 379 ? 5.554 31.984 -35.534 1.00 14.91 379 SER A N 1
ATOM 2695 C CA . SER A 1 379 ? 6.906 32.523 -35.620 1.00 13.12 379 SER A CA 1
ATOM 2696 C C . SER A 1 379 ? 6.993 33.711 -36.575 1.00 12.99 379 SER A C 1
ATOM 2697 O O . SER A 1 379 ? 6.408 33.684 -37.655 1.00 14.79 379 SER A O 1
ATOM 2700 N N . PRO A 1 380 ? 7.735 34.757 -36.184 1.00 13.00 380 PRO A N 1
ATOM 2701 C CA . PRO A 1 380 ? 7.970 35.840 -37.145 1.00 15.19 380 PRO A CA 1
ATOM 2702 C C . PRO A 1 380 ? 8.707 35.355 -38.397 1.00 14.91 380 PRO A C 1
ATOM 2703 O O . PRO A 1 380 ? 8.733 36.071 -39.397 1.00 15.24 380 PRO A O 1
ATOM 2707 N N . GLU A 1 381 ? 9.298 34.164 -38.341 1.00 14.71 381 GLU A N 1
ATOM 2708 C CA . GLU A 1 381 ? 10.022 33.621 -39.494 1.00 14.44 381 GLU A CA 1
ATOM 2709 C C . GLU A 1 381 ? 9.113 33.369 -40.707 1.00 14.17 381 GLU A C 1
ATOM 2710 O O . GLU A 1 381 ? 9.594 33.254 -41.833 1.00 13.47 381 GLU A O 1
ATOM 2716 N N . PHE A 1 382 ? 7.801 33.293 -40.499 1.00 11.34 382 PHE A N 1
ATOM 2717 C CA . PHE A 1 382 ? 6.895 33.238 -41.641 1.00 12.76 382 PHE A CA 1
ATOM 2718 C C . PHE A 1 382 ? 7.203 34.403 -42.582 1.00 12.77 382 PHE A C 1
ATOM 2719 O O . PHE A 1 382 ? 7.100 34.273 -43.801 1.00 14.33 382 PHE A O 1
ATOM 2727 N N . GLY A 1 383 ? 7.578 35.545 -42.009 1.00 13.67 383 GLY A N 1
ATOM 2728 C CA . GLY A 1 383 ? 7.837 36.736 -42.800 1.00 15.06 383 GLY A CA 1
ATOM 2729 C C . GLY A 1 383 ? 9.057 36.644 -43.699 1.00 13.90 383 GLY A C 1
ATOM 2730 O O . GLY A 1 383 ? 9.209 37.437 -44.627 1.00 20.36 383 GLY A O 1
ATOM 2731 N N . ALA A 1 384 ? 9.927 35.676 -43.428 1.00 13.81 384 ALA A N 1
ATOM 2732 C CA . ALA A 1 384 ? 11.142 35.497 -44.218 1.00 13.76 384 ALA A CA 1
ATOM 2733 C C . ALA A 1 384 ? 10.914 34.687 -45.495 1.00 18.25 384 ALA A C 1
ATOM 2734 O O . ALA A 1 384 ? 11.772 34.662 -46.375 1.00 19.44 384 ALA A O 1
ATOM 2736 N N . ILE A 1 385 ? 9.765 34.027 -45.600 1.00 12.02 385 ILE A N 1
ATOM 2737 C CA . ILE A 1 385 ? 9.484 33.191 -46.763 1.00 14.14 385 ILE A CA 1
ATOM 2738 C C . ILE A 1 385 ? 8.666 34.015 -47.754 1.00 15.07 385 ILE A C 1
ATOM 2739 O O . ILE A 1 385 ? 7.435 33.930 -47.802 1.00 14.02 385 ILE A O 1
ATOM 2744 N N . LYS A 1 386 ? 9.371 34.815 -48.547 1.00 14.38 386 LYS A N 1
ATOM 2745 C CA . LYS A 1 386 ? 8.733 35.856 -49.349 1.00 13.09 386 LYS A CA 1
ATOM 2746 C C . LYS A 1 386 ? 7.809 35.343 -50.457 1.00 14.00 386 LYS A C 1
ATOM 2747 O O . LYS A 1 386 ? 6.986 36.094 -50.988 1.00 14.95 386 LYS A O 1
ATOM 2753 N N . SER A 1 387 ? 7.922 34.064 -50.792 1.00 12.03 387 SER A N 1
ATOM 2754 C CA . SER A 1 387 ? 7.077 33.471 -51.821 1.00 12.17 387 SER A CA 1
ATOM 2755 C C . SER A 1 387 ? 5.686 33.077 -51.318 1.00 12.40 387 SER A C 1
ATOM 2756 O O . SER A 1 387 ? 4.814 32.726 -52.115 1.00 13.88 387 SER A O 1
ATOM 2759 N N . LEU A 1 388 ? 5.473 33.137 -50.006 1.00 12.45 388 LEU A N 1
ATOM 2760 C CA . LEU A 1 388 ? 4.212 32.666 -49.432 1.00 11.56 388 LEU A CA 1
ATOM 2761 C C . LEU A 1 388 ? 2.984 33.355 -49.999 1.00 12.29 388 LEU A C 1
ATOM 2762 O O . LEU A 1 388 ? 2.929 34.583 -50.079 1.00 14.52 388 LEU A O 1
ATOM 2767 N N . GLN A 1 389 ? 2.001 32.539 -50.362 1.00 10.64 389 GLN A N 1
ATOM 2768 C CA . GLN A 1 389 ? 0.705 33.014 -50.835 1.00 9.60 389 GLN A CA 1
ATOM 2769 C C . GLN A 1 389 ? -0.393 32.681 -49.834 1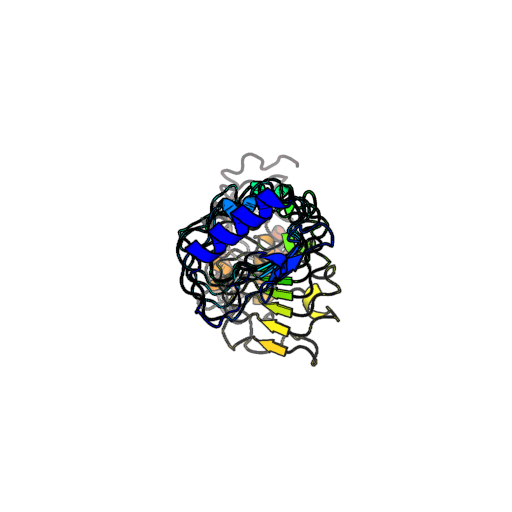.00 13.85 389 GLN A C 1
ATOM 2770 O O . GLN A 1 389 ? -1.334 33.444 -49.665 1.00 13.56 389 GLN A O 1
ATOM 2776 N N . ARG A 1 390 ? -0.276 31.529 -49.184 1.00 10.57 390 ARG A N 1
ATOM 2777 C CA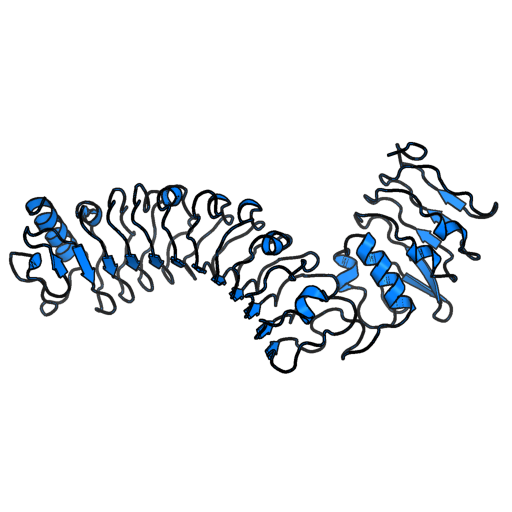 . ARG A 1 390 ? -1.286 31.079 -48.235 1.00 10.25 390 ARG A CA 1
ATOM 2778 C C . ARG A 1 390 ? -0.645 30.635 -46.933 1.00 11.75 390 ARG A C 1
ATOM 2779 O O . ARG A 1 390 ? 0.261 29.802 -46.929 1.00 12.56 390 ARG A O 1
ATOM 2787 N N . ILE A 1 391 ? -1.129 31.191 -45.829 1.00 10.78 391 ILE A N 1
ATOM 2788 C CA . ILE A 1 391 ? -0.774 30.722 -44.494 1.00 9.69 391 ILE A CA 1
ATOM 2789 C C . ILE A 1 391 ? -2.077 30.345 -43.824 1.00 12.93 391 ILE A C 1
ATOM 2790 O O . ILE A 1 391 ? -2.876 31.213 -43.480 1.00 12.28 391 ILE A O 1
ATOM 2795 N N . ILE A 1 392 ? -2.294 29.047 -43.666 1.00 10.62 392 ILE A N 1
ATOM 2796 C CA . ILE A 1 392 ? -3.564 28.534 -43.174 1.00 9.34 392 ILE A CA 1
ATOM 2797 C C . ILE A 1 392 ? -3.306 27.769 -41.887 1.00 12.36 392 ILE A C 1
ATOM 2798 O O . ILE A 1 392 ? -2.662 26.712 -41.897 1.00 12.69 392 ILE A O 1
ATOM 2803 N N . LEU A 1 393 ? -3.798 28.312 -40.777 1.00 11.92 393 LEU A N 1
ATOM 2804 C CA . LEU A 1 393 ? -3.498 27.757 -39.460 1.00 11.03 393 LEU A CA 1
ATOM 2805 C C . LEU A 1 393 ? -4.753 27.614 -38.614 1.00 12.90 393 LEU A C 1
ATOM 2806 O O . LEU A 1 393 ? -4.671 27.512 -37.387 1.00 14.54 393 LEU A O 1
ATOM 2811 N N . GLY A 1 394 ? -5.907 27.597 -39.274 1.00 12.31 394 GLY A N 1
ATOM 2812 C CA . GLY A 1 394 ? -7.180 27.535 -38.577 1.00 12.65 394 GLY A CA 1
ATOM 2813 C C . GLY A 1 394 ? -7.381 26.265 -37.767 1.00 14.65 394 GLY A C 1
ATOM 2814 O O . GLY A 1 394 ? -6.847 25.208 -38.095 1.00 15.84 394 GLY A O 1
ATOM 2815 N N . ILE A 1 395 ? -8.169 26.388 -36.702 1.00 11.79 395 ILE A N 1
ATOM 2816 C CA . ILE A 1 395 ? -8.539 25.260 -35.854 1.00 12.86 395 ILE A CA 1
ATOM 2817 C C . ILE A 1 395 ? -7.320 24.576 -35.227 1.00 11.37 395 ILE A C 1
ATOM 2818 O O . ILE A 1 395 ? -6.985 23.437 -35.555 1.00 12.71 395 ILE A O 1
ATOM 2823 N N . ASN A 1 396 ? -6.669 25.305 -34.327 1.00 12.59 396 ASN A N 1
ATOM 2824 C CA . ASN A 1 396 ? -5.542 24.794 -33.560 1.00 12.87 396 ASN A CA 1
ATOM 2825 C C . ASN A 1 396 ? -5.595 25.403 -32.161 1.00 14.55 396 ASN A C 1
ATOM 2826 O O . ASN A 1 396 ? -6.623 25.966 -31.763 1.00 15.36 396 ASN A O 1
ATOM 2831 N N . ASN A 1 397 ? -4.502 25.299 -31.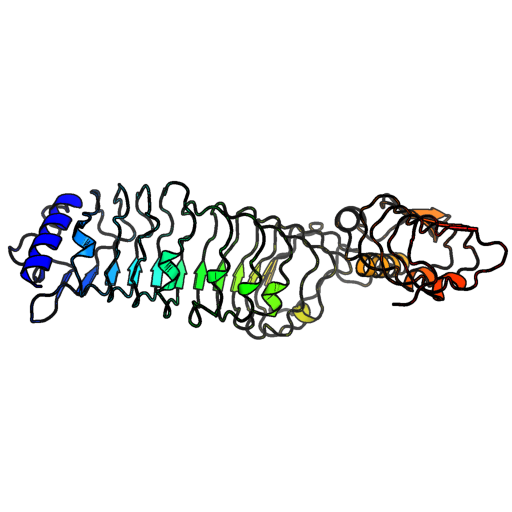415 1.00 12.62 397 ASN A N 1
ATOM 2832 C CA . ASN A 1 397 ? -4.449 25.854 -30.068 1.00 14.12 397 ASN A CA 1
ATOM 2833 C C . ASN A 1 397 ? -3.370 26.922 -29.944 1.00 14.01 397 ASN A C 1
ATOM 2834 O O . ASN A 1 397 ? -2.715 27.038 -28.908 1.00 17.28 397 ASN A O 1
ATOM 2839 N N . LEU A 1 398 ? -3.175 27.703 -31.000 1.00 11.76 398 LEU A N 1
ATOM 2840 C CA . LEU A 1 398 ? -2.134 28.725 -30.993 1.00 14.52 398 LEU A CA 1
ATOM 2841 C C . LEU A 1 398 ? -2.467 29.902 -30.086 1.00 16.57 398 LEU A C 1
ATOM 2842 O O . LEU A 1 398 ? -3.624 30.316 -29.983 1.00 14.24 398 LEU A O 1
ATOM 2847 N N . THR A 1 399 ? -1.441 30.443 -29.440 1.00 14.21 399 THR A N 1
ATOM 2848 C CA . THR A 1 399 ? -1.605 31.630 -28.609 1.00 14.37 399 THR A CA 1
ATOM 2849 C C . THR A 1 399 ? -0.655 32.734 -29.061 1.00 17.07 399 THR A C 1
ATOM 2850 O O . THR A 1 399 ? 0.052 32.587 -30.057 1.00 17.76 399 THR A O 1
ATOM 2854 N N . GLY A 1 400 ? -0.644 33.843 -28.333 1.00 18.39 400 GLY A N 1
ATOM 2855 C CA . GLY A 1 400 ? 0.188 34.974 -28.699 1.00 16.33 400 GLY A CA 1
ATOM 2856 C C . GLY A 1 400 ? -0.468 35.852 -29.746 1.00 16.91 400 GLY A C 1
ATOM 2857 O O . GLY A 1 400 ? -1.681 35.811 -29.943 1.00 19.43 400 GLY A O 1
ATOM 2858 N N . MET A 1 401 ? 0.345 36.646 -30.429 1.00 17.26 401 MET A N 1
ATOM 2859 C CA . MET A 1 401 ? -0.168 37.610 -31.386 1.00 18.81 401 MET A CA 1
ATOM 2860 C C . MET A 1 401 ? 0.283 37.276 -32.793 1.00 18.92 401 MET A C 1
ATOM 2861 O O . MET A 1 401 ? 1.189 36.462 -32.997 1.00 18.44 401 MET A O 1
ATOM 2866 N N . ILE A 1 402 ? -0.361 37.913 -33.760 1.00 15.50 402 ILE A N 1
ATOM 2867 C CA . ILE A 1 402 ? 0.028 37.791 -35.154 1.00 13.61 402 ILE A CA 1
ATOM 2868 C C . ILE A 1 402 ? 1.231 38.701 -35.387 1.00 17.79 402 ILE A C 1
ATOM 2869 O O . ILE A 1 402 ? 1.126 39.919 -35.259 1.00 18.60 402 ILE A O 1
ATOM 2874 N N . PRO A 1 403 ? 2.390 38.112 -35.707 1.00 17.27 403 PRO A N 1
ATOM 2875 C CA . PRO A 1 403 ? 3.586 38.950 -35.826 1.00 14.40 403 PRO A CA 1
ATOM 2876 C C . PRO A 1 403 ? 3.500 39.975 -36.955 1.00 15.21 403 PRO A C 1
ATOM 2877 O O . PRO A 1 403 ? 2.954 39.709 -38.024 1.00 14.34 403 PRO A O 1
ATOM 2881 N N . GLN A 1 404 ? 4.045 41.155 -36.687 1.00 19.41 404 GLN A N 1
ATOM 2882 C CA . GLN A 1 404 ? 4.091 42.235 -37.658 1.00 17.55 404 GLN A CA 1
ATOM 2883 C C . GLN A 1 404 ? 4.806 41.798 -38.932 1.00 14.79 404 GLN A C 1
ATOM 2884 O O . GLN A 1 404 ? 4.503 42.285 -40.020 1.00 17.28 404 GLN A O 1
ATOM 2890 N N . GLU A 1 405 ? 5.756 40.877 -38.797 1.00 15.05 405 GLU A N 1
ATOM 2891 C CA . GLU A 1 405 ? 6.536 40.421 -39.947 1.00 17.87 405 GLU A CA 1
ATOM 2892 C C . GLU A 1 405 ? 5.675 39.845 -41.079 1.00 19.16 405 GLU A C 1
ATOM 2893 O O . GLU A 1 405 ? 6.078 39.853 -42.240 1.00 18.31 405 GLU A O 1
ATOM 2899 N N . LEU A 1 406 ? 4.491 39.346 -40.748 1.00 14.72 406 LEU A N 1
ATOM 2900 C CA . LEU A 1 406 ? 3.637 38.743 -41.766 1.00 13.91 406 LEU A CA 1
ATOM 2901 C C . LEU A 1 406 ? 3.124 39.785 -42.772 1.00 15.93 406 LEU A C 1
ATOM 2902 O O . LEU A 1 406 ? 2.744 39.442 -43.894 1.00 16.15 406 LEU A O 1
ATOM 2907 N N . THR A 1 407 ? 3.133 41.057 -42.376 1.00 14.37 407 THR A N 1
ATOM 2908 C CA . THR A 1 407 ? 2.675 42.119 -43.271 1.00 14.75 407 THR A CA 1
ATOM 2909 C C . THR A 1 407 ? 3.720 42.451 -44.336 1.00 15.99 407 THR A C 1
ATOM 2910 O O . THR A 1 407 ? 3.451 43.223 -45.255 1.00 18.57 407 THR A O 1
ATOM 2914 N N . THR A 1 408 ? 4.911 41.875 -44.204 1.00 18.14 408 THR A N 1
ATOM 2915 C CA . THR A 1 408 ? 5.988 42.126 -45.159 1.00 18.84 408 THR A CA 1
ATOM 2916 C C . THR A 1 408 ? 6.084 41.042 -46.229 1.00 17.26 408 THR A C 1
ATOM 2917 O O . THR A 1 408 ? 7.089 40.944 -46.938 1.00 20.27 408 THR A O 1
ATOM 2921 N N . LEU A 1 409 ? 5.043 40.223 -46.334 1.00 12.64 409 LEU A N 1
ATOM 2922 C CA . LEU A 1 409 ? 4.989 39.166 -47.337 1.00 12.67 409 LEU A CA 1
ATOM 2923 C C . LEU A 1 409 ? 4.238 39.689 -48.561 1.00 16.25 409 LEU A C 1
ATOM 2924 O O . LEU A 1 409 ? 3.013 39.822 -48.531 1.00 15.73 409 LEU A O 1
ATOM 2929 N N . PRO A 1 410 ? 4.970 39.996 -49.643 1.00 15.14 410 PRO A N 1
ATOM 2930 C CA . PRO A 1 410 ? 4.365 40.739 -50.755 1.00 14.36 410 PRO A CA 1
ATOM 2931 C C . PRO A 1 410 ? 3.425 39.916 -51.632 1.00 15.30 410 PRO A C 1
ATOM 2932 O O . PRO A 1 410 ? 2.668 40.499 -52.409 1.00 17.48 410 PRO A O 1
ATOM 2936 N N . ASN A 1 411 ? 3.481 38.593 -51.520 1.00 14.43 411 ASN A N 1
ATOM 2937 C CA . ASN A 1 411 ? 2.649 37.714 -52.328 1.00 14.65 411 ASN A CA 1
ATOM 2938 C C . ASN A 1 411 ? 1.534 37.060 -51.518 1.00 11.61 411 ASN A C 1
ATOM 2939 O O . ASN A 1 411 ? 0.765 36.242 -52.038 1.00 14.73 411 ASN A O 1
ATOM 2944 N N . LEU A 1 412 ? 1.439 37.431 -50.245 1.00 11.76 412 LEU A N 1
ATOM 2945 C CA . LEU A 1 412 ? 0.456 36.818 -49.371 1.00 12.29 412 LEU A CA 1
ATOM 2946 C C . LEU A 1 412 ? -0.941 37.184 -49.839 1.00 11.47 412 LEU A C 1
ATOM 2947 O O . LEU A 1 412 ? -1.245 38.362 -50.032 1.00 13.69 412 LEU A O 1
ATOM 2952 N N . LYS A 1 413 ? -1.769 36.164 -50.034 1.00 10.63 413 LYS A N 1
ATOM 2953 C CA . LYS A 1 413 ? -3.157 36.342 -50.442 1.00 11.04 413 LYS A CA 1
ATOM 2954 C C . LYS A 1 413 ? -4.100 36.048 -49.287 1.00 12.41 413 LYS A C 1
ATOM 2955 O O . LYS A 1 413 ? -5.096 36.753 -49.085 1.00 13.35 413 LYS A O 1
ATOM 2961 N N . THR A 1 414 ? -3.787 35.006 -48.524 1.00 10.23 414 THR A N 1
ATOM 2962 C CA . THR A 1 414 ? -4.683 34.552 -47.465 1.00 10.20 414 THR A CA 1
ATOM 2963 C C . THR A 1 414 ? -3.940 34.211 -46.187 1.00 12.32 414 THR A C 1
ATOM 2964 O O . THR A 1 414 ? -2.983 33.438 -46.202 1.00 12.67 414 THR A O 1
ATOM 2968 N N . LEU A 1 415 ? -4.382 34.806 -45.086 1.00 11.60 415 LEU A N 1
ATOM 2969 C CA . LEU A 1 415 ? -3.919 34.429 -43.758 1.00 11.35 415 LEU A CA 1
ATOM 2970 C C . LEU A 1 415 ? -5.148 34.014 -42.966 1.00 10.38 415 LEU A C 1
ATOM 2971 O O . LEU A 1 415 ? -5.976 34.852 -42.610 1.00 12.70 415 LEU A O 1
ATOM 2976 N N . ASP A 1 416 ? -5.271 32.719 -42.705 1.00 11.51 416 ASP A N 1
ATOM 2977 C CA . ASP A 1 416 ? -6.414 32.210 -41.970 1.00 11.08 416 ASP A CA 1
ATOM 2978 C C . ASP A 1 416 ? -5.907 31.671 -40.650 1.00 13.85 416 ASP A C 1
ATOM 2979 O O . ASP A 1 416 ? -5.176 30.684 -40.615 1.00 14.59 416 ASP A O 1
ATOM 2984 N N . VAL A 1 417 ? -6.272 32.341 -39.564 1.00 11.86 417 VAL A N 1
ATOM 2985 C CA . VAL A 1 417 ? -5.860 31.918 -38.233 1.00 11.07 417 VAL A CA 1
ATOM 2986 C C . VAL A 1 417 ? -7.087 31.682 -37.356 1.00 11.56 417 VAL A C 1
ATOM 2987 O O . VAL A 1 417 ? -7.016 31.783 -36.132 1.00 13.31 417 VAL A O 1
ATOM 2991 N N . SER A 1 418 ? -8.200 31.343 -38.005 1.00 12.45 418 SER A N 1
ATOM 2992 C CA . SER A 1 418 ? -9.468 31.065 -37.332 1.00 14.79 418 SER A CA 1
ATOM 2993 C C . SER A 1 418 ? -9.314 30.077 -36.190 1.00 13.50 418 SER A C 1
ATOM 2994 O O . SER A 1 418 ? -8.452 29.210 -36.221 1.00 12.57 418 SER A O 1
ATOM 2997 N N . SER A 1 419 ? -10.172 30.212 -35.186 1.00 11.66 419 SER A N 1
ATOM 2998 C CA . SER A 1 419 ? -10.329 29.181 -34.165 1.00 11.92 419 SER A CA 1
ATOM 2999 C C . SER A 1 419 ? -9.015 28.786 -33.516 1.00 12.95 419 SER A C 1
ATOM 3000 O O . SER A 1 419 ? -8.623 27.616 -33.514 1.00 15.86 419 SER A O 1
ATOM 3003 N N . ASN A 1 420 ? -8.344 29.790 -32.977 1.00 12.69 420 ASN A N 1
ATOM 3004 C CA . ASN A 1 420 ? -7.197 29.595 -32.111 1.00 12.13 420 ASN A CA 1
ATOM 3005 C C . ASN A 1 420 ? -7.434 30.371 -30.822 1.00 16.65 420 ASN A C 1
ATOM 3006 O O . ASN A 1 420 ? -8.581 30.699 -30.495 1.00 15.99 420 ASN A O 1
ATOM 3011 N N . LYS A 1 421 ? -6.359 30.670 -30.100 1.00 15.18 421 LYS A N 1
ATOM 3012 C CA . LYS A 1 421 ? -6.446 31.418 -28.852 1.00 17.09 421 LYS A CA 1
ATOM 3013 C C . LYS A 1 421 ? -5.566 32.660 -28.935 1.00 13.19 421 LYS A C 1
ATOM 3014 O O . LYS A 1 421 ? -4.916 33.055 -27.962 1.00 18.11 421 LYS A O 1
ATOM 3020 N N . LEU A 1 422 ? -5.563 33.287 -30.108 1.00 14.25 422 LEU A N 1
ATOM 3021 C CA . LEU A 1 422 ? -4.727 34.453 -30.343 1.00 13.50 422 LEU A CA 1
ATOM 3022 C C . LEU A 1 422 ? -5.280 35.706 -29.674 1.00 16.38 422 LEU A C 1
ATOM 3023 O O . LEU A 1 422 ? -6.488 35.822 -29.429 1.00 18.33 422 LEU A O 1
ATOM 3028 N N . PHE A 1 423 ? -4.395 36.651 -29.385 1.00 16.78 423 PHE A N 1
ATOM 3029 C CA . PHE A 1 423 ? -4.824 37.924 -28.822 1.00 19.19 423 PHE A CA 1
ATOM 3030 C C . PHE A 1 423 ? -4.060 39.080 -29.457 1.00 19.56 423 PHE A C 1
ATOM 3031 O O . PHE A 1 423 ? -3.235 38.874 -30.350 1.00 20.29 423 PHE A O 1
ATOM 3039 N N . GLY A 1 424 ? -4.358 40.296 -29.017 1.00 21.42 424 GLY A N 1
ATOM 3040 C CA . GLY A 1 424 ? -3.637 41.464 -29.480 1.00 19.60 424 GLY A CA 1
ATOM 3041 C C . GLY A 1 424 ? -4.200 42.061 -30.753 1.00 25.35 424 GLY A C 1
ATOM 3042 O O . GLY A 1 424 ? -5.071 41.479 -31.400 1.00 23.38 424 GLY A O 1
ATOM 3043 N N . LYS A 1 425 ? -3.699 43.239 -31.107 1.00 27.92 425 LYS A N 1
ATOM 3044 C CA . LYS A 1 425 ? -4.103 43.899 -32.335 1.00 29.07 425 LYS A CA 1
ATOM 3045 C C . LYS A 1 425 ? -3.633 43.107 -33.546 1.00 25.57 425 LYS A C 1
ATOM 3046 O O . LYS A 1 425 ? -2.528 42.559 -33.553 1.00 27.97 425 LYS A O 1
ATOM 3052 N N . VAL A 1 426 ? -4.487 43.040 -34.560 1.00 20.98 426 VAL A N 1
ATOM 3053 C CA . VAL A 1 426 ? -4.111 42.485 -35.850 1.00 21.36 426 VAL A CA 1
ATOM 3054 C C . VAL A 1 426 ? -3.303 43.541 -36.588 1.00 22.87 426 VAL A C 1
ATOM 3055 O O . VAL A 1 426 ? -3.777 44.659 -36.781 1.00 23.78 426 VAL A O 1
ATOM 3059 N N . PRO A 1 427 ? -2.064 43.206 -36.980 1.00 20.26 427 PRO A N 1
ATOM 3060 C CA . PRO A 1 427 ? -1.265 44.203 -37.698 1.00 24.36 427 PRO A CA 1
ATOM 3061 C C . PRO A 1 427 ? -1.945 44.634 -38.993 1.00 22.41 427 PRO A C 1
ATOM 3062 O O . PRO A 1 427 ? -2.866 43.964 -39.462 1.00 22.33 427 PRO A O 1
ATOM 3066 N N . GLY A 1 428 ? -1.505 45.756 -39.551 1.00 25.08 428 GLY A N 1
ATOM 3067 C CA . GLY A 1 428 ? -2.097 46.286 -40.763 1.00 21.78 428 GLY A CA 1
ATOM 3068 C C . GLY A 1 428 ? -1.513 45.662 -42.014 1.00 20.50 428 GLY A C 1
ATOM 3069 O O . GLY A 1 428 ? -0.354 45.893 -42.350 1.00 23.85 428 GLY A O 1
ATOM 3070 N N . PHE A 1 429 ? -2.329 44.872 -42.701 1.00 19.48 429 PHE A N 1
ATOM 3071 C CA . PHE A 1 429 ? -1.921 44.217 -43.936 1.00 18.80 429 PHE A CA 1
ATOM 3072 C C . PHE A 1 429 ? -2.302 45.069 -45.135 1.00 18.09 429 PHE A C 1
ATOM 3073 O O . PHE A 1 429 ? -3.142 45.970 -45.022 1.00 19.80 429 PHE A O 1
ATOM 3081 N N . ARG A 1 430 ? -1.688 44.788 -46.280 1.00 16.47 430 ARG A N 1
ATOM 3082 C CA . ARG A 1 430 ? -2.126 45.388 -47.540 1.00 15.40 430 ARG A CA 1
ATOM 3083 C C . ARG A 1 430 ? -3.632 45.194 -47.704 1.00 16.58 430 ARG A C 1
ATOM 3084 O O . ARG A 1 430 ? -4.195 44.196 -47.254 1.00 16.03 430 ARG A O 1
ATOM 3092 N N . SER A 1 431 ? -4.280 46.146 -48.365 1.00 15.75 431 SER A N 1
ATOM 3093 C CA . SER A 1 431 ? -5.736 46.143 -48.484 1.00 17.25 431 SER A CA 1
ATOM 3094 C C . SER A 1 431 ? -6.300 44.976 -49.298 1.00 14.45 431 SER A C 1
ATOM 3095 O O . SER A 1 431 ? -7.516 44.764 -49.327 1.00 15.16 431 SER A O 1
ATOM 3098 N N . ASN A 1 432 ? -5.425 44.219 -49.957 1.00 14.68 432 ASN A N 1
ATOM 3099 C CA . ASN A 1 432 ? -5.869 43.077 -50.747 1.00 13.53 432 ASN A CA 1
ATOM 3100 C C . ASN A 1 432 ? -5.531 41.716 -50.118 1.00 14.29 432 ASN A C 1
ATOM 3101 O O . ASN A 1 432 ? -5.697 40.674 -50.753 1.00 17.27 432 ASN A O 1
ATOM 3106 N N . VAL A 1 433 ? -5.084 41.730 -48.866 1.00 13.20 433 VAL A N 1
ATOM 3107 C CA . VAL A 1 433 ? -4.816 40.480 -48.151 1.00 11.21 433 VAL A CA 1
ATOM 3108 C C . VAL A 1 433 ? -6.065 40.004 -47.416 1.00 11.72 433 VAL A C 1
ATOM 3109 O O . VAL A 1 433 ? -6.661 40.756 -46.645 1.00 12.92 433 VAL A O 1
ATOM 3113 N N . VAL A 1 434 ? -6.457 38.758 -47.667 1.00 10.83 434 VAL A N 1
ATOM 3114 C CA . VAL A 1 434 ? -7.565 38.136 -46.946 1.00 10.58 434 VAL A CA 1
ATOM 3115 C C . VAL A 1 434 ? -7.097 37.688 -45.561 1.00 14.98 434 VAL A C 1
ATOM 3116 O O . VAL A 1 434 ? -6.208 36.841 -45.435 1.00 14.95 434 VAL A O 1
ATOM 3120 N N . VAL A 1 435 ? -7.686 38.263 -44.524 1.00 13.09 435 VAL A N 1
ATOM 3121 C CA . VAL A 1 435 ? -7.330 37.910 -43.161 1.00 13.89 435 VAL A CA 1
ATOM 3122 C C . VAL A 1 435 ? -8.566 37.376 -42.459 1.00 12.64 435 VAL A C 1
ATOM 3123 O O . VAL A 1 435 ? -9.633 37.983 -42.528 1.00 14.72 435 VAL A O 1
ATOM 3127 N N . ASN A 1 436 ? -8.435 36.237 -41.789 1.00 12.22 436 ASN A N 1
ATOM 3128 C CA . ASN A 1 436 ? -9.563 35.704 -41.033 1.00 11.83 436 ASN A CA 1
ATOM 3129 C C . ASN A 1 436 ? -9.150 35.282 -39.633 1.00 12.85 436 ASN A C 1
ATOM 3130 O O . ASN A 1 436 ? -8.329 34.373 -39.466 1.00 13.13 436 ASN A O 1
ATOM 3135 N N . THR A 1 437 ? -9.722 35.960 -38.642 1.00 10.66 437 THR A N 1
ATOM 3136 C CA . THR A 1 437 ? -9.494 35.665 -37.226 1.00 12.30 437 THR A CA 1
ATOM 3137 C C . THR A 1 437 ? -10.749 35.143 -36.533 1.00 12.80 437 THR A C 1
ATOM 3138 O O . THR A 1 437 ? -10.812 35.120 -35.302 1.00 16.98 437 THR A O 1
ATOM 3142 N N . ASN A 1 438 ? -11.745 34.743 -37.322 1.00 11.70 438 ASN A N 1
ATOM 3143 C CA . ASN A 1 438 ? -12.959 34.110 -36.793 1.00 11.79 438 ASN A CA 1
ATOM 3144 C C . ASN A 1 438 ? -12.623 33.111 -35.689 1.00 12.97 438 ASN A C 1
ATOM 3145 O O . ASN A 1 438 ? -11.761 32.264 -35.873 1.00 15.43 438 ASN A O 1
ATOM 3150 N N . GLY A 1 439 ? -13.297 33.211 -34.549 1.00 14.25 439 GLY A N 1
ATOM 3151 C CA . GLY A 1 439 ? -13.142 32.205 -33.512 1.00 16.46 439 GLY A CA 1
ATOM 3152 C C . GLY A 1 439 ? -11.945 32.376 -32.592 1.00 14.81 439 GLY A C 1
ATOM 3153 O O . GLY A 1 439 ? -11.557 31.436 -31.894 1.00 16.75 439 GLY A O 1
ATOM 3154 N N . ASN A 1 440 ? -11.356 33.567 -32.586 1.00 14.85 440 ASN A N 1
ATOM 3155 C CA . ASN A 1 440 ? -10.360 33.931 -31.581 1.00 17.48 440 ASN A CA 1
ATOM 3156 C C . ASN A 1 440 ? -10.980 34.953 -30.651 1.00 16.91 440 ASN A C 1
ATOM 3157 O O . ASN A 1 440 ? -10.987 36.144 -30.953 1.00 17.50 440 ASN A O 1
ATOM 3162 N N . PRO A 1 441 ? -11.516 34.488 -29.513 1.00 19.15 441 PRO A N 1
ATOM 3163 C CA . PRO A 1 441 ? -12.323 35.366 -28.655 1.00 22.75 441 PRO A CA 1
ATOM 3164 C C . PRO A 1 441 ? -11.551 36.558 -28.090 1.00 23.73 441 PRO A C 1
ATOM 3165 O O . PRO A 1 441 ? -12.167 37.580 -27.776 1.00 22.54 441 PRO A O 1
ATOM 3169 N N . ASP A 1 442 ? -10.231 36.442 -27.983 1.00 18.78 442 ASP A N 1
ATOM 3170 C CA . ASP A 1 442 ? -9.421 37.516 -27.410 1.00 19.52 442 ASP A CA 1
ATOM 3171 C C . ASP A 1 442 ? -8.710 38.390 -28.444 1.00 18.01 442 ASP A C 1
ATOM 3172 O O . ASP A 1 442 ? -7.879 39.222 -28.085 1.00 20.56 442 ASP A O 1
ATOM 3177 N N . ILE A 1 443 ? -9.022 38.207 -29.721 1.00 18.66 443 ILE A N 1
ATOM 3178 C CA . ILE A 1 443 ? -8.393 39.035 -30.742 1.00 22.07 443 ILE A CA 1
ATOM 3179 C C . ILE A 1 443 ? -8.705 40.501 -30.427 1.00 25.30 443 ILE A C 1
ATOM 3180 O O . ILE A 1 443 ? -9.836 40.842 -30.076 1.00 24.27 443 ILE A O 1
ATOM 3185 N N . GLY A 1 444 ? -7.692 41.359 -30.506 1.00 25.26 444 GLY A N 1
ATOM 3186 C CA . GLY A 1 444 ? -7.873 42.767 -30.183 1.00 28.71 444 GLY A CA 1
ATOM 3187 C C . GLY A 1 444 ? -7.636 43.114 -28.721 1.00 31.26 444 GLY A C 1
ATOM 3188 O O . GLY A 1 444 ? -7.491 44.286 -28.374 1.00 37.90 444 GLY A O 1
ATOM 3189 N N . LYS A 1 445 ? -7.604 42.098 -27.864 1.00 29.98 445 LYS A N 1
ATOM 3190 C CA . LYS A 1 445 ? -7.362 42.292 -26.438 1.00 23.12 445 LYS A CA 1
ATOM 3191 C C . LYS A 1 445 ? -5.884 42.092 -26.128 1.00 29.19 445 LYS A C 1
ATOM 3192 O O . LYS A 1 445 ? -5.190 41.381 -26.844 1.00 30.31 445 LYS A O 1
ATOM 3198 N N . ASP A 1 446 ? -5.407 42.706 -25.050 1.00 28.88 446 ASP A N 1
ATOM 3199 C CA . ASP A 1 446 ? -3.988 42.641 -24.708 1.00 27.63 446 ASP A CA 1
ATOM 3200 C C . ASP A 1 446 ? -3.683 41.772 -23.490 1.00 34.24 446 ASP A C 1
ATOM 3201 O O . ASP A 1 446 ? -4.423 41.781 -22.505 1.00 36.99 446 ASP A O 1
ATOM 3206 N N . LYS A 1 447 ? -2.496 41.140 -23.789 1.00 32.26 447 LYS A N 1
ATOM 3207 C CA . LYS A 1 447 ? -2.174 40.177 -22.738 1.00 36.81 447 LYS A CA 1
ATOM 32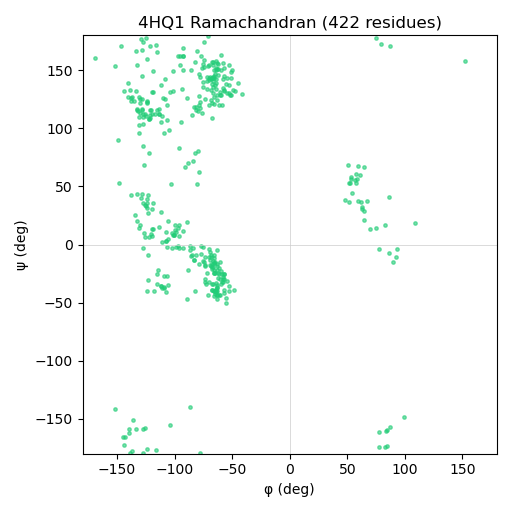08 C C . LYS A 1 447 ? -0.667 40.021 -22.560 1.00 36.04 447 LYS A C 1
ATOM 3209 O O . LYS A 1 447 ? 0.118 40.498 -23.383 1.00 29.25 447 LYS A O 1
#